Protein AF-A0A8T6C4R9-F1 (afdb_monomer)

Secondary structure (DSSP, 8-state):
--SSSSHHHHHHHHHHHHHHHHHTTSTTSTTTTTSSS-EEEEEEEEEE-TTS-EEEEEEEEEE-HHHHHTTPPPPPP---B--SS-EE-TTPPTT----PPP-------PPPPPTTTS-----SS------SS-TT-EEEEEEE--TTSHHHHHHHHHHHHHHHHHT-EEEEEEESSHHHHHHHHHHHHHTT-SEEEEE-SSHHHHHHHHHHHHHTT-EEEEESS-TTTTTTTT-SEEEEE-HHHHHHHHHHHHHHTT--SEEEEEES-TT-HHHHHHHHHHHHH--SS-EEEEE-S-GGGHHHHHHTTTTS-EEEEEESSHHHHHHHHHHHTTT-TTSEEEEE---TTHHHHHHHTTS-SEEEE--HHHHHHHHHHHHHHHH--SS---GGGS-S-EEEEEPPEEE-HHHHHHHHHHHHTSTT---HHHHHHHHHHHHHHHHHT-

pLDDT: mean 77.01, std 20.84, range [29.12, 98.69]

Solvent-accessible surface area (backbone atoms only — not comparable to full-atom values): 24655 Å² total; per-residue (Å²): 142,84,77,78,74,62,67,67,58,52,61,57,51,59,57,55,57,59,55,55,66,60,54,68,72,57,63,82,55,59,87,71,56,80,80,74,85,63,48,69,51,75,46,81,47,74,47,75,46,96,87,48,30,36,41,47,31,35,30,42,27,68,43,56,72,66,45,56,74,70,70,49,84,71,67,71,74,49,71,77,50,60,30,89,55,34,71,45,64,65,79,65,63,85,99,59,92,82,81,65,51,82,72,87,81,82,73,89,70,76,75,79,76,58,86,81,73,64,63,82,78,76,66,87,56,82,86,75,79,83,62,70,63,62,56,80,51,31,33,36,37,42,39,81,36,50,71,87,41,60,58,44,34,37,22,51,50,26,41,53,50,48,27,62,77,68,58,50,37,63,48,78,49,69,20,89,43,46,67,62,39,23,53,50,47,43,50,38,49,75,72,56,28,52,24,38,34,35,44,28,52,45,48,82,60,29,40,64,37,39,49,53,29,48,74,73,66,26,41,38,30,30,28,69,33,30,74,88,47,24,50,80,55,59,13,35,31,26,34,28,57,36,3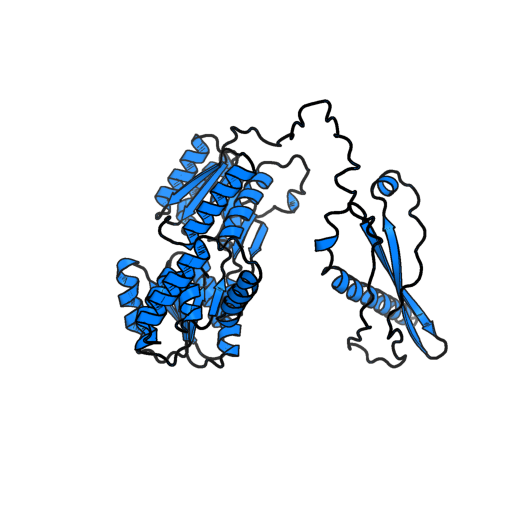5,51,53,42,7,40,50,50,24,51,56,40,52,78,67,69,42,47,46,27,29,41,35,37,33,76,50,73,71,28,62,48,58,52,39,23,48,52,26,21,44,75,54,32,86,46,44,55,64,47,76,44,71,32,89,45,82,90,48,39,52,62,58,52,38,71,53,58,82,57,87,46,27,29,37,36,16,69,33,48,70,52,27,51,41,45,38,66,46,28,43,84,78,38,77,84,42,48,30,29,25,26,33,56,42,83,42,59,49,55,23,31,23,66,65,61,56,22,63,37,24,34,28,59,54,40,42,55,47,21,40,51,45,53,52,50,43,50,52,67,66,44,54,88,57,89,64,63,62,78,76,39,49,78,22,33,74,48,68,39,77,56,44,84,42,37,39,67,55,54,50,50,51,52,56,58,48,66,71,60,79,88,69,84,53,78,60,56,63,49,30,54,47,43,30,54,56,46,24,66,71,73,75,100

Foldseek 3Di:
DPPPPPVVVVVVVVVVVVQVVVVVVCVVCVVVPPPPQKDKDKDKDWDADPQQKIFIWMWIFIDNVVCVVVVHDGDDIDDTQGAPAGIDDNPDDPPDDDDTPDGDDDDPDDPDPDPVPPDPPPPVDDPPPPAPDDQAAEEEEEEQDDCVALLVVLLVVLLVVLCVVSSHNYHYYYDNDLQVSLVVLQVCLVVRHQEYEYEPLPVVSNLVSLVVCVVSVHAYAYEAFDLVCCLVSVHLAYEFAPLLLLLLVVLVLCVVVVFAEEEEQEAARVSGVSSVSNQVSVQVNHPRYGYDYQYDPDPVCLLVSLLVCQPPPGQEYEYAGQVSLQSNLVNHCVSPVRHAYEYEACGPDANVLCLQLVSHFKYFHGPSSVRSNVSSVVRSVRSDDPDPDVSVCSPRHHYNYDRTDIDHNVNSVVVVVVVVVVPDDDDPRVVVNVVNNVVSCVVVVD

Mean predicted aligned error: 16.31 Å

Structure (mmCIF, N/CA/C/O backbone):
data_AF-A0A8T6C4R9-F1
#
_entry.id   AF-A0A8T6C4R9-F1
#
loop_
_atom_site.group_PDB
_atom_site.id
_atom_site.type_symbol
_atom_site.label_atom_id
_atom_site.label_alt_id
_atom_site.label_comp_id
_atom_site.label_asym_id
_atom_site.label_entity_id
_atom_site.label_seq_id
_atom_site.pdbx_PDB_ins_code
_atom_site.Cartn_x
_atom_site.Cartn_y
_atom_site.Cartn_z
_atom_site.occupancy
_atom_site.B_iso_or_equiv
_atom_site.auth_seq_id
_atom_site.auth_comp_id
_atom_site.auth_asym_id
_atom_site.auth_atom_id
_atom_site.pdbx_PDB_model_num
ATOM 1 N N . MET A 1 1 ? 24.533 -53.286 28.226 1.00 45.34 1 MET A N 1
ATOM 2 C CA . MET A 1 1 ? 24.199 -51.851 28.368 1.00 45.34 1 MET A CA 1
ATOM 3 C C . MET A 1 1 ? 25.063 -51.098 27.358 1.00 45.34 1 MET A C 1
ATOM 5 O O . MET A 1 1 ? 26.250 -50.993 27.595 1.00 45.34 1 MET A O 1
ATOM 9 N N . SER A 1 2 ? 24.634 -50.857 26.114 1.00 41.34 2 SER A N 1
ATOM 10 C CA . SER A 1 2 ? 24.044 -49.564 25.702 1.00 41.34 2 SER A CA 1
ATOM 11 C C . SER A 1 2 ? 23.397 -49.579 24.288 1.00 41.34 2 SER A C 1
ATOM 13 O O . SER A 1 2 ? 23.174 -48.523 23.709 1.00 41.34 2 SER A O 1
ATOM 15 N N . GLY A 1 3 ? 23.074 -50.742 23.703 1.00 33.47 3 GLY A N 1
ATOM 16 C CA . GLY A 1 3 ? 22.604 -50.829 22.301 1.00 33.47 3 GLY A CA 1
ATOM 17 C C . GLY A 1 3 ? 21.084 -50.854 22.058 1.00 33.47 3 GLY A C 1
ATOM 18 O O . GLY A 1 3 ? 20.646 -50.660 20.931 1.00 33.47 3 GLY A O 1
ATOM 19 N N . GLY A 1 4 ? 20.259 -51.091 23.086 1.00 29.69 4 GLY A N 1
ATOM 20 C CA . GLY A 1 4 ? 18.826 -51.401 22.911 1.00 29.69 4 GLY A CA 1
ATOM 21 C C . GLY A 1 4 ? 17.863 -50.206 22.885 1.00 29.69 4 GLY A C 1
ATOM 22 O O . GLY A 1 4 ? 16.707 -50.370 22.514 1.00 29.69 4 GLY A O 1
ATOM 23 N N . TRP A 1 5 ? 18.313 -49.005 23.258 1.00 29.12 5 TRP A N 1
ATOM 24 C CA . TRP A 1 5 ? 17.446 -47.818 23.383 1.00 29.12 5 TRP A CA 1
ATOM 25 C C . TRP A 1 5 ? 17.442 -46.901 22.149 1.00 29.12 5 TRP A C 1
ATOM 27 O O . TRP A 1 5 ? 16.676 -45.943 22.101 1.00 29.12 5 TRP A O 1
ATOM 37 N N . LYS A 1 6 ? 18.273 -47.187 21.134 1.00 32.56 6 LYS A N 1
ATOM 38 C CA . LYS A 1 6 ? 18.397 -46.334 19.939 1.00 32.56 6 LYS A CA 1
ATOM 39 C C . LYS A 1 6 ? 17.473 -46.755 18.785 1.00 32.56 6 LYS A C 1
ATOM 41 O O . LYS A 1 6 ? 16.970 -45.887 18.089 1.00 32.56 6 LYS A O 1
ATOM 46 N N . MET A 1 7 ? 17.153 -48.048 18.640 1.00 32.50 7 MET A N 1
ATOM 47 C CA . MET A 1 7 ? 16.285 -48.532 17.546 1.00 32.50 7 MET A CA 1
ATOM 48 C C . MET A 1 7 ? 14.779 -48.355 17.792 1.00 32.50 7 MET A C 1
ATOM 50 O O . MET A 1 7 ? 14.018 -48.239 16.840 1.00 32.50 7 MET A O 1
ATOM 54 N N . ILE A 1 8 ? 14.322 -48.271 19.045 1.00 35.56 8 ILE A N 1
ATOM 55 C CA . ILE A 1 8 ? 12.893 -48.034 19.339 1.00 35.56 8 ILE A CA 1
ATOM 56 C C . ILE A 1 8 ? 12.512 -46.558 19.094 1.00 35.56 8 ILE A C 1
ATOM 58 O O . ILE A 1 8 ? 11.352 -46.252 18.817 1.00 35.56 8 ILE A O 1
ATOM 62 N N . ASN A 1 9 ? 13.488 -45.642 19.130 1.00 36.06 9 ASN A N 1
ATOM 63 C CA . ASN A 1 9 ? 13.242 -44.205 19.002 1.00 36.06 9 ASN A CA 1
ATOM 64 C C . ASN A 1 9 ? 13.219 -43.702 17.545 1.00 36.06 9 ASN A C 1
ATOM 66 O O . ASN A 1 9 ? 12.576 -42.690 17.273 1.00 36.06 9 ASN A O 1
ATOM 70 N N . ASP A 1 10 ? 13.855 -44.413 16.607 1.00 39.09 10 ASP A N 1
ATOM 71 C CA . ASP A 1 10 ? 13.854 -44.032 15.185 1.00 39.09 10 ASP A CA 1
ATOM 72 C C . ASP A 1 10 ? 12.536 -44.401 14.491 1.00 39.09 10 ASP A C 1
ATOM 74 O O . ASP A 1 10 ? 11.956 -43.580 13.785 1.00 39.09 10 ASP A O 1
ATOM 78 N N . HIS A 1 11 ? 11.973 -45.577 14.789 1.00 37.75 11 HIS A N 1
ATOM 79 C CA . HIS A 1 11 ? 10.727 -46.042 14.166 1.00 37.75 11 HIS A CA 1
ATOM 80 C C . HIS A 1 11 ? 9.473 -45.262 14.601 1.00 37.75 11 HIS A C 1
ATOM 82 O O . HIS A 1 11 ? 8.522 -45.143 13.828 1.00 37.75 11 HIS A O 1
ATOM 88 N N . ARG A 1 12 ? 9.464 -44.674 15.809 1.00 35.72 12 ARG A N 1
ATOM 89 C CA . ARG A 1 12 ? 8.388 -43.767 16.257 1.00 35.72 12 ARG A CA 1
ATOM 90 C C . ARG A 1 12 ? 8.442 -42.404 15.559 1.00 35.72 12 ARG A C 1
ATOM 92 O O . ARG A 1 12 ? 7.395 -41.809 15.335 1.00 35.72 12 ARG A O 1
ATOM 99 N N . ARG A 1 13 ? 9.630 -41.928 15.172 1.00 36.31 13 ARG A N 1
ATOM 100 C CA . ARG A 1 13 ? 9.801 -40.660 14.440 1.00 36.31 13 ARG A CA 1
ATOM 101 C C . ARG A 1 13 ? 9.402 -40.782 12.969 1.00 36.31 13 ARG A C 1
ATOM 103 O O . ARG A 1 13 ? 8.825 -39.845 12.427 1.00 36.31 13 ARG A O 1
ATOM 110 N N . THR A 1 14 ? 9.601 -41.953 12.358 1.00 42.25 14 THR A N 1
ATOM 111 C CA . THR A 1 14 ? 9.185 -42.230 10.970 1.00 42.25 14 THR A CA 1
ATOM 112 C C . THR A 1 14 ? 7.662 -42.245 10.799 1.00 42.25 14 THR A C 1
ATOM 114 O O . THR A 1 14 ? 7.160 -41.809 9.768 1.00 42.25 14 THR A O 1
ATOM 117 N N . LEU A 1 15 ? 6.914 -42.696 11.815 1.00 34.75 15 LEU A N 1
ATOM 118 C CA . LEU A 1 15 ? 5.445 -42.720 11.782 1.00 34.75 15 LEU A CA 1
ATOM 119 C C . LEU A 1 15 ? 4.826 -41.342 12.082 1.00 34.75 15 LEU A C 1
ATOM 121 O O . LEU A 1 15 ? 3.799 -41.001 11.509 1.00 34.75 15 LEU A O 1
ATOM 125 N N . VAL A 1 16 ? 5.470 -40.529 12.931 1.00 37.84 16 VAL A N 1
ATOM 126 C CA . VAL A 1 16 ? 5.017 -39.163 13.266 1.00 37.84 16 VAL A CA 1
ATOM 127 C C . VAL A 1 16 ? 5.275 -38.179 12.115 1.00 37.84 16 VAL A C 1
ATOM 129 O O . VAL A 1 16 ? 4.426 -37.335 11.845 1.00 37.84 16 VAL A O 1
ATOM 132 N N . GLY A 1 17 ? 6.379 -38.323 11.370 1.00 35.47 17 GLY A N 1
ATOM 133 C CA . GLY A 1 17 ? 6.653 -37.492 10.185 1.00 35.47 17 GLY A CA 1
ATOM 134 C C . GLY A 1 17 ? 5.690 -37.732 9.012 1.00 35.47 17 GLY A C 1
ATOM 135 O O . GLY A 1 17 ? 5.369 -36.805 8.275 1.00 35.47 17 GLY A O 1
ATOM 136 N N . LEU A 1 18 ? 5.164 -38.955 8.883 1.00 37.47 18 LEU A N 1
ATOM 137 C CA . LEU A 1 18 ? 4.182 -39.343 7.859 1.00 37.47 18 LEU A CA 1
ATOM 138 C C . LEU A 1 18 ? 2.775 -38.770 8.118 1.00 37.47 18 LEU A C 1
ATOM 140 O O . LEU A 1 18 ? 2.017 -38.567 7.174 1.00 37.47 18 LEU A O 1
ATOM 144 N N . VAL A 1 19 ? 2.436 -38.471 9.378 1.00 39.47 19 VAL A N 1
ATOM 145 C CA . VAL A 1 19 ? 1.135 -37.887 9.763 1.00 39.47 19 VAL A CA 1
ATOM 146 C C . VAL A 1 19 ? 1.089 -36.375 9.498 1.00 39.47 19 VAL A C 1
ATOM 148 O O . VAL A 1 19 ? 0.035 -35.855 9.150 1.00 39.47 19 VAL A O 1
ATOM 151 N N . VAL A 1 20 ? 2.223 -35.669 9.571 1.00 38.66 20 VAL A N 1
ATOM 152 C CA . VAL A 1 20 ? 2.280 -34.207 9.355 1.00 38.66 20 VAL A CA 1
ATOM 153 C C . VAL A 1 20 ? 2.166 -33.833 7.870 1.00 38.66 20 VAL A C 1
ATOM 155 O O . VAL A 1 20 ? 1.512 -32.850 7.536 1.00 38.66 20 VAL A O 1
ATOM 158 N N . GLY A 1 21 ? 2.713 -34.648 6.960 1.00 36.00 21 GLY A N 1
ATOM 159 C CA . GLY A 1 21 ? 2.620 -34.398 5.513 1.00 36.00 21 GLY A CA 1
ATOM 160 C C . GLY A 1 21 ? 1.202 -34.521 4.934 1.00 36.00 21 GLY A C 1
ATOM 161 O O . GLY A 1 21 ? 0.896 -33.891 3.929 1.00 36.00 21 GLY A O 1
ATOM 162 N N . LEU A 1 22 ? 0.315 -35.277 5.588 1.00 39.91 22 LEU A N 1
ATOM 163 C CA . LEU A 1 22 ? -1.083 -35.436 5.168 1.00 39.91 22 LEU A CA 1
ATOM 164 C C . LEU A 1 22 ? -2.020 -34.345 5.709 1.00 39.91 22 LEU A C 1
ATOM 166 O O . LEU A 1 22 ? -3.108 -34.168 5.172 1.00 39.91 22 LEU A O 1
ATOM 170 N N . ILE A 1 23 ? -1.587 -33.566 6.706 1.00 40.56 23 ILE A N 1
ATOM 171 C CA . ILE A 1 23 ? -2.355 -32.432 7.248 1.00 40.56 23 ILE A CA 1
ATOM 172 C C . ILE A 1 23 ? -2.237 -31.195 6.338 1.00 40.56 23 ILE A C 1
ATOM 174 O O . ILE A 1 23 ? -3.186 -30.426 6.220 1.00 40.56 23 ILE A O 1
ATOM 178 N N . ILE A 1 24 ? -1.123 -31.046 5.614 1.00 38.00 24 ILE A N 1
ATOM 179 C CA . ILE A 1 24 ? -0.860 -29.883 4.744 1.00 38.00 24 ILE A CA 1
ATOM 180 C C . ILE A 1 24 ? -1.660 -29.951 3.424 1.00 38.00 24 ILE A C 1
ATOM 182 O O . ILE A 1 24 ? -1.944 -28.926 2.815 1.00 38.00 24 ILE A O 1
ATOM 186 N N . GLY A 1 25 ? -2.123 -31.138 3.013 1.00 35.34 25 GLY A N 1
ATOM 187 C CA . GLY A 1 25 ? -3.032 -31.297 1.866 1.00 35.34 25 GLY A CA 1
ATOM 188 C C . GLY A 1 25 ? -4.509 -31.007 2.171 1.00 35.34 25 GLY A C 1
ATOM 189 O O . GLY A 1 25 ? -5.288 -30.779 1.250 1.00 35.34 25 GLY A O 1
ATOM 190 N N . ALA A 1 26 ? -4.906 -30.980 3.448 1.00 38.44 26 ALA A N 1
ATOM 191 C CA . ALA A 1 26 ? -6.286 -30.713 3.867 1.00 38.44 26 ALA A CA 1
ATOM 192 C C . ALA A 1 26 ? -6.552 -29.224 4.172 1.00 38.44 26 ALA A C 1
ATOM 194 O O . ALA A 1 26 ? -7.692 -28.823 4.381 1.00 38.44 26 ALA A O 1
ATOM 195 N N . SER A 1 27 ? -5.522 -28.373 4.161 1.00 38.00 27 SER A N 1
ATOM 196 C CA . SER A 1 27 ? -5.663 -26.933 4.428 1.00 38.00 27 SER A CA 1
ATOM 197 C C . SER A 1 27 ? -6.199 -26.144 3.224 1.00 38.00 27 SER A C 1
ATOM 199 O O . SER A 1 27 ? -6.701 -25.039 3.395 1.00 38.00 27 SER A O 1
ATOM 201 N N . ALA A 1 28 ? -6.151 -26.719 2.016 1.00 34.91 28 ALA A N 1
ATOM 202 C CA . ALA A 1 28 ? -6.640 -26.092 0.783 1.00 34.91 28 ALA A CA 1
ATOM 203 C C . ALA A 1 28 ? -8.152 -26.290 0.528 1.00 34.91 28 ALA A C 1
ATOM 205 O O . ALA A 1 28 ? -8.675 -25.810 -0.471 1.00 34.91 28 ALA A O 1
ATOM 206 N N . THR A 1 29 ? -8.876 -26.967 1.426 1.00 40.38 29 THR A N 1
ATOM 207 C CA . THR A 1 29 ? -10.345 -27.139 1.352 1.00 40.38 29 THR A CA 1
ATOM 208 C C . THR A 1 29 ? -11.095 -26.548 2.549 1.00 40.38 29 THR A C 1
ATOM 210 O O . THR A 1 29 ? -12.325 -26.553 2.567 1.00 40.38 29 THR A O 1
ATOM 213 N N . GLY A 1 30 ? -10.393 -25.936 3.510 1.00 36.00 30 GLY A N 1
ATOM 214 C CA . GLY A 1 30 ? -11.004 -25.293 4.681 1.00 36.00 30 GLY A CA 1
ATOM 215 C C . GLY A 1 30 ? -11.891 -24.078 4.373 1.00 36.00 30 GLY A C 1
ATOM 216 O O . GLY A 1 30 ? -12.660 -23.668 5.235 1.00 36.00 30 GLY A O 1
ATOM 217 N N . LEU A 1 31 ? -11.845 -23.531 3.150 1.00 35.47 31 LEU A N 1
ATOM 218 C CA . LEU A 1 31 ? -12.704 -22.413 2.734 1.00 35.47 31 LEU A CA 1
ATOM 219 C C . LEU A 1 31 ? -14.119 -22.839 2.295 1.00 35.47 31 LEU A C 1
ATOM 221 O O . LEU A 1 31 ? -14.976 -21.982 2.115 1.00 35.47 31 LEU A O 1
ATOM 225 N N . ILE A 1 32 ? -14.385 -24.142 2.147 1.00 35.81 32 ILE A N 1
ATOM 226 C CA . ILE A 1 32 ? -15.714 -24.665 1.764 1.00 35.81 32 ILE A CA 1
ATOM 227 C C . ILE A 1 32 ? -16.497 -25.176 2.993 1.00 35.81 32 ILE A C 1
ATOM 229 O O . ILE A 1 32 ? -17.710 -25.334 2.944 1.00 35.81 32 ILE A O 1
ATOM 233 N N . TRP A 1 33 ? -15.839 -25.364 4.141 1.00 35.06 33 TRP A N 1
ATOM 234 C CA . TRP A 1 33 ? -16.443 -25.982 5.334 1.00 35.06 33 TRP A CA 1
ATOM 235 C C . TRP A 1 33 ? -17.051 -24.996 6.344 1.00 35.06 33 TRP A C 1
ATOM 237 O O . TRP A 1 33 ? -17.589 -25.414 7.367 1.00 35.06 33 TRP A O 1
ATOM 247 N N . ALA A 1 34 ? -17.000 -23.689 6.078 1.00 34.69 34 ALA A N 1
ATOM 248 C CA . ALA A 1 34 ? -17.524 -22.673 6.994 1.00 34.69 34 ALA A CA 1
ATOM 249 C C . ALA A 1 34 ? -19.039 -22.408 6.849 1.00 34.69 34 ALA A C 1
ATOM 251 O O . ALA A 1 34 ? -19.594 -21.643 7.634 1.00 34.69 34 ALA A O 1
ATOM 252 N N . THR A 1 35 ? -19.725 -23.017 5.874 1.00 37.06 35 THR A N 1
ATOM 253 C CA . THR A 1 35 ? -21.107 -22.645 5.512 1.00 37.06 35 THR A CA 1
ATOM 254 C C . THR A 1 35 ? -22.187 -23.674 5.867 1.00 37.06 35 THR A C 1
ATOM 256 O O . THR A 1 35 ? -23.363 -23.342 5.751 1.00 37.06 35 THR A O 1
ATOM 259 N N . SER A 1 36 ? -21.847 -24.882 6.338 1.00 40.94 36 SER A N 1
ATOM 260 C CA . SER A 1 36 ? -22.835 -25.964 6.547 1.00 40.94 36 SER A CA 1
ATOM 261 C C . SER A 1 36 ? -22.956 -26.507 7.977 1.00 40.94 36 SER A C 1
ATOM 263 O O . SER A 1 36 ? -23.828 -27.330 8.237 1.00 40.94 36 SER A O 1
ATOM 265 N N . GLY A 1 37 ? -22.126 -26.071 8.930 1.00 42.84 37 GLY A N 1
ATOM 266 C CA . GLY A 1 37 ? -22.233 -26.487 10.340 1.00 42.84 37 GLY A CA 1
ATOM 267 C C . GLY A 1 37 ? -21.915 -27.963 10.635 1.00 42.84 37 GLY A C 1
ATOM 268 O O . GLY A 1 37 ? -21.845 -28.339 11.802 1.00 42.84 37 GLY A O 1
ATOM 269 N N . SER A 1 38 ? -21.664 -28.797 9.625 1.00 49.59 38 SER A N 1
ATOM 270 C CA . SER A 1 38 ? -21.137 -30.149 9.808 1.00 49.59 38 SER A CA 1
ATOM 271 C C . SER A 1 38 ? -19.618 -30.117 9.708 1.00 49.59 38 SER A C 1
ATOM 273 O O . SER A 1 38 ? -19.086 -29.758 8.662 1.00 49.59 38 SER A O 1
ATOM 275 N N . THR A 1 39 ? -18.910 -30.506 10.765 1.00 56.34 39 THR A N 1
ATOM 276 C CA . THR A 1 39 ? -17.461 -30.737 10.735 1.00 56.34 39 THR A CA 1
ATOM 277 C C . THR A 1 39 ? -17.202 -32.239 10.584 1.00 56.34 39 THR A C 1
ATOM 279 O O . THR A 1 39 ? -17.993 -33.066 11.033 1.00 56.34 39 THR A O 1
ATOM 282 N N . ALA A 1 40 ? -16.128 -32.638 9.903 1.00 68.88 40 ALA A N 1
ATOM 283 C CA . ALA A 1 40 ? -15.741 -34.044 9.791 1.00 68.88 40 ALA A CA 1
ATOM 284 C C . ALA A 1 40 ? -14.278 -34.213 10.188 1.00 68.88 40 ALA A C 1
ATOM 286 O O . ALA A 1 40 ? -13.407 -33.449 9.775 1.00 68.88 40 ALA A O 1
ATOM 287 N N . GLU A 1 41 ? -13.998 -35.243 10.978 1.00 73.06 41 GLU A N 1
ATOM 288 C CA . GLU A 1 41 ? -12.633 -35.653 11.264 1.00 73.06 41 GLU A CA 1
ATOM 289 C C . GLU A 1 41 ? -12.157 -36.618 10.185 1.00 73.06 41 GLU A C 1
ATOM 291 O O . GLU A 1 41 ? -12.826 -37.604 9.868 1.00 73.06 41 GLU A O 1
ATOM 296 N N . VAL A 1 42 ? -10.966 -36.356 9.651 1.00 76.25 42 VAL A N 1
ATOM 297 C CA . VAL A 1 42 ? -10.313 -37.200 8.650 1.00 76.25 42 VAL A CA 1
ATOM 298 C C . VAL A 1 42 ? -9.051 -37.791 9.257 1.00 76.25 42 VAL A C 1
ATOM 300 O O . VAL A 1 42 ? -8.261 -37.088 9.887 1.00 76.25 42 VAL A O 1
ATOM 303 N N . ARG A 1 43 ? -8.828 -39.089 9.047 1.00 82.19 43 ARG A N 1
ATOM 304 C CA . ARG A 1 43 ? -7.568 -39.741 9.407 1.00 82.19 43 ARG A CA 1
ATOM 305 C C . ARG A 1 43 ? -6.988 -40.534 8.256 1.00 82.19 43 ARG A C 1
ATOM 307 O O . ARG A 1 43 ? -7.704 -41.056 7.406 1.00 82.19 43 ARG A O 1
ATOM 314 N N . VAL A 1 44 ? -5.680 -40.719 8.336 1.00 80.69 44 VAL A N 1
ATOM 315 C CA . VAL A 1 44 ? -4.920 -41.619 7.476 1.00 80.69 44 VAL A CA 1
ATOM 316 C C . VAL A 1 44 ? -4.748 -42.944 8.197 1.00 80.69 44 VAL A C 1
ATOM 318 O O . VAL A 1 44 ? -4.314 -42.986 9.349 1.00 80.69 44 VAL A O 1
ATOM 321 N N . VAL A 1 45 ? -5.061 -44.038 7.515 1.00 82.12 45 VAL A N 1
ATOM 322 C CA . VAL A 1 45 ? -4.761 -45.391 7.973 1.00 82.12 45 VAL A CA 1
ATOM 323 C C . VAL A 1 45 ? -3.798 -46.047 7.001 1.00 82.12 45 VAL A C 1
ATOM 325 O O . VAL A 1 45 ? -3.946 -45.941 5.787 1.00 82.12 45 VAL A O 1
ATOM 328 N N . ALA A 1 46 ? -2.803 -46.740 7.540 1.00 82.81 46 ALA A N 1
ATOM 329 C CA . ALA A 1 46 ? -1.830 -47.465 6.743 1.00 82.81 46 ALA A CA 1
ATOM 330 C C . ALA A 1 46 ? -1.637 -48.876 7.297 1.00 82.81 46 ALA A C 1
ATOM 332 O O . ALA A 1 46 ? -1.678 -49.087 8.512 1.00 82.81 46 ALA A O 1
ATOM 333 N N . ARG A 1 47 ? -1.397 -49.844 6.410 1.00 84.88 47 ARG A N 1
ATOM 334 C CA . ARG A 1 47 ? -0.959 -51.192 6.787 1.00 84.88 47 ARG A CA 1
ATOM 335 C C . ARG A 1 47 ? 0.228 -51.630 5.947 1.00 84.88 47 ARG A C 1
ATOM 337 O O . ARG A 1 47 ? 0.302 -51.335 4.759 1.00 84.88 47 ARG A O 1
ATOM 344 N N . LYS A 1 48 ? 1.132 -52.380 6.566 1.00 80.88 48 LYS A N 1
ATOM 345 C CA . LYS A 1 48 ? 2.230 -53.051 5.874 1.00 80.88 48 LYS A CA 1
ATOM 346 C C . LYS A 1 48 ? 1.782 -54.452 5.458 1.00 80.88 48 LYS A C 1
ATOM 348 O O . LYS A 1 48 ? 1.196 -55.161 6.271 1.00 80.88 48 LYS A O 1
ATOM 353 N N . LEU A 1 49 ? 2.042 -54.819 4.210 1.00 82.50 49 LEU A N 1
ATOM 354 C CA . LEU A 1 49 ? 1.792 -56.149 3.663 1.00 82.50 49 LEU A CA 1
ATOM 355 C C . LEU A 1 49 ? 3.008 -57.062 3.863 1.00 82.50 49 LEU A C 1
ATOM 357 O O . LEU A 1 49 ? 4.130 -56.589 4.068 1.00 82.50 49 LEU A O 1
ATOM 361 N N . ASP A 1 50 ? 2.787 -58.373 3.762 1.00 85.00 50 ASP A N 1
ATOM 362 C CA . ASP A 1 50 ? 3.833 -59.392 3.937 1.00 85.00 50 ASP A CA 1
ATOM 363 C C . ASP A 1 50 ? 4.963 -59.271 2.901 1.00 85.00 50 ASP A C 1
ATOM 365 O O . ASP A 1 50 ? 6.107 -59.622 3.181 1.00 85.00 50 ASP A O 1
ATOM 369 N N . ASP A 1 51 ? 4.666 -58.709 1.724 1.00 78.69 51 ASP A N 1
ATOM 370 C CA . ASP A 1 51 ? 5.635 -58.429 0.657 1.00 78.69 51 ASP A CA 1
ATOM 371 C C . ASP A 1 51 ? 6.425 -57.120 0.861 1.00 78.69 51 ASP A C 1
ATOM 373 O O . ASP A 1 51 ? 7.217 -56.719 0.009 1.00 78.69 51 ASP A O 1
ATOM 377 N N . GLY A 1 52 ? 6.221 -56.445 1.995 1.00 78.19 52 GLY A N 1
ATOM 378 C CA . GLY A 1 52 ? 6.923 -55.224 2.370 1.00 78.19 52 GLY A CA 1
ATOM 379 C C . GLY A 1 52 ? 6.290 -53.932 1.859 1.00 78.19 52 GLY A C 1
ATOM 380 O O . GLY A 1 52 ? 6.708 -52.867 2.317 1.00 78.19 52 GLY A O 1
ATOM 381 N N . ARG A 1 53 ? 5.275 -53.989 0.984 1.00 82.31 53 ARG A N 1
ATOM 382 C CA . ARG A 1 53 ? 4.555 -52.792 0.523 1.00 82.31 53 ARG A CA 1
ATOM 383 C C . ARG A 1 53 ? 3.693 -52.198 1.632 1.00 82.31 53 ARG A C 1
ATOM 385 O O . ARG A 1 53 ? 3.212 -52.907 2.516 1.00 82.31 53 ARG A O 1
ATOM 392 N N . VAL A 1 54 ? 3.467 -50.889 1.568 1.00 80.00 54 VAL A N 1
ATOM 393 C CA . VAL A 1 54 ? 2.547 -50.186 2.474 1.00 80.00 54 VAL A CA 1
ATOM 394 C C . VAL A 1 54 ? 1.314 -49.755 1.695 1.00 80.00 54 VAL A C 1
ATOM 396 O O . VAL A 1 54 ? 1.436 -49.092 0.668 1.00 80.00 54 VAL A O 1
ATOM 399 N N . GLU A 1 55 ? 0.138 -50.141 2.184 1.00 82.88 55 GLU A N 1
ATOM 400 C CA . GLU A 1 55 ? -1.154 -49.694 1.669 1.00 82.88 55 GLU A CA 1
ATOM 401 C C . GLU A 1 55 ? -1.699 -48.564 2.542 1.00 82.88 55 GLU A C 1
ATOM 403 O O . GLU A 1 55 ? -1.702 -48.695 3.770 1.00 82.88 55 GLU A O 1
ATOM 408 N N . VAL A 1 56 ? -2.165 -47.478 1.921 1.00 81.00 56 VAL A N 1
ATOM 409 C CA . VAL A 1 56 ? -2.689 -46.286 2.610 1.00 81.00 56 VAL A CA 1
ATOM 410 C C . VAL A 1 56 ? -4.132 -46.016 2.182 1.00 81.00 56 VAL A C 1
ATOM 412 O O . VAL A 1 56 ? -4.478 -46.169 1.013 1.00 81.00 56 VAL A O 1
ATOM 415 N N . ALA A 1 57 ? -4.966 -45.604 3.134 1.00 83.94 57 ALA A N 1
ATOM 416 C CA . ALA A 1 57 ? -6.340 -45.172 2.913 1.00 83.94 57 ALA A CA 1
ATOM 417 C C . ALA A 1 57 ? -6.708 -44.022 3.866 1.00 83.94 57 ALA A C 1
ATOM 419 O O . ALA A 1 57 ? -6.035 -43.794 4.874 1.00 83.94 57 ALA A O 1
ATOM 420 N N . LEU A 1 58 ? -7.800 -43.324 3.567 1.00 83.38 58 LEU A N 1
ATOM 421 C CA . LEU A 1 58 ? -8.424 -42.340 4.446 1.00 83.38 58 LEU A CA 1
ATOM 422 C C . LEU A 1 58 ? -9.678 -42.928 5.093 1.00 83.38 58 LEU A C 1
ATOM 424 O O . LEU A 1 58 ? -10.331 -43.805 4.533 1.00 83.38 58 LEU A O 1
ATOM 428 N N . GLN A 1 59 ? -10.017 -42.443 6.280 1.00 85.25 59 GLN A N 1
ATOM 429 C CA . GLN A 1 59 ? -11.334 -42.639 6.878 1.00 85.25 59 GLN A CA 1
ATOM 430 C C . GLN A 1 59 ? -11.846 -41.303 7.381 1.00 85.25 59 GLN A C 1
ATOM 432 O O . GLN A 1 59 ? -11.070 -40.497 7.900 1.00 85.25 59 GLN A O 1
ATOM 437 N N . THR A 1 60 ? -13.150 -41.110 7.268 1.00 81.56 60 THR A N 1
ATOM 438 C CA . THR A 1 60 ? -13.843 -39.944 7.798 1.00 81.56 60 THR A CA 1
ATOM 439 C C . THR A 1 60 ? -14.787 -40.371 8.913 1.00 81.56 60 THR A C 1
ATOM 441 O O . THR A 1 60 ? -15.240 -41.520 8.968 1.00 81.56 60 THR A O 1
ATOM 444 N N . ARG A 1 61 ? -15.064 -39.460 9.839 1.00 79.75 61 ARG A N 1
ATOM 445 C CA . ARG A 1 61 ? -16.222 -39.563 10.723 1.00 79.75 61 ARG A CA 1
ATOM 446 C C . ARG A 1 61 ? -16.861 -38.187 10.880 1.00 79.75 61 ARG A C 1
ATOM 448 O O . ARG A 1 61 ? -16.124 -37.203 10.983 1.00 79.75 61 ARG A O 1
ATOM 455 N N . PRO A 1 62 ? -18.195 -38.104 10.899 1.00 68.50 62 PRO A N 1
ATOM 456 C CA . PRO A 1 62 ? -18.866 -36.851 11.181 1.00 68.50 62 PRO A CA 1
ATOM 457 C C . PRO A 1 62 ? -18.611 -36.447 12.635 1.00 68.50 62 PRO A C 1
ATOM 459 O O . PRO A 1 62 ? -18.564 -37.289 13.536 1.00 68.50 62 PRO A O 1
ATOM 462 N N . VAL A 1 63 ? -18.433 -35.150 12.843 1.00 63.72 63 VAL A N 1
ATOM 463 C CA . VAL A 1 63 ? -18.369 -34.519 14.154 1.00 63.72 63 VAL A CA 1
ATOM 464 C C . VAL A 1 63 ? -19.662 -33.742 14.318 1.00 63.72 63 VAL A C 1
ATOM 466 O O . VAL A 1 63 ? -19.961 -32.842 13.540 1.00 63.72 63 VAL A O 1
ATOM 469 N N . ASP A 1 64 ? -20.434 -34.125 15.328 1.00 64.06 64 ASP A N 1
ATOM 470 C CA . ASP A 1 64 ? -21.541 -33.319 15.822 1.00 64.06 64 ASP A CA 1
ATOM 471 C C . ASP A 1 64 ? -20.980 -32.402 16.923 1.00 64.06 64 ASP A C 1
ATOM 473 O O . ASP A 1 64 ? -20.615 -32.896 18.000 1.00 64.06 64 ASP A O 1
ATOM 477 N N . PRO A 1 65 ? -20.867 -31.083 16.672 1.00 58.56 65 PRO A N 1
ATOM 478 C CA . PRO A 1 65 ? -20.306 -30.145 17.639 1.00 58.56 65 PRO A CA 1
ATOM 479 C C . PRO A 1 65 ? -21.100 -30.101 18.950 1.00 58.56 65 PRO A C 1
ATOM 481 O O . PRO A 1 65 ? -20.525 -29.853 20.009 1.00 58.56 65 PRO A O 1
ATOM 484 N N . GLN A 1 66 ? -22.409 -30.367 18.901 1.00 54.66 66 GLN A N 1
ATOM 485 C CA . GLN A 1 66 ? -23.288 -30.339 20.064 1.00 54.66 66 GLN A CA 1
ATOM 486 C C . GLN A 1 66 ? -23.146 -31.622 20.893 1.00 54.66 66 GLN A C 1
ATOM 488 O O . GLN A 1 66 ? -22.968 -31.547 22.109 1.00 54.66 66 GLN A O 1
ATOM 493 N N . ALA A 1 67 ? -23.077 -32.787 20.243 1.00 59.28 67 ALA A N 1
ATOM 494 C CA . ALA A 1 67 ? -22.795 -34.055 20.924 1.00 59.28 67 ALA A CA 1
ATOM 495 C C . ALA A 1 67 ? -21.408 -34.068 21.600 1.00 59.28 67 ALA A C 1
ATOM 497 O O . ALA A 1 67 ? -21.236 -34.651 22.673 1.00 59.28 67 ALA A O 1
ATOM 498 N N . GLN A 1 68 ? -20.419 -33.389 21.006 1.00 57.91 68 GLN A N 1
ATOM 499 C CA . GLN A 1 68 ? -19.059 -33.283 21.545 1.00 57.91 68 GLN A CA 1
ATOM 500 C C . GLN A 1 68 ? -18.987 -32.380 22.792 1.00 57.91 68 GLN A C 1
ATOM 502 O O . GLN A 1 68 ? -18.237 -32.678 23.722 1.00 57.91 68 GLN A O 1
ATOM 507 N N . LEU A 1 69 ? -19.801 -31.318 22.846 1.00 57.06 69 LEU A N 1
ATOM 508 C CA . LEU A 1 69 ? -19.967 -30.465 24.032 1.00 57.06 69 LEU A CA 1
ATOM 509 C C . LEU A 1 69 ? -20.701 -31.188 25.173 1.00 57.06 69 LEU A C 1
ATOM 511 O O . LEU A 1 69 ? -20.415 -30.941 26.343 1.00 57.06 69 LEU A O 1
ATOM 515 N N . GLU A 1 70 ? -21.610 -32.104 24.836 1.00 65.12 70 GLU A N 1
ATOM 516 C CA . GLU A 1 70 ? -22.373 -32.921 25.789 1.00 65.12 70 GLU A CA 1
ATOM 517 C C . GLU A 1 70 ? -21.622 -34.185 26.260 1.00 65.12 70 GLU A C 1
ATOM 519 O O . GLU A 1 70 ? -22.118 -34.924 27.112 1.00 65.12 70 GLU A O 1
ATOM 524 N N . GLY A 1 71 ? 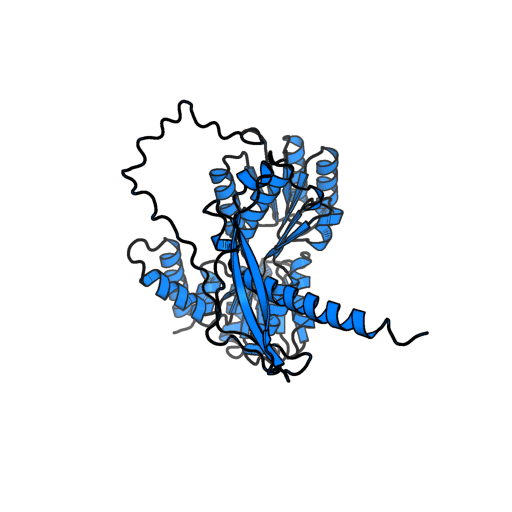-20.405 -34.429 25.753 1.00 57.59 71 GLY A N 1
ATOM 525 C CA . GLY A 1 71 ? -19.574 -35.576 26.132 1.00 57.59 71 GLY A CA 1
ATOM 526 C C . GLY A 1 71 ? -20.089 -36.924 25.615 1.00 57.59 71 GLY A C 1
ATOM 527 O O . GLY A 1 71 ? -19.762 -37.961 26.193 1.00 57.59 71 GLY A O 1
ATOM 528 N N . LEU A 1 72 ? -20.902 -36.917 24.557 1.00 63.19 72 LEU A N 1
ATOM 529 C CA . LEU A 1 72 ? -21.413 -38.121 23.906 1.00 63.19 72 LEU A CA 1
ATOM 530 C C . LEU A 1 72 ? -20.347 -38.732 22.983 1.00 63.19 72 LEU A C 1
ATOM 532 O O . LEU A 1 72 ? -19.555 -38.024 22.356 1.00 63.19 72 LEU A O 1
ATOM 536 N N . ASP A 1 73 ? -20.329 -40.063 22.890 1.00 60.00 73 ASP A N 1
ATOM 537 C CA . ASP A 1 73 ? -19.392 -40.780 22.024 1.00 60.00 73 ASP A CA 1
ATOM 538 C C . ASP A 1 73 ? -19.629 -40.413 20.552 1.00 60.00 73 ASP A C 1
ATOM 540 O O . ASP A 1 73 ? -20.736 -40.546 20.026 1.00 60.00 73 ASP A O 1
ATOM 544 N N . SER A 1 74 ? -18.570 -39.981 19.862 1.00 60.44 74 SER A N 1
ATOM 545 C CA . SER A 1 74 ? -18.640 -39.724 18.423 1.00 60.44 74 SER A CA 1
ATOM 546 C C . SER A 1 74 ? -18.956 -41.017 17.660 1.00 60.44 74 SER A C 1
ATOM 548 O O . SER A 1 74 ? -18.478 -42.091 18.049 1.00 60.44 74 SER A O 1
ATOM 550 N N . PRO A 1 75 ? -19.679 -40.938 16.529 1.00 70.62 75 PRO A N 1
ATOM 551 C CA . PRO A 1 75 ? -19.911 -42.098 15.683 1.00 70.62 75 PRO A CA 1
ATOM 552 C C . PRO A 1 75 ? -18.595 -42.763 15.250 1.00 70.62 75 PRO A C 1
ATOM 554 O O . PRO A 1 75 ? -17.522 -42.146 15.182 1.00 70.62 75 PRO A O 1
ATOM 557 N N . GLY A 1 76 ? -18.682 -44.069 14.984 1.00 77.06 76 GLY A N 1
ATOM 558 C CA . GLY A 1 76 ? -17.553 -44.866 14.517 1.00 77.06 76 GLY A CA 1
ATOM 559 C C . GLY A 1 76 ? -16.980 -44.344 13.196 1.00 77.06 76 GLY A C 1
ATOM 560 O O . GLY A 1 76 ? -17.654 -43.665 12.427 1.00 77.06 76 GLY A O 1
ATOM 561 N N . TRP A 1 77 ? -15.717 -44.676 12.928 1.00 82.94 77 TRP A N 1
ATOM 562 C CA . TRP A 1 77 ? -15.073 -44.345 11.654 1.00 82.94 77 TRP A CA 1
ATOM 563 C C . TRP A 1 77 ? -15.799 -45.013 10.486 1.00 82.94 77 TRP A C 1
ATOM 565 O O . TRP A 1 77 ? -16.068 -46.213 10.551 1.00 82.94 77 TRP A O 1
ATOM 575 N N . GLY A 1 78 ? -16.050 -44.245 9.424 1.00 81.62 78 GLY A N 1
ATOM 576 C CA . GLY A 1 78 ? -16.630 -44.739 8.180 1.00 81.62 78 GLY A CA 1
ATOM 577 C C . GLY A 1 78 ? -15.694 -45.668 7.405 1.00 81.62 78 GLY A C 1
ATOM 578 O O . GLY A 1 78 ? -14.589 -46.005 7.851 1.00 81.62 78 GLY A O 1
ATOM 579 N N . ASP A 1 79 ? -16.131 -46.086 6.222 1.00 85.94 79 ASP A N 1
ATOM 580 C CA . ASP A 1 79 ? -15.366 -46.992 5.368 1.00 85.94 79 ASP A CA 1
ATOM 581 C C . ASP A 1 79 ? -14.021 -46.398 4.919 1.00 85.94 79 ASP A C 1
ATOM 583 O O . ASP A 1 79 ? -13.779 -45.190 4.944 1.00 85.94 79 ASP A O 1
ATOM 587 N N . ARG A 1 80 ? -13.090 -47.283 4.542 1.00 86.44 80 ARG A N 1
ATOM 588 C CA . ARG A 1 80 ? -11.754 -46.886 4.079 1.00 86.44 80 ARG A CA 1
ATOM 589 C C . ARG A 1 80 ? -11.816 -46.423 2.628 1.00 86.44 80 ARG A C 1
ATOM 591 O O . ARG A 1 80 ? -11.985 -47.241 1.728 1.00 86.44 80 ARG A O 1
ATOM 598 N N . LEU A 1 81 ? -11.568 -45.140 2.408 1.00 82.12 81 LEU A N 1
ATOM 599 C CA . LEU A 1 81 ? -11.430 -44.533 1.090 1.00 82.12 81 LEU A CA 1
ATOM 600 C C . LEU A 1 81 ? -9.993 -44.720 0.604 1.00 82.12 81 LEU A C 1
ATOM 602 O O . LEU A 1 81 ? -9.049 -44.244 1.234 1.00 82.12 81 LEU A O 1
ATOM 606 N N . SER A 1 82 ? -9.798 -45.458 -0.486 1.00 80.06 82 SER A N 1
ATOM 607 C CA . SER A 1 82 ? -8.464 -45.746 -1.023 1.00 80.06 82 SER A CA 1
ATOM 608 C C . SER A 1 82 ? -8.224 -45.016 -2.344 1.00 80.06 82 SER A C 1
ATOM 610 O O . SER A 1 82 ? -9.110 -45.037 -3.196 1.00 80.06 82 SER A O 1
ATOM 612 N N . PRO A 1 83 ? -7.034 -44.425 -2.551 1.00 72.75 83 PRO A N 1
ATOM 613 C CA . PRO A 1 83 ? -6.644 -43.894 -3.851 1.00 72.75 83 PRO A CA 1
ATOM 614 C C . PRO A 1 83 ? -6.531 -45.015 -4.896 1.00 72.75 83 PRO A C 1
ATOM 616 O O . PRO A 1 83 ? -6.352 -46.191 -4.561 1.00 72.75 83 PRO A O 1
ATOM 619 N N . GLU A 1 84 ? -6.590 -44.642 -6.173 1.00 70.50 84 GLU A N 1
ATOM 620 C CA . GLU A 1 84 ? -6.389 -45.550 -7.306 1.00 70.50 84 GLU A CA 1
ATOM 621 C C . GLU A 1 84 ? -4.980 -46.171 -7.260 1.00 70.50 84 GLU A C 1
ATOM 623 O O . GLU A 1 84 ? -4.815 -47.386 -7.390 1.00 70.50 84 GLU A O 1
ATOM 628 N N . PHE A 1 85 ? -3.970 -45.359 -6.922 1.00 69.38 85 PHE A N 1
ATOM 629 C CA . PHE A 1 85 ? -2.607 -45.810 -6.628 1.00 69.38 85 PHE A CA 1
ATOM 630 C C . PHE A 1 85 ? -2.349 -45.809 -5.117 1.00 69.38 85 PHE A C 1
ATOM 632 O O . PHE A 1 85 ? -1.969 -44.792 -4.536 1.00 69.38 85 PHE A O 1
ATOM 639 N N . ARG A 1 86 ? -2.564 -46.963 -4.471 1.00 69.69 86 ARG A N 1
ATOM 640 C CA . ARG A 1 86 ? -2.556 -47.098 -2.998 1.00 69.69 86 ARG A CA 1
ATOM 641 C C . ARG A 1 86 ? -1.364 -47.820 -2.380 1.00 69.69 86 ARG A C 1
ATOM 643 O O . ARG A 1 86 ? -1.374 -48.046 -1.175 1.00 69.69 86 ARG A O 1
ATOM 650 N N . PHE A 1 87 ? -0.359 -48.192 -3.172 1.00 73.56 87 PHE A N 1
ATOM 651 C CA . PHE A 1 87 ? 0.802 -48.941 -2.686 1.00 73.56 87 PHE A CA 1
ATOM 652 C C . PHE A 1 87 ? 2.087 -48.131 -2.793 1.00 73.56 87 PHE A C 1
ATOM 654 O O . PHE A 1 87 ? 2.468 -47.702 -3.880 1.00 73.56 87 PHE A O 1
ATOM 661 N N . LEU A 1 88 ? 2.791 -48.007 -1.672 1.00 72.00 88 LEU A N 1
ATOM 662 C CA . LEU A 1 88 ? 4.180 -47.564 -1.642 1.00 72.00 88 LEU A CA 1
ATOM 663 C C . LEU A 1 88 ? 5.099 -48.787 -1.682 1.00 72.00 88 LEU A C 1
ATOM 665 O O . LEU A 1 88 ? 4.865 -49.776 -0.975 1.00 72.00 88 LEU A O 1
ATOM 669 N N . ALA A 1 89 ? 6.132 -48.724 -2.524 1.00 73.31 89 ALA A N 1
ATOM 670 C CA . ALA A 1 89 ? 7.121 -49.787 -2.641 1.00 73.31 89 ALA A CA 1
ATOM 671 C C . ALA A 1 89 ? 7.911 -49.934 -1.328 1.00 73.31 89 ALA A C 1
ATOM 673 O O . ALA A 1 89 ? 8.248 -48.943 -0.678 1.00 73.31 89 ALA A O 1
ATOM 674 N N . GLY A 1 90 ? 8.188 -51.176 -0.921 1.00 71.81 90 GLY A N 1
ATOM 675 C CA . GLY A 1 90 ? 8.882 -51.464 0.341 1.00 71.81 90 GLY A CA 1
ATOM 676 C C . GLY A 1 90 ? 10.341 -50.987 0.382 1.00 71.81 90 GLY A C 1
ATOM 677 O O . GLY A 1 90 ? 10.927 -50.922 1.459 1.00 71.81 90 GLY A O 1
ATOM 678 N N . ASP A 1 91 ? 10.911 -50.641 -0.774 1.00 76.38 91 ASP A N 1
ATOM 679 C CA . ASP A 1 91 ? 12.269 -50.134 -0.992 1.00 76.38 91 ASP A CA 1
ATOM 680 C C . ASP A 1 91 ? 12.315 -48.619 -1.285 1.00 76.38 91 ASP A C 1
ATOM 682 O O . ASP A 1 91 ? 13.327 -48.104 -1.766 1.00 76.38 91 ASP A O 1
ATOM 686 N N . ALA A 1 92 ? 11.233 -47.888 -0.987 1.00 72.06 92 ALA A N 1
ATOM 687 C CA . ALA A 1 92 ? 11.150 -46.448 -1.203 1.00 72.06 92 ALA A CA 1
ATOM 688 C C . ALA A 1 92 ? 12.345 -45.688 -0.590 1.00 72.06 92 ALA A C 1
ATOM 690 O O . ALA A 1 92 ? 12.691 -45.845 0.582 1.00 72.06 92 ALA A O 1
ATOM 691 N N . THR A 1 93 ? 12.969 -44.826 -1.397 1.00 71.44 93 THR A N 1
ATOM 692 C CA . THR A 1 93 ? 14.136 -44.030 -0.990 1.00 71.44 93 THR A CA 1
ATOM 693 C C . THR A 1 93 ? 13.788 -43.032 0.120 1.00 71.44 93 THR A C 1
ATOM 695 O O . THR A 1 93 ? 12.828 -42.271 -0.003 1.00 71.44 93 THR A O 1
ATOM 698 N N . VAL A 1 94 ? 14.602 -42.997 1.179 1.00 70.81 94 VAL A N 1
ATOM 699 C CA . VAL A 1 94 ? 14.491 -42.029 2.285 1.00 70.81 94 VAL A CA 1
ATOM 700 C C . VAL A 1 94 ? 14.685 -40.597 1.761 1.00 70.81 94 VAL A C 1
ATOM 702 O O . VAL A 1 94 ? 15.504 -40.375 0.872 1.00 70.81 94 VAL A O 1
ATOM 705 N N . ASN A 1 95 ? 13.949 -39.627 2.320 1.00 61.66 95 ASN A N 1
ATOM 706 C CA . ASN A 1 95 ? 13.944 -38.203 1.932 1.00 61.66 95 ASN A CA 1
ATOM 707 C C . ASN A 1 95 ? 13.409 -37.895 0.521 1.00 61.66 95 ASN A C 1
ATOM 709 O O . ASN A 1 95 ? 13.642 -36.806 0.001 1.00 61.66 95 ASN A O 1
ATOM 713 N N . ARG A 1 96 ? 12.666 -38.821 -0.094 1.00 65.50 96 ARG A N 1
ATOM 714 C CA . ARG A 1 96 ? 11.929 -38.573 -1.338 1.00 65.50 96 ARG A CA 1
ATOM 715 C C . ARG A 1 96 ? 10.428 -38.521 -1.068 1.00 65.50 96 ARG A C 1
ATOM 717 O O . ARG A 1 96 ? 9.888 -39.400 -0.402 1.00 65.50 96 ARG A O 1
ATOM 724 N N . TRP A 1 97 ? 9.760 -37.510 -1.617 1.00 66.44 97 TRP A N 1
ATOM 725 C CA . TRP A 1 97 ? 8.303 -37.405 -1.578 1.00 66.44 97 TRP A CA 1
ATOM 726 C C . TRP A 1 97 ? 7.661 -38.368 -2.582 1.00 66.44 97 TRP A C 1
ATOM 728 O O . TRP A 1 97 ? 8.081 -38.440 -3.738 1.00 66.44 97 TRP A O 1
ATOM 738 N N . TYR A 1 98 ? 6.632 -39.086 -2.135 1.00 62.78 98 TYR A N 1
ATOM 739 C CA . TYR A 1 98 ? 5.770 -39.919 -2.972 1.00 62.78 98 TYR A CA 1
ATOM 740 C C . TYR A 1 98 ? 4.331 -39.444 -2.779 1.00 62.78 98 TYR A C 1
ATOM 742 O O . TYR A 1 98 ? 3.897 -39.266 -1.642 1.00 62.78 98 TYR A O 1
ATOM 750 N N . ALA A 1 99 ? 3.610 -39.230 -3.876 1.00 61.69 99 ALA A N 1
ATOM 751 C CA . ALA A 1 99 ? 2.220 -38.789 -3.862 1.00 61.69 99 ALA A CA 1
ATOM 752 C C . ALA A 1 99 ? 1.296 -39.925 -4.321 1.00 61.69 99 ALA A C 1
ATOM 754 O O . ALA A 1 99 ? 1.652 -40.691 -5.218 1.00 61.69 99 ALA A O 1
ATOM 755 N N . SER A 1 100 ? 0.117 -40.033 -3.706 1.00 61.69 100 SER A N 1
ATOM 756 C CA . SER A 1 100 ? -0.976 -40.873 -4.208 1.00 61.69 100 SER A CA 1
ATOM 757 C C . SER A 1 100 ? -1.802 -40.118 -5.252 1.00 61.69 100 SER A C 1
ATOM 759 O O . SER A 1 100 ? -1.671 -38.902 -5.396 1.00 61.69 100 SER A O 1
ATOM 761 N N . SER A 1 101 ? -2.709 -40.818 -5.940 1.00 66.81 101 SER A N 1
ATOM 762 C CA . SER A 1 101 ? -3.806 -40.136 -6.635 1.00 66.81 101 SER A CA 1
ATOM 763 C C . SER A 1 101 ? -4.690 -39.386 -5.631 1.00 66.81 101 SER A C 1
ATOM 765 O O . SER A 1 101 ? -4.708 -39.710 -4.437 1.00 66.81 101 SER A O 1
ATOM 767 N N . VAL A 1 102 ? -5.443 -38.405 -6.129 1.00 63.72 102 VAL A N 1
ATOM 768 C CA . VAL A 1 102 ? -6.429 -37.663 -5.336 1.00 63.72 102 VAL A CA 1
ATOM 769 C C . VAL A 1 102 ? -7.493 -38.630 -4.805 1.00 63.72 102 VAL A C 1
ATOM 771 O O . VAL A 1 102 ? -7.924 -39.539 -5.516 1.00 63.72 102 VAL A O 1
ATOM 774 N N . VAL A 1 103 ? -7.890 -38.446 -3.545 1.00 63.94 103 VAL A N 1
ATOM 775 C CA . VAL A 1 103 ? -9.050 -39.111 -2.942 1.00 63.94 103 VAL A CA 1
ATOM 776 C C . VAL A 1 103 ? -10.126 -38.051 -2.773 1.00 63.94 103 VAL A C 1
ATOM 778 O O . VAL A 1 103 ? -9.952 -37.122 -1.986 1.00 63.94 103 VAL A O 1
ATOM 781 N N . THR A 1 104 ? -11.218 -38.174 -3.522 1.00 62.84 104 THR A N 1
ATOM 782 C CA . THR A 1 104 ? -12.370 -37.281 -3.383 1.00 62.84 104 THR A CA 1
ATOM 783 C C . THR A 1 104 ? -13.149 -37.674 -2.133 1.00 62.84 104 THR A C 1
ATOM 785 O O . THR A 1 104 ? -13.520 -38.836 -1.969 1.00 62.84 104 THR A O 1
ATOM 788 N N . ILE A 1 105 ? -13.370 -36.714 -1.237 1.00 60.34 105 ILE A N 1
ATOM 789 C CA . ILE A 1 105 ? -14.244 -36.881 -0.077 1.00 60.34 105 ILE A CA 1
ATOM 790 C C . ILE A 1 105 ? -15.552 -36.181 -0.429 1.00 60.34 105 ILE A C 1
ATOM 792 O O . ILE A 1 105 ? -15.615 -34.955 -0.424 1.00 60.34 105 ILE A O 1
ATOM 796 N N . GLU A 1 106 ? -16.569 -36.959 -0.782 1.00 52.12 106 GLU A N 1
ATOM 797 C CA . GLU A 1 106 ? -17.917 -36.438 -0.998 1.00 52.12 106 GLU A CA 1
ATOM 798 C C . GLU A 1 106 ? -18.598 -36.290 0.366 1.00 52.12 106 GLU A C 1
ATOM 800 O O . GLU A 1 106 ? -18.759 -37.264 1.103 1.00 52.12 106 GLU A O 1
ATOM 805 N N . SER A 1 107 ? -18.967 -35.065 0.736 1.00 48.81 107 SER A N 1
ATOM 806 C CA . SER A 1 107 ? -20.017 -34.868 1.729 1.00 48.81 107 SER A CA 1
ATOM 807 C C . SER A 1 107 ? -21.344 -35.122 1.024 1.00 48.81 107 SER A C 1
ATOM 809 O O . SER A 1 107 ? -21.597 -34.491 -0.002 1.00 48.81 107 SER A O 1
ATOM 811 N N . GLU A 1 108 ? -22.186 -36.016 1.549 1.00 44.31 108 GLU A N 1
ATOM 812 C CA . GLU A 1 108 ? -23.597 -36.046 1.153 1.00 44.31 108 GLU A CA 1
ATOM 813 C C . GLU A 1 108 ? -24.200 -34.687 1.518 1.00 44.31 108 GLU A C 1
ATOM 815 O O . GLU A 1 108 ? -24.541 -34.417 2.667 1.00 44.31 108 GLU A O 1
ATOM 820 N N . GLU A 1 109 ? -24.240 -33.792 0.540 1.00 38.16 109 GLU A N 1
ATOM 821 C CA . GLU A 1 109 ? -24.924 -32.517 0.631 1.00 38.16 109 GLU A CA 1
ATOM 822 C C . GLU A 1 109 ? -26.424 -32.843 0.607 1.00 38.16 109 GLU A C 1
ATOM 824 O O . GLU A 1 109 ? -26.914 -33.372 -0.399 1.00 38.16 109 GLU A O 1
ATOM 829 N N . PRO A 1 110 ? -27.192 -32.614 1.689 1.00 38.22 110 PRO A N 1
ATOM 830 C CA . PRO A 1 110 ? -28.636 -32.640 1.540 1.00 38.22 110 PRO A CA 1
ATOM 831 C C . PRO A 1 110 ? -28.996 -31.554 0.514 1.00 38.22 110 PRO A C 1
ATOM 833 O O . PRO A 1 110 ? -28.431 -30.457 0.580 1.00 38.22 110 PRO A O 1
ATOM 836 N N . PRO A 1 111 ? -29.897 -31.829 -0.450 1.00 33.56 111 PRO A N 1
ATOM 837 C CA . PRO A 1 111 ? -30.261 -30.830 -1.444 1.00 33.56 111 PRO A CA 1
ATOM 838 C C . PRO A 1 111 ? -30.738 -29.562 -0.724 1.00 33.56 111 PRO A C 1
ATOM 840 O O . PRO A 1 111 ? -31.409 -29.678 0.310 1.00 33.56 111 PRO A O 1
ATOM 843 N N . PRO A 1 112 ? -30.413 -28.362 -1.241 1.00 37.38 112 PRO A N 1
ATOM 844 C CA . PRO A 1 112 ? -30.866 -27.126 -0.624 1.00 37.38 112 PRO A CA 1
ATOM 845 C C . PRO A 1 112 ? -32.388 -27.202 -0.480 1.00 37.38 112 PRO A C 1
ATOM 847 O O . PRO A 1 112 ? -33.060 -27.615 -1.437 1.00 37.38 112 PRO A O 1
ATOM 850 N N . PRO A 1 113 ? -32.954 -26.865 0.695 1.00 36.06 113 PRO A N 1
ATOM 851 C CA . PRO A 1 113 ? -34.392 -26.917 0.866 1.00 36.06 113 PRO A CA 1
ATOM 852 C C . PRO A 1 113 ? -35.022 -26.075 -0.237 1.00 36.06 113 PRO A C 1
ATOM 854 O O . PRO A 1 113 ? -34.604 -24.941 -0.492 1.00 36.06 113 PRO A O 1
ATOM 857 N N . SER A 1 114 ? -36.006 -26.649 -0.932 1.00 38.69 114 SER A N 1
ATOM 858 C CA . SER A 1 114 ? -36.773 -25.871 -1.892 1.00 38.69 114 SER A CA 1
ATOM 859 C C . SER A 1 114 ? -37.329 -24.654 -1.150 1.00 38.69 114 SER A C 1
ATOM 861 O O . SER A 1 114 ? -37.872 -24.781 -0.050 1.00 38.69 114 SER A O 1
ATOM 863 N N . VAL A 1 115 ? -37.191 -23.466 -1.744 1.00 40.81 115 VAL A N 1
ATOM 864 C CA . VAL A 1 115 ? -37.640 -22.178 -1.174 1.00 40.81 115 VAL A CA 1
ATOM 865 C C . VAL A 1 115 ? -39.148 -22.189 -0.825 1.00 40.81 115 VAL A C 1
ATOM 867 O O . VAL A 1 115 ? -39.651 -21.276 -0.183 1.00 40.81 115 VAL A O 1
ATOM 870 N N . ALA A 1 116 ? -39.875 -23.245 -1.202 1.00 39.91 116 ALA A N 1
ATOM 871 C CA . ALA A 1 116 ? -41.283 -23.463 -0.911 1.00 39.91 116 ALA A CA 1
ATOM 872 C C . ALA A 1 116 ? -41.584 -24.221 0.403 1.00 39.91 116 ALA A C 1
ATOM 874 O O . ALA A 1 116 ? -42.730 -24.174 0.844 1.00 39.91 116 ALA A O 1
ATOM 875 N N . GLU A 1 117 ? -40.621 -24.904 1.040 1.00 39.84 117 GLU A N 1
ATOM 876 C CA . GLU A 1 117 ? -40.878 -25.694 2.268 1.00 39.84 117 GLU A CA 1
ATOM 877 C C . GLU A 1 117 ? -40.448 -25.012 3.572 1.00 39.84 117 GLU A C 1
ATOM 879 O O . GLU A 1 117 ? -40.803 -25.472 4.659 1.00 39.84 117 GLU A O 1
ATOM 884 N N . ILE A 1 118 ? -39.781 -23.858 3.493 1.00 39.16 118 ILE A N 1
ATOM 885 C CA . ILE A 1 118 ? -39.698 -22.946 4.635 1.00 39.16 118 ILE A CA 1
ATOM 886 C C . ILE A 1 118 ? -41.029 -22.194 4.675 1.00 39.16 118 ILE A C 1
ATOM 888 O O . ILE A 1 118 ? -41.181 -21.118 4.097 1.00 39.16 118 ILE A O 1
ATOM 892 N N . GLY A 1 119 ? -42.023 -22.782 5.348 1.00 43.38 119 GLY A N 1
ATOM 893 C CA . GLY A 1 119 ? -43.150 -21.997 5.850 1.00 43.38 119 GLY A CA 1
ATOM 894 C C . GLY A 1 119 ? -42.594 -20.772 6.586 1.00 43.38 119 GLY A C 1
ATOM 895 O O . GLY A 1 119 ? -41.520 -20.891 7.181 1.00 43.38 119 GLY A O 1
ATOM 896 N N . PRO A 1 120 ? -43.248 -19.596 6.507 1.00 34.88 120 PRO A N 1
ATOM 897 C CA . PRO A 1 120 ? -42.693 -18.358 7.037 1.00 34.88 120 PRO A CA 1
ATOM 898 C C . PRO A 1 120 ? -42.204 -18.618 8.455 1.00 34.88 120 PRO A C 1
ATOM 900 O O . PRO A 1 120 ? -42.986 -19.003 9.324 1.00 34.88 120 PRO A O 1
ATOM 903 N N . PHE A 1 121 ? -40.896 -18.477 8.663 1.00 36.41 121 PHE A N 1
ATOM 904 C CA . PHE A 1 121 ? -40.351 -18.495 10.002 1.00 36.41 121 PHE A CA 1
ATOM 905 C C . PHE A 1 121 ? -40.921 -17.242 10.659 1.00 36.41 121 PHE A C 1
ATOM 907 O O . PHE A 1 121 ? -40.447 -16.130 10.418 1.00 36.41 121 PHE A O 1
ATOM 914 N N . GLU A 1 122 ? -42.010 -17.396 11.411 1.00 35.41 122 GLU A N 1
ATOM 915 C CA . GLU A 1 122 ? -42.452 -16.362 12.330 1.00 35.41 122 GLU A CA 1
ATOM 916 C C . GLU A 1 122 ? -41.340 -16.227 13.366 1.00 35.41 122 GLU A C 1
ATOM 918 O O . GLU A 1 122 ? -41.307 -16.918 14.385 1.00 35.41 122 GLU A O 1
ATOM 923 N N . ILE A 1 123 ? -40.398 -15.321 13.095 1.00 40.62 123 ILE A N 1
ATOM 924 C CA . ILE A 1 123 ? -39.615 -14.709 14.154 1.00 40.62 123 ILE A CA 1
ATOM 925 C C . ILE A 1 123 ? -40.644 -13.915 14.961 1.00 40.62 123 ILE A C 1
ATOM 927 O O . ILE A 1 123 ? -40.986 -12.775 14.647 1.00 40.62 123 ILE A O 1
ATOM 931 N N . SER A 1 124 ? -41.232 -14.572 15.959 1.00 38.88 124 SER A N 1
ATOM 932 C CA . SER A 1 124 ? -42.012 -13.910 16.994 1.00 38.88 124 SER A CA 1
ATOM 933 C C . SER A 1 124 ? -41.046 -13.015 17.769 1.00 38.88 124 SER A C 1
ATOM 935 O O . SER A 1 124 ? -40.415 -13.443 18.735 1.00 38.88 124 SER A O 1
ATOM 937 N N . GLY A 1 125 ? -40.918 -11.779 17.299 1.00 47.44 125 GLY A N 1
ATOM 938 C CA . GLY A 1 125 ? -40.004 -10.769 17.813 1.00 47.44 125 GLY A CA 1
ATOM 939 C C . GLY A 1 125 ? -39.143 -10.197 16.694 1.00 47.44 125 GLY A C 1
ATOM 940 O O . GLY A 1 125 ? -38.637 -10.915 15.841 1.00 47.44 125 GLY A O 1
ATOM 941 N N . THR A 1 126 ? -38.963 -8.882 16.676 1.00 33.47 126 THR A N 1
ATOM 942 C CA . THR A 1 126 ? -37.988 -8.236 15.795 1.00 33.47 126 THR A CA 1
ATOM 943 C C . THR A 1 126 ? -36.610 -8.845 16.088 1.00 33.47 126 THR A C 1
ATOM 945 O O . THR A 1 126 ? -36.214 -8.816 17.255 1.00 33.47 126 THR A O 1
ATOM 948 N N . PRO A 1 127 ? -35.869 -9.405 15.110 1.00 37.88 127 PRO A N 1
ATOM 949 C CA . PRO A 1 127 ? -34.528 -9.914 15.366 1.00 37.88 127 PRO A CA 1
ATOM 950 C C . PRO A 1 127 ? -33.645 -8.749 15.820 1.00 37.88 127 PRO A C 1
ATOM 952 O O . PRO A 1 127 ? -33.232 -7.901 15.030 1.00 37.88 127 PRO A O 1
ATOM 955 N N . THR A 1 128 ? -33.390 -8.669 17.121 1.00 37.22 128 THR A N 1
ATOM 956 C CA . THR A 1 128 ? -32.419 -7.740 17.683 1.00 37.22 128 THR A CA 1
ATOM 957 C C . THR A 1 128 ? -31.039 -8.304 17.396 1.00 37.22 128 THR A C 1
ATOM 959 O O . THR A 1 128 ? -30.574 -9.195 18.103 1.00 37.22 128 THR A O 1
ATOM 962 N N . VAL A 1 129 ? -30.379 -7.793 16.355 1.00 44.59 129 VAL A N 1
ATOM 963 C CA . VAL A 1 129 ? -28.925 -7.934 16.225 1.00 44.59 129 VAL A CA 1
ATOM 964 C C . VAL A 1 129 ? -28.329 -7.230 17.441 1.00 44.59 129 VAL A C 1
ATOM 966 O O . VAL A 1 129 ? -28.309 -6.001 17.498 1.00 44.59 129 VAL A O 1
ATOM 969 N N . SER A 1 130 ? -27.914 -7.997 18.449 1.00 45.75 130 SER A N 1
ATOM 970 C CA . SER A 1 130 ? -27.162 -7.470 19.582 1.00 45.75 130 SER A CA 1
ATOM 971 C C . SER A 1 130 ? -25.808 -7.013 19.059 1.00 45.75 130 SER A C 1
ATOM 973 O O . SER A 1 130 ? -24.922 -7.827 18.796 1.00 45.75 130 SER A O 1
ATOM 975 N N . ARG A 1 131 ? -25.681 -5.707 18.838 1.00 57.62 131 ARG A N 1
ATOM 976 C CA . ARG A 1 131 ? -24.417 -5.083 18.461 1.00 57.62 131 ARG A CA 1
ATOM 977 C C . ARG A 1 131 ? -23.532 -5.019 19.698 1.00 57.62 131 ARG A C 1
ATOM 979 O O . ARG A 1 131 ? -24.045 -4.720 20.776 1.00 57.62 131 ARG A O 1
ATOM 986 N N . PRO A 1 132 ? -22.227 -5.278 19.572 1.00 61.00 132 PRO A N 1
ATOM 987 C CA . PRO A 1 132 ? -21.324 -5.141 20.707 1.00 61.00 132 PRO A CA 1
ATOM 988 C C . PRO A 1 132 ? -21.008 -3.673 21.048 1.00 61.00 132 PRO A C 1
ATOM 990 O O . PRO A 1 132 ? -20.340 -3.420 22.043 1.00 61.00 132 PRO A O 1
ATOM 993 N N . PHE A 1 133 ? -21.509 -2.719 20.257 1.00 70.31 133 PHE A N 1
ATOM 994 C CA . PHE A 1 133 ? -21.338 -1.276 20.424 1.00 70.31 133 PHE A CA 1
ATOM 995 C C . PHE A 1 133 ? -22.631 -0.518 20.084 1.00 70.31 133 PHE A C 1
ATOM 997 O O . PHE A 1 133 ? -23.498 -1.031 19.365 1.00 70.31 133 PHE A O 1
ATOM 1004 N N . ASP A 1 134 ? -22.753 0.703 20.610 1.00 78.19 134 ASP A N 1
ATOM 1005 C CA . ASP A 1 134 ? -23.841 1.624 20.278 1.00 78.19 134 ASP A CA 1
ATOM 1006 C C . ASP A 1 134 ? -23.676 2.119 18.828 1.00 78.19 134 ASP A C 1
ATOM 1008 O O . ASP A 1 134 ? -22.562 2.242 18.321 1.00 78.19 134 ASP A O 1
ATOM 1012 N N . ARG A 1 135 ? -24.783 2.417 18.141 1.00 77.38 135 ARG A N 1
ATOM 1013 C CA . ARG A 1 135 ? -24.754 3.050 16.810 1.00 77.38 135 ARG A CA 1
ATOM 1014 C C . ARG A 1 135 ? -23.991 4.364 16.823 1.00 77.38 135 ARG A C 1
ATOM 1016 O O . ARG A 1 135 ? -23.322 4.686 15.844 1.00 77.38 135 ARG A O 1
ATOM 1023 N N . ASP A 1 136 ? -24.102 5.090 17.928 1.00 87.12 136 ASP A N 1
ATOM 1024 C CA . ASP A 1 136 ? -23.513 6.414 18.077 1.00 87.12 136 ASP A CA 1
ATOM 1025 C C . ASP A 1 136 ? -22.019 6.355 18.439 1.00 87.12 136 ASP A C 1
ATOM 1027 O O . ASP A 1 136 ? -21.337 7.379 18.361 1.00 87.12 136 ASP A O 1
ATOM 1031 N N . THR A 1 137 ? -21.485 5.166 18.764 1.00 90.75 137 THR A N 1
ATOM 1032 C CA . THR A 1 137 ? -20.060 4.954 19.041 1.00 90.75 137 THR A CA 1
ATOM 1033 C C . THR A 1 137 ? -19.211 5.423 17.861 1.00 90.75 137 THR A C 1
ATOM 1035 O O . THR A 1 137 ? -19.260 4.844 16.776 1.00 90.75 137 THR A O 1
ATOM 1038 N N . LEU A 1 138 ? -18.427 6.479 18.086 1.00 94.56 138 LEU A N 1
ATOM 1039 C CA . LEU A 1 138 ? -17.576 7.082 17.069 1.00 94.56 138 LEU A CA 1
ATOM 1040 C C . LEU A 1 138 ? -16.333 6.224 16.821 1.00 94.56 138 LEU A C 1
ATOM 1042 O O . LEU A 1 138 ? -15.569 5.924 17.736 1.00 94.56 138 LEU A O 1
ATOM 1046 N N . PHE A 1 139 ? -16.096 5.907 15.558 1.00 96.06 139 PHE A N 1
ATOM 1047 C CA . PHE A 1 139 ? -14.859 5.331 15.054 1.00 96.06 139 PHE A CA 1
ATOM 1048 C C . PHE A 1 139 ? -14.217 6.323 14.092 1.00 96.06 139 PHE A C 1
ATOM 1050 O O . PHE A 1 139 ? -14.918 6.930 13.280 1.00 96.06 139 PHE A O 1
ATOM 1057 N N . CYS A 1 140 ? -12.899 6.472 14.148 1.00 98.12 140 CYS A N 1
ATOM 1058 C CA . CYS A 1 140 ? -12.177 7.362 13.245 1.00 98.12 140 CYS A CA 1
ATOM 1059 C C . CYS A 1 140 ? -11.161 6.609 12.390 1.00 98.12 140 CYS A C 1
ATOM 1061 O O . CYS A 1 140 ? -10.489 5.706 12.879 1.00 98.12 140 CYS A O 1
ATOM 1063 N N . VAL A 1 141 ? -11.014 7.020 11.131 1.00 98.31 141 VAL A N 1
ATOM 1064 C CA . VAL A 1 141 ? -9.955 6.571 10.219 1.00 98.31 141 VAL A CA 1
ATOM 1065 C C . VAL A 1 141 ? -9.286 7.794 9.609 1.00 98.31 141 VAL A C 1
ATOM 1067 O O . VAL A 1 141 ? -9.968 8.617 8.999 1.00 98.31 141 VAL A O 1
ATOM 1070 N N . LEU A 1 142 ? -7.972 7.917 9.785 1.00 98.19 142 LEU A N 1
ATOM 1071 C CA . LEU A 1 142 ? -7.180 9.050 9.310 1.00 98.19 142 LEU A CA 1
ATOM 1072 C C . LEU A 1 142 ? -6.056 8.577 8.386 1.00 98.19 142 LEU A C 1
ATOM 1074 O O . LEU A 1 142 ? -5.293 7.679 8.747 1.00 98.19 142 LEU A O 1
ATOM 1078 N N . THR A 1 143 ? -5.946 9.168 7.197 1.00 97.12 143 THR A N 1
ATOM 1079 C CA . THR A 1 143 ? -5.002 8.712 6.160 1.00 97.12 143 THR A CA 1
ATOM 1080 C C . THR A 1 143 ? -4.059 9.812 5.677 1.00 97.12 143 THR A C 1
ATOM 1082 O O . THR A 1 143 ? -4.427 10.986 5.709 1.00 97.12 143 THR A O 1
ATOM 1085 N N . HIS A 1 144 ? -2.880 9.425 5.173 1.00 94.44 144 HIS A N 1
ATOM 1086 C CA . HIS A 1 144 ? -1.961 10.296 4.429 1.00 94.44 144 HIS A CA 1
ATOM 1087 C C . HIS A 1 144 ? -2.288 10.220 2.934 1.00 94.44 144 HIS A C 1
ATOM 1089 O O . HIS A 1 144 ? -1.772 9.387 2.208 1.00 94.44 144 HIS A O 1
ATOM 1095 N N . GLY A 1 145 ? -3.221 11.030 2.460 1.00 88.50 145 GLY A N 1
ATOM 1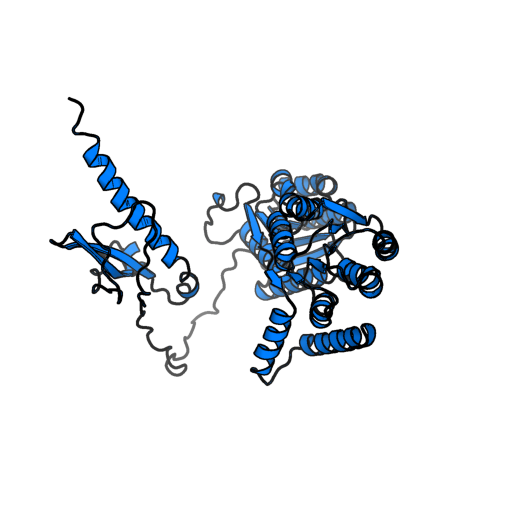096 C CA . GLY A 1 145 ? -3.622 10.956 1.066 1.00 88.50 145 GLY A CA 1
ATOM 1097 C C . GLY A 1 145 ? -4.648 11.997 0.687 1.00 88.50 145 GLY A C 1
ATOM 1098 O O . GLY A 1 145 ? -5.105 12.791 1.510 1.00 88.50 145 GLY A O 1
ATOM 1099 N N . VAL A 1 146 ? -5.022 11.960 -0.583 1.00 83.50 146 VAL A N 1
ATOM 1100 C CA . VAL A 1 146 ? -6.044 12.822 -1.176 1.00 83.50 146 VAL A CA 1
ATOM 1101 C C . VAL A 1 146 ? -6.989 11.977 -2.016 1.00 83.50 146 VAL A C 1
ATOM 1103 O O . VAL A 1 146 ? -6.622 10.890 -2.453 1.00 83.50 146 VAL A O 1
ATOM 1106 N N . GLN A 1 147 ? -8.213 12.448 -2.243 1.00 75.50 147 GLN A N 1
ATOM 1107 C CA . GLN A 1 147 ? -9.196 11.684 -3.025 1.00 75.50 147 GLN A CA 1
ATOM 1108 C C . GLN A 1 147 ? -8.841 11.623 -4.514 1.00 75.50 147 GLN A C 1
ATOM 1110 O O . GLN A 1 147 ? -9.325 10.749 -5.223 1.00 75.50 147 GLN A O 1
ATOM 1115 N N . GLU A 1 148 ? -8.012 12.551 -4.987 1.00 78.00 148 GLU A N 1
ATOM 1116 C CA . GLU A 1 148 ? -7.504 12.598 -6.354 1.00 78.00 148 GLU A CA 1
ATOM 1117 C C . GLU A 1 148 ? -6.489 11.480 -6.635 1.00 78.00 148 GLU A C 1
ATOM 1119 O O . GLU A 1 148 ? -6.281 11.117 -7.792 1.00 78.00 148 GLU A O 1
ATOM 1124 N N . ASP A 1 149 ? -5.881 10.905 -5.593 1.00 80.06 149 ASP A N 1
ATOM 1125 C CA . ASP A 1 149 ? -5.071 9.700 -5.709 1.00 80.06 149 ASP A CA 1
ATOM 1126 C C . ASP A 1 149 ? -5.992 8.473 -5.731 1.00 80.06 149 ASP A C 1
ATOM 1128 O O . ASP A 1 149 ? -6.789 8.240 -4.817 1.00 80.06 149 ASP A O 1
ATOM 1132 N N . PHE A 1 150 ? -5.890 7.668 -6.790 1.00 79.50 150 PHE A N 1
ATOM 1133 C CA . PHE A 1 150 ? -6.824 6.568 -6.999 1.00 79.50 150 PHE A CA 1
ATOM 1134 C C . PHE A 1 150 ? -6.690 5.449 -5.955 1.00 79.50 150 PHE A C 1
ATOM 1136 O O . PHE A 1 150 ? -7.689 4.799 -5.631 1.00 79.50 150 PHE A O 1
ATOM 1143 N N . PHE A 1 151 ? -5.498 5.227 -5.390 1.00 86.94 151 PHE A N 1
ATOM 1144 C CA . PHE A 1 151 ? -5.321 4.269 -4.298 1.00 86.94 151 PHE A CA 1
ATOM 1145 C C . PHE A 1 151 ? -6.163 4.713 -3.099 1.00 86.94 151 PHE A C 1
ATOM 1147 O O . PHE A 1 151 ? -6.994 3.967 -2.574 1.00 86.94 151 PHE A O 1
ATOM 1154 N N . TRP A 1 152 ? -6.013 5.979 -2.723 1.00 89.75 152 TRP A N 1
ATOM 1155 C CA . TRP A 1 152 ? -6.710 6.580 -1.595 1.00 89.75 152 TRP A CA 1
ATOM 1156 C C . TRP A 1 152 ? -8.216 6.729 -1.828 1.00 89.75 152 TRP A C 1
ATOM 1158 O O . TRP A 1 152 ? -9.000 6.530 -0.896 1.00 89.75 152 TRP A O 1
ATOM 1168 N N . PHE A 1 153 ? -8.645 6.973 -3.066 1.00 86.19 153 PHE A N 1
ATOM 1169 C CA . PHE A 1 153 ? -10.051 6.909 -3.463 1.00 86.19 153 PHE A CA 1
ATOM 1170 C C . PHE A 1 153 ? -10.669 5.526 -3.203 1.00 86.19 153 PHE A C 1
ATOM 1172 O O . PHE A 1 153 ? -11.774 5.435 -2.656 1.00 86.19 153 PHE A O 1
ATOM 1179 N N . GLN A 1 154 ? -9.970 4.442 -3.564 1.00 85.88 154 GLN A N 1
ATOM 1180 C CA . GLN A 1 154 ? -10.447 3.080 -3.309 1.00 85.88 154 GLN A CA 1
ATOM 1181 C C . GLN A 1 154 ? -10.522 2.785 -1.810 1.00 85.88 154 GLN A C 1
ATOM 1183 O O . GLN A 1 154 ? -11.551 2.293 -1.344 1.00 85.88 154 GLN A O 1
ATOM 1188 N N . VAL A 1 155 ? -9.484 3.141 -1.044 1.00 91.06 155 VAL A N 1
ATOM 1189 C CA . VAL A 1 155 ? -9.503 3.014 0.422 1.00 91.06 155 VAL A CA 1
ATOM 1190 C C . VAL A 1 155 ? -10.719 3.743 0.992 1.00 91.06 155 VAL A C 1
ATOM 1192 O O . VAL A 1 155 ? -11.511 3.141 1.714 1.00 91.06 155 VAL A O 1
ATOM 1195 N N . TYR A 1 156 ? -10.919 5.013 0.631 1.00 89.81 156 TYR A N 1
ATOM 1196 C CA . TYR A 1 156 ? -12.035 5.816 1.129 1.00 89.81 156 TYR A CA 1
ATOM 1197 C C . TYR A 1 156 ? -13.395 5.208 0.762 1.00 89.81 156 TYR A C 1
ATOM 1199 O O . TYR A 1 156 ? -14.286 5.122 1.608 1.00 89.81 156 TYR A O 1
ATOM 1207 N N . SER A 1 157 ? -13.541 4.711 -0.468 1.00 87.50 157 SER A N 1
ATOM 1208 C CA . SER A 1 157 ? -14.753 4.019 -0.919 1.00 87.50 157 SER A CA 1
ATOM 1209 C C . SER A 1 157 ? -15.042 2.770 -0.079 1.00 87.50 157 SER A C 1
ATOM 1211 O O . SER A 1 157 ? -16.163 2.604 0.404 1.00 87.50 157 SER A O 1
ATOM 1213 N N . ALA A 1 158 ? -14.027 1.943 0.190 1.00 87.75 158 ALA A N 1
ATOM 1214 C CA . ALA A 1 158 ? -14.162 0.770 1.052 1.00 87.75 158 ALA A CA 1
ATOM 1215 C C . ALA A 1 158 ? -14.527 1.142 2.499 1.00 87.75 158 ALA A C 1
ATOM 1217 O O . ALA A 1 158 ? -15.345 0.463 3.117 1.00 87.75 158 ALA A O 1
ATOM 1218 N N . LEU A 1 159 ? -13.988 2.242 3.039 1.00 89.25 159 LEU A N 1
ATOM 1219 C CA . LEU A 1 159 ? -14.370 2.746 4.363 1.00 89.25 159 LEU A CA 1
ATOM 1220 C C . LEU A 1 159 ? -15.850 3.165 4.408 1.00 89.25 159 LEU A C 1
ATOM 1222 O O . LEU A 1 159 ? -16.546 2.862 5.379 1.00 89.25 159 LEU A O 1
ATOM 1226 N N . LEU A 1 160 ? -16.356 3.833 3.366 1.00 87.25 160 LEU A N 1
ATOM 1227 C CA . LEU A 1 160 ? -17.768 4.225 3.277 1.00 87.25 160 LEU A CA 1
ATOM 1228 C C . LEU A 1 160 ? -18.703 3.017 3.147 1.00 87.25 160 LEU A C 1
ATOM 1230 O O . LEU A 1 160 ? -19.753 2.974 3.797 1.00 87.25 160 LEU A O 1
ATOM 1234 N N . ASP A 1 161 ? -18.322 2.021 2.351 1.00 83.88 161 ASP A N 1
ATOM 1235 C CA . ASP A 1 161 ? -19.082 0.780 2.233 1.00 83.88 161 ASP A CA 1
ATOM 1236 C C . ASP A 1 161 ? -19.070 -0.006 3.544 1.00 83.88 161 ASP A C 1
ATOM 1238 O O . ASP A 1 161 ? -20.132 -0.402 4.030 1.00 83.88 161 ASP A O 1
ATOM 1242 N N . ALA A 1 162 ? -17.907 -0.143 4.185 1.00 83.31 162 ALA A N 1
ATOM 1243 C CA . ALA A 1 162 ? -17.783 -0.786 5.487 1.00 83.31 162 ALA A CA 1
ATOM 1244 C C . ALA A 1 162 ? -18.608 -0.057 6.557 1.00 83.31 162 ALA A C 1
ATOM 1246 O O . ALA A 1 162 ? -19.295 -0.711 7.347 1.00 83.31 162 ALA A O 1
ATOM 1247 N N . ARG A 1 163 ? -18.623 1.283 6.550 1.00 86.00 163 ARG A N 1
ATOM 1248 C CA . ARG A 1 163 ? -19.503 2.094 7.404 1.00 86.00 163 ARG A CA 1
ATOM 1249 C C . ARG A 1 163 ? -20.969 1.722 7.202 1.00 86.00 163 ARG A C 1
ATOM 1251 O O . ARG A 1 163 ? -21.687 1.518 8.179 1.00 86.00 163 ARG A O 1
ATOM 1258 N N . ARG A 1 164 ? -21.416 1.633 5.944 1.00 85.25 164 ARG A N 1
ATOM 1259 C CA . ARG A 1 164 ? -22.804 1.306 5.591 1.00 85.25 164 ARG A CA 1
ATOM 1260 C C . ARG A 1 164 ? -23.170 -0.123 5.984 1.00 85.25 164 ARG A C 1
ATOM 1262 O O . ARG A 1 164 ? -24.242 -0.338 6.538 1.00 85.25 164 ARG A O 1
ATOM 1269 N N . TRP A 1 165 ? -22.313 -1.095 5.681 1.00 82.00 165 TRP A N 1
ATOM 1270 C CA . TRP A 1 165 ? -22.594 -2.517 5.902 1.00 82.00 165 TRP A CA 1
ATOM 1271 C C . TRP A 1 165 ? -22.588 -2.884 7.385 1.00 82.00 165 TRP A C 1
ATOM 1273 O O . TRP A 1 165 ? -23.395 -3.707 7.808 1.00 82.00 165 TRP A O 1
ATOM 1283 N N . ASN A 1 166 ? -21.725 -2.243 8.176 1.00 79.94 166 ASN A N 1
ATOM 1284 C CA . ASN A 1 166 ? -21.668 -2.448 9.623 1.00 79.94 166 ASN A CA 1
ATOM 1285 C C . ASN A 1 166 ? -22.621 -1.520 10.399 1.00 79.94 166 ASN A C 1
ATOM 1287 O O . ASN A 1 166 ? -22.832 -1.735 11.591 1.00 79.94 166 ASN A O 1
ATOM 1291 N N . ASP A 1 167 ? -23.217 -0.521 9.732 1.00 83.44 167 ASP A N 1
ATOM 1292 C CA . ASP A 1 167 ? -24.121 0.477 10.318 1.00 83.44 167 ASP A CA 1
ATOM 1293 C C . ASP A 1 167 ? -23.521 1.140 11.574 1.00 83.44 167 ASP A C 1
ATOM 1295 O O . ASP A 1 167 ? -24.099 1.107 12.667 1.00 83.44 167 ASP A O 1
ATOM 1299 N N . ILE A 1 168 ? -22.315 1.692 11.388 1.00 87.44 168 ILE A N 1
ATOM 1300 C CA . ILE A 1 168 ? -21.477 2.329 12.416 1.00 87.44 168 ILE A CA 1
ATOM 1301 C C . ILE A 1 168 ? -21.312 3.833 12.170 1.00 87.44 168 ILE A C 1
ATOM 1303 O O . ILE A 1 168 ? -21.350 4.315 11.031 1.00 87.44 168 ILE A O 1
ATOM 1307 N N . ASN A 1 169 ? -21.048 4.586 13.237 1.00 93.19 169 ASN A N 1
ATOM 1308 C CA . ASN A 1 169 ? -20.614 5.975 13.147 1.00 93.19 169 ASN A CA 1
ATOM 1309 C C . ASN A 1 169 ? -19.105 6.046 12.839 1.00 93.19 169 ASN A C 1
ATOM 1311 O O . ASN A 1 169 ? -18.278 6.191 13.735 1.00 93.19 169 ASN A O 1
ATOM 1315 N N . LEU A 1 170 ? -18.748 5.907 11.557 1.00 94.62 170 LEU A N 1
ATOM 1316 C CA . LEU A 1 170 ? -17.367 6.022 11.075 1.00 94.62 170 LEU A CA 1
ATOM 1317 C C . LEU A 1 170 ? -17.102 7.410 10.479 1.00 94.62 170 LEU A C 1
ATOM 1319 O O . LEU A 1 170 ? -17.745 7.810 9.500 1.00 94.62 170 LEU A O 1
ATOM 1323 N N . ARG A 1 171 ? -16.110 8.108 11.030 1.00 97.06 171 ARG A N 1
ATOM 1324 C CA . ARG A 1 171 ? -15.521 9.323 10.470 1.00 97.06 171 ARG A CA 1
ATOM 1325 C C . ARG A 1 171 ? -14.238 8.961 9.725 1.00 97.06 171 ARG A C 1
ATOM 1327 O O . ARG A 1 171 ? -13.312 8.435 10.327 1.00 97.06 171 ARG A O 1
ATOM 1334 N N . ALA A 1 172 ? -14.193 9.240 8.427 1.00 95.69 172 ALA A N 1
ATOM 1335 C CA . ALA A 1 172 ? -13.010 9.035 7.597 1.00 95.69 172 ALA A CA 1
ATOM 1336 C C . ALA A 1 172 ? -12.491 10.392 7.109 1.00 95.69 172 ALA A C 1
ATOM 1338 O O . ALA A 1 172 ? -13.246 11.154 6.500 1.00 95.69 172 ALA A O 1
ATOM 1339 N N . GLU A 1 173 ? -11.226 10.685 7.390 1.00 95.50 173 GLU A N 1
ATOM 1340 C CA . GLU A 1 173 ? -10.557 11.946 7.068 1.00 95.50 173 GLU A CA 1
ATOM 1341 C C . GLU A 1 173 ? -9.212 11.668 6.386 1.00 95.50 173 GLU A C 1
ATOM 1343 O O . GLU A 1 173 ? -8.552 10.668 6.670 1.00 95.50 173 GLU A O 1
ATOM 1348 N N . MET A 1 174 ? -8.808 12.554 5.478 1.00 94.62 174 MET A N 1
ATOM 1349 C CA . MET A 1 174 ? -7.606 12.396 4.659 1.00 94.62 174 MET A CA 1
ATOM 1350 C C . MET A 1 174 ? -6.777 13.672 4.749 1.00 94.62 174 MET A C 1
ATOM 1352 O O . MET A 1 174 ? -7.329 14.775 4.718 1.00 94.62 174 MET A O 1
ATOM 1356 N N . TYR A 1 175 ? -5.467 13.515 4.882 1.00 94.81 175 TYR A N 1
ATOM 1357 C CA . TYR A 1 175 ? -4.529 14.597 5.141 1.00 94.81 175 TYR A CA 1
ATOM 1358 C C . TYR A 1 175 ? -3.299 14.452 4.254 1.00 94.81 175 TYR A C 1
ATOM 1360 O O . TYR A 1 175 ? -2.834 13.348 4.014 1.00 94.81 175 TYR A O 1
ATOM 1368 N N . THR A 1 176 ? -2.724 15.566 3.809 1.00 90.38 176 THR A N 1
ATOM 1369 C CA . THR A 1 176 ? -1.451 15.571 3.061 1.00 90.38 176 THR A CA 1
ATOM 1370 C C . THR A 1 176 ? -0.243 15.897 3.926 1.00 90.38 176 THR A C 1
ATOM 1372 O O . THR A 1 176 ? 0.884 15.843 3.449 1.00 90.38 176 THR A O 1
ATOM 1375 N N . LYS A 1 177 ? -0.466 16.277 5.188 1.00 92.12 177 LYS A N 1
ATOM 1376 C CA . LYS A 1 177 ? 0.582 16.675 6.129 1.00 92.12 177 LYS A CA 1
ATOM 1377 C C . LYS A 1 177 ? 0.398 15.940 7.444 1.00 92.12 177 LYS A C 1
ATOM 1379 O O . LYS A 1 177 ? -0.691 15.999 8.023 1.00 92.12 177 LYS A O 1
ATOM 1384 N N . GLY A 1 178 ? 1.470 15.344 7.965 1.00 94.38 178 GLY A N 1
ATOM 1385 C CA . GLY A 1 178 ? 1.436 14.632 9.241 1.00 94.38 178 GLY A CA 1
ATOM 1386 C C . GLY A 1 178 ? 0.942 15.492 10.408 1.00 94.38 178 GLY A C 1
ATOM 1387 O O . GLY A 1 178 ? 0.220 14.999 11.267 1.00 94.38 178 GLY A O 1
ATOM 1388 N N . VAL A 1 179 ? 1.249 16.795 10.426 1.00 97.19 179 VAL A N 1
ATOM 1389 C CA . VAL A 1 179 ? 0.777 17.711 11.486 1.00 97.19 179 VAL A CA 1
ATOM 1390 C C . VAL A 1 179 ? -0.745 17.878 11.492 1.00 97.19 179 VAL A C 1
ATOM 1392 O O . VAL A 1 179 ? -1.360 17.826 12.554 1.00 97.19 179 VAL A O 1
ATOM 1395 N N . ASP A 1 180 ? -1.364 17.993 10.316 1.00 98.19 180 ASP A N 1
ATOM 1396 C CA . ASP A 1 180 ? -2.816 18.146 10.193 1.00 98.19 180 ASP A CA 1
ATOM 1397 C C . ASP A 1 180 ? -3.524 16.824 10.534 1.00 98.19 180 ASP A C 1
ATOM 1399 O O . ASP A 1 180 ? -4.578 16.820 11.177 1.00 98.19 180 ASP A O 1
ATOM 1403 N N . GLN A 1 181 ? -2.905 15.696 10.163 1.00 98.31 181 GLN A N 1
ATOM 1404 C CA . GLN A 1 181 ? -3.357 14.359 10.540 1.00 98.31 181 GLN A CA 1
ATOM 1405 C C . GLN A 1 181 ? -3.272 14.141 12.058 1.00 98.31 181 GLN A C 1
ATOM 1407 O O . GLN A 1 181 ? -4.221 13.629 12.650 1.00 98.31 181 GLN A O 1
ATOM 1412 N N . ALA A 1 182 ? -2.187 14.574 12.710 1.00 98.50 182 ALA A N 1
ATOM 1413 C CA . ALA A 1 182 ? -2.042 14.528 14.165 1.00 98.50 182 ALA A CA 1
ATOM 1414 C C . ALA A 1 182 ? -3.140 15.342 14.869 1.00 98.50 182 ALA A C 1
ATOM 1416 O O . ALA A 1 182 ? -3.733 14.874 15.841 1.00 98.50 182 ALA A O 1
ATOM 1417 N N . ASP A 1 183 ? -3.470 16.526 14.352 1.00 98.62 183 ASP A N 1
ATOM 1418 C CA . ASP A 1 183 ? -4.581 17.325 14.874 1.00 98.62 183 ASP A CA 1
ATOM 1419 C C . ASP A 1 183 ? -5.941 16.651 14.641 1.00 98.62 183 ASP A C 1
ATOM 1421 O O . ASP A 1 183 ? -6.834 16.753 15.483 1.00 98.62 183 ASP A O 1
ATOM 1425 N N . GLY A 1 184 ? -6.108 15.922 13.535 1.00 98.62 184 GLY A N 1
ATOM 1426 C CA . GLY A 1 184 ? -7.266 15.055 13.310 1.00 98.62 184 GLY A CA 1
ATOM 1427 C C . GLY A 1 184 ? -7.391 13.949 14.357 1.00 98.62 184 GLY A C 1
ATOM 1428 O O . GLY A 1 184 ? -8.481 13.725 14.885 1.00 98.62 184 GLY A O 1
ATOM 1429 N N . ILE A 1 185 ? -6.275 13.303 14.714 1.00 98.69 185 ILE A N 1
ATOM 1430 C CA . ILE A 1 185 ? -6.240 12.264 15.754 1.00 98.69 185 ILE A CA 1
ATOM 1431 C C . ILE A 1 185 ? -6.716 12.866 17.080 1.00 98.69 185 ILE A C 1
ATOM 1433 O O . ILE A 1 185 ? -7.619 12.311 17.704 1.00 98.69 185 ILE A O 1
ATOM 1437 N N . ARG A 1 186 ? -6.188 14.036 17.470 1.00 98.69 186 ARG A N 1
ATOM 1438 C CA . ARG A 1 186 ? -6.613 14.739 18.694 1.00 98.69 186 ARG A CA 1
ATOM 1439 C C . ARG A 1 186 ? -8.097 15.084 18.684 1.00 98.69 186 ARG A C 1
ATOM 1441 O O . ARG A 1 186 ? -8.777 14.793 19.661 1.00 98.69 186 ARG A O 1
ATOM 1448 N N . ARG A 1 187 ? -8.630 15.608 17.572 1.00 98.69 187 ARG A N 1
ATOM 1449 C CA . ARG A 1 187 ? -10.074 15.881 17.436 1.00 98.69 187 ARG A CA 1
ATOM 1450 C C . ARG A 1 187 ? -10.922 14.627 17.633 1.00 98.69 187 ARG A C 1
ATOM 1452 O O . ARG A 1 187 ? -11.952 14.684 18.290 1.00 98.69 187 ARG A O 1
ATOM 1459 N N . CYS A 1 188 ? -10.497 13.485 17.097 1.00 98.44 188 CYS A N 1
ATOM 1460 C CA . CYS A 1 188 ? -11.196 12.221 17.321 1.00 98.44 188 CYS A CA 1
ATOM 1461 C C . CYS A 1 188 ? -11.172 11.790 18.791 1.00 98.44 188 CYS A C 1
ATOM 1463 O O . CYS A 1 188 ? -12.185 11.310 19.295 1.00 98.44 188 CYS A O 1
ATOM 1465 N N . VAL A 1 189 ? -10.052 11.986 19.492 1.00 98.19 189 VAL A N 1
ATOM 1466 C CA . VAL A 1 189 ? -9.963 11.737 20.939 1.00 98.19 189 VAL A CA 1
ATOM 1467 C C . VAL A 1 189 ? -10.900 12.672 21.714 1.00 98.19 189 VAL A C 1
ATOM 1469 O O . VAL A 1 189 ? -11.676 12.199 22.543 1.00 98.19 189 VAL A O 1
ATOM 1472 N N . GLU A 1 190 ? -10.877 13.975 21.420 1.00 98.19 190 GLU A N 1
ATOM 1473 C CA . GLU A 1 190 ? -11.748 14.991 22.037 1.00 98.19 190 GLU A CA 1
ATOM 1474 C C . GLU A 1 190 ? -13.240 14.691 21.824 1.00 98.19 190 GLU A C 1
ATOM 1476 O O . GLU A 1 190 ? -14.042 14.837 22.747 1.00 98.19 190 GLU A O 1
ATOM 1481 N N . ASP A 1 191 ? -13.59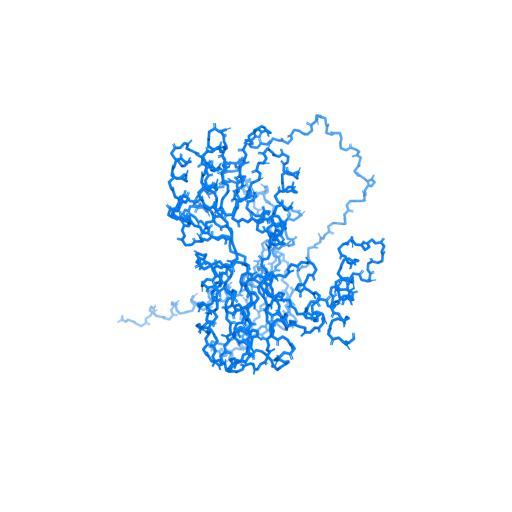8 14.206 20.633 1.00 97.88 191 ASP A N 1
ATOM 1482 C CA . ASP A 1 191 ? -14.963 13.816 20.265 1.00 97.88 191 ASP A CA 1
ATOM 1483 C C . ASP A 1 191 ? -15.390 12.450 20.840 1.00 97.88 191 ASP A C 1
ATOM 1485 O O . ASP A 1 191 ? -16.508 11.990 20.590 1.00 97.88 191 ASP A O 1
ATOM 1489 N N . GLY A 1 192 ? -14.527 11.787 21.616 1.00 95.38 192 GLY A N 1
ATOM 1490 C CA . GLY A 1 192 ? -14.837 10.524 22.282 1.00 95.38 192 GLY A CA 1
ATOM 1491 C C . GLY A 1 192 ? -14.822 9.313 21.350 1.00 95.38 192 GLY A C 1
ATOM 1492 O O . GLY A 1 192 ? -15.626 8.394 21.527 1.00 95.38 192 GLY A O 1
ATOM 1493 N N . ALA A 1 193 ? -13.933 9.295 20.352 1.00 96.19 193 ALA A N 1
ATOM 1494 C CA . ALA A 1 193 ? -13.742 8.127 19.503 1.00 96.19 193 ALA A CA 1
ATOM 1495 C C . ALA A 1 193 ? -13.382 6.893 20.342 1.00 96.19 193 ALA A C 1
ATOM 1497 O O . ALA A 1 193 ? -12.466 6.902 21.159 1.00 96.19 193 ALA A O 1
ATOM 1498 N N . ALA A 1 194 ? -14.092 5.800 20.099 1.00 92.00 194 ALA A N 1
ATOM 1499 C CA . ALA A 1 194 ? -13.856 4.517 20.741 1.00 92.00 194 ALA A CA 1
ATOM 1500 C C . ALA A 1 194 ? -12.575 3.836 20.243 1.00 92.00 194 ALA A C 1
ATOM 1502 O O . ALA A 1 194 ? -11.893 3.133 20.995 1.00 92.00 194 ALA A O 1
ATOM 1503 N N . ALA A 1 195 ? -12.260 4.031 18.963 1.00 94.19 195 ALA A N 1
ATOM 1504 C CA . ALA A 1 195 ? -11.036 3.559 18.345 1.00 94.19 195 ALA A CA 1
ATOM 1505 C C . ALA A 1 195 ? -10.663 4.437 17.141 1.00 94.19 195 ALA A C 1
ATOM 1507 O O . ALA A 1 195 ? -11.533 5.000 16.466 1.00 94.19 195 ALA A O 1
ATOM 1508 N N . ILE A 1 196 ? -9.363 4.517 16.869 1.00 97.31 196 ILE A N 1
ATOM 1509 C CA . ILE A 1 196 ? -8.766 5.258 15.760 1.00 97.31 196 ILE A CA 1
ATOM 1510 C C . ILE A 1 196 ? -7.948 4.286 14.908 1.00 97.31 196 ILE A C 1
ATOM 1512 O O . ILE A 1 196 ? -7.074 3.590 15.421 1.00 97.31 196 ILE A O 1
ATOM 1516 N N . ALA A 1 197 ? -8.209 4.255 13.603 1.00 97.75 197 ALA A N 1
ATOM 1517 C CA . ALA A 1 197 ? -7.283 3.710 12.623 1.00 97.75 197 ALA A CA 1
ATOM 1518 C C . ALA A 1 197 ? -6.480 4.849 11.990 1.00 97.75 197 ALA A C 1
ATOM 1520 O O . ALA A 1 197 ? -7.053 5.874 11.618 1.00 97.75 197 ALA A O 1
ATOM 1521 N N . THR A 1 198 ? -5.169 4.684 11.837 1.00 98.19 198 THR A N 1
ATOM 1522 C CA . THR A 1 198 ? -4.340 5.699 11.182 1.00 98.19 198 THR A CA 1
ATOM 1523 C C . THR A 1 198 ? -3.212 5.103 10.359 1.00 98.19 198 THR A C 1
ATOM 1525 O O . THR A 1 198 ? -2.618 4.091 10.717 1.00 98.19 198 THR A O 1
ATOM 1528 N N . THR A 1 199 ? -2.865 5.756 9.263 1.00 97.44 199 THR A N 1
ATOM 1529 C CA . THR A 1 199 ? -1.648 5.440 8.511 1.00 97.44 199 THR A CA 1
ATOM 1530 C C . THR A 1 199 ? -0.430 6.124 9.129 1.00 97.44 199 THR A C 1
ATOM 1532 O O . THR A 1 199 ? -0.593 7.205 9.700 1.00 97.44 199 THR A O 1
ATOM 1535 N N . LEU A 1 200 ? 0.775 5.569 8.967 1.00 95.31 200 LEU A N 1
ATOM 1536 C CA . LEU A 1 200 ? 2.009 6.110 9.553 1.00 95.31 200 LEU A CA 1
ATOM 1537 C C . LEU A 1 200 ? 3.084 6.437 8.496 1.00 95.31 200 LEU A C 1
ATOM 1539 O O . LEU A 1 200 ? 4.161 5.852 8.513 1.00 95.31 200 LEU A O 1
ATOM 1543 N N . ALA A 1 201 ? 2.813 7.372 7.580 1.00 92.06 201 ALA A N 1
ATOM 1544 C CA . ALA A 1 201 ? 3.845 7.871 6.655 1.00 92.06 201 ALA A CA 1
ATOM 1545 C C . ALA A 1 201 ? 4.864 8.807 7.327 1.00 92.06 201 ALA A C 1
ATOM 1547 O O . ALA A 1 201 ? 6.026 8.839 6.939 1.00 92.06 201 ALA A O 1
ATOM 1548 N N . GLU A 1 202 ? 4.440 9.542 8.359 1.00 92.12 202 GLU A N 1
ATOM 1549 C CA . GLU A 1 202 ? 5.301 10.393 9.192 1.00 92.12 202 GLU A CA 1
ATOM 1550 C C . GLU A 1 202 ? 5.142 10.007 10.680 1.00 92.12 202 GLU A C 1
ATOM 1552 O O . GLU A 1 202 ? 4.586 10.776 11.470 1.00 92.12 202 GLU A O 1
ATOM 1557 N N . PRO A 1 203 ? 5.567 8.795 11.093 1.00 93.06 203 PRO A N 1
ATOM 1558 C CA . PRO A 1 203 ? 5.272 8.248 12.421 1.00 93.06 203 PRO A CA 1
ATOM 1559 C C . PRO A 1 203 ? 5.760 9.143 13.566 1.00 93.06 203 PRO A C 1
ATOM 1561 O O . PRO A 1 203 ? 5.039 9.317 14.546 1.00 93.06 203 PRO A O 1
ATOM 1564 N N . ASP A 1 204 ? 6.931 9.769 13.421 1.00 93.06 204 ASP A N 1
ATOM 1565 C CA . ASP A 1 204 ? 7.500 10.670 14.433 1.00 93.06 204 ASP A CA 1
ATOM 1566 C C . ASP A 1 204 ? 6.615 11.901 14.694 1.00 93.06 204 ASP A C 1
ATOM 1568 O O . ASP A 1 204 ? 6.532 12.382 15.825 1.00 93.06 204 ASP A O 1
ATOM 1572 N N . VAL A 1 205 ? 5.919 12.395 13.664 1.00 95.19 205 VAL A N 1
ATOM 1573 C CA . VAL A 1 205 ? 4.996 13.537 13.770 1.00 95.19 205 VAL A CA 1
ATOM 1574 C C . VAL A 1 205 ? 3.691 13.121 14.452 1.00 95.19 205 VAL A C 1
ATOM 1576 O O . VAL A 1 205 ? 3.120 13.891 15.227 1.00 95.19 205 VAL A O 1
ATOM 1579 N N . LEU A 1 206 ? 3.226 11.897 14.190 1.00 96.75 206 LEU A N 1
ATOM 1580 C CA . LEU A 1 206 ? 1.961 11.369 14.708 1.00 96.75 206 LEU A CA 1
ATOM 1581 C C . LEU A 1 206 ? 2.073 10.814 16.134 1.00 96.75 206 LEU A C 1
ATOM 1583 O O . LEU A 1 206 ? 1.079 10.803 16.863 1.00 96.75 206 LEU A O 1
ATOM 1587 N N . LEU A 1 207 ? 3.264 10.362 16.542 1.00 95.62 207 LEU A N 1
ATOM 1588 C CA . LEU A 1 207 ? 3.495 9.664 17.809 1.00 95.62 207 LEU A CA 1
ATOM 1589 C C . LEU A 1 207 ? 2.932 10.406 19.038 1.00 95.62 207 LEU A C 1
ATOM 1591 O O . LEU A 1 207 ? 2.247 9.749 19.822 1.00 95.62 207 LEU A O 1
ATOM 1595 N N . PRO A 1 208 ? 3.122 11.731 19.221 1.00 97.12 208 PRO A N 1
ATOM 1596 C CA . PRO A 1 208 ? 2.558 12.428 20.378 1.00 97.12 208 PRO A CA 1
ATOM 1597 C C . PRO A 1 208 ? 1.025 12.347 20.444 1.00 97.12 208 PRO A C 1
ATOM 1599 O O . PRO A 1 208 ? 0.472 12.033 21.492 1.00 97.12 208 PRO A O 1
ATOM 1602 N N . ALA A 1 209 ? 0.330 12.548 19.318 1.00 98.19 209 ALA A N 1
ATOM 1603 C CA . ALA A 1 209 ? -1.133 12.471 19.273 1.00 98.19 209 ALA A CA 1
ATOM 1604 C C . ALA A 1 209 ? -1.648 11.038 19.512 1.00 98.19 209 ALA A C 1
ATOM 1606 O O . ALA A 1 209 ? -2.697 10.842 20.124 1.00 98.19 209 ALA A O 1
ATOM 1607 N N . LEU A 1 210 ? -0.902 10.022 19.066 1.00 97.44 210 LEU A N 1
ATOM 1608 C CA . LEU A 1 210 ? -1.236 8.614 19.311 1.00 97.44 210 LEU A CA 1
ATOM 1609 C C . LEU A 1 210 ? -1.008 8.204 20.771 1.00 97.44 210 LEU A C 1
ATOM 1611 O O . LEU A 1 210 ? -1.783 7.417 21.314 1.00 97.44 210 LEU A O 1
ATOM 1615 N N . GLN A 1 211 ? 0.007 8.768 21.429 1.00 95.12 211 GLN A N 1
ATOM 1616 C CA . GLN A 1 211 ? 0.210 8.604 22.869 1.00 95.12 211 GLN A CA 1
ATOM 1617 C C . GLN A 1 211 ? -0.945 9.226 23.661 1.00 95.12 211 GLN A C 1
ATOM 1619 O O . GLN A 1 211 ? -1.508 8.548 24.518 1.00 95.12 211 GLN A O 1
ATOM 1624 N N . GLU A 1 212 ? -1.367 10.449 23.316 1.00 95.88 212 GLU A N 1
ATOM 1625 C CA . GLU A 1 212 ? -2.551 11.097 23.905 1.00 95.88 212 GLU A CA 1
ATOM 1626 C C . GLU A 1 212 ? -3.814 10.224 23.736 1.00 95.88 212 GLU A C 1
ATOM 1628 O O . GLU A 1 212 ? -4.570 10.017 24.688 1.00 95.88 212 GLU A O 1
ATOM 1633 N N . ALA A 1 213 ? -4.018 9.636 22.549 1.00 95.75 213 ALA A N 1
ATOM 1634 C CA . ALA A 1 213 ? -5.123 8.711 22.292 1.00 95.75 213 ALA A CA 1
ATOM 1635 C C . ALA A 1 213 ? -5.057 7.461 23.188 1.00 95.75 213 ALA A C 1
ATOM 1637 O O . ALA A 1 213 ? -6.056 7.081 23.806 1.00 95.75 213 ALA A O 1
ATOM 1638 N N . SER A 1 214 ? -3.877 6.847 23.310 1.00 91.56 214 SER A N 1
ATOM 1639 C CA . SER A 1 214 ? -3.676 5.685 24.177 1.00 91.56 214 SER A CA 1
ATOM 1640 C C . SER A 1 214 ? -3.901 6.019 25.656 1.00 91.56 214 SER A C 1
ATOM 1642 O O . SER A 1 214 ? -4.477 5.204 26.378 1.00 91.56 214 SER A O 1
ATOM 1644 N N . GLU A 1 215 ? -3.467 7.192 26.124 1.00 93.38 215 GLU A N 1
ATOM 1645 C CA . GLU A 1 215 ? -3.682 7.668 27.498 1.00 93.38 215 GLU A CA 1
ATOM 1646 C C . GLU A 1 215 ? -5.169 7.910 27.797 1.00 93.38 215 GLU A C 1
ATOM 1648 O O . GLU A 1 215 ? -5.634 7.624 28.903 1.00 93.38 215 GLU A O 1
ATOM 1653 N N . ALA A 1 216 ? -5.934 8.354 26.797 1.00 94.44 216 ALA A N 1
ATOM 1654 C CA . ALA A 1 216 ? -7.389 8.478 26.861 1.00 94.44 216 ALA A CA 1
ATOM 1655 C C . ALA A 1 216 ? -8.132 7.126 26.760 1.00 94.44 216 ALA A C 1
ATOM 1657 O O . ALA A 1 216 ? -9.360 7.084 26.848 1.00 94.44 216 ALA A O 1
ATOM 1658 N N . GLY A 1 217 ? -7.4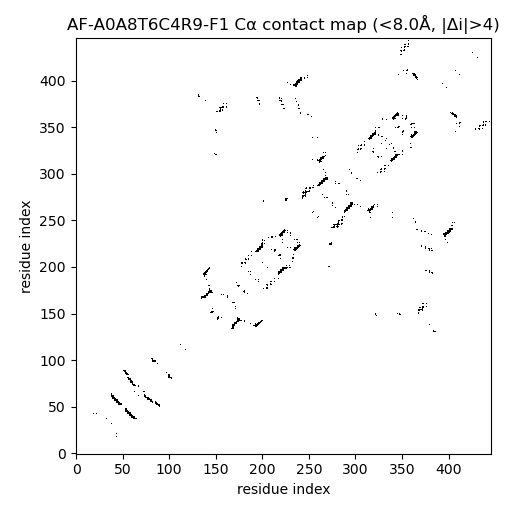12 6.010 26.597 1.00 90.12 217 GLY A N 1
ATOM 1659 C CA . GLY A 1 217 ? -7.987 4.669 26.465 1.00 90.12 217 GLY A CA 1
ATOM 1660 C C . GLY A 1 217 ? -8.553 4.359 25.076 1.00 90.12 217 GLY A C 1
ATOM 1661 O O . GLY A 1 217 ? -9.241 3.348 24.914 1.00 90.12 217 GLY A O 1
ATOM 1662 N N . VAL A 1 218 ? -8.261 5.196 24.077 1.00 92.69 218 VAL A N 1
ATOM 1663 C CA . VAL A 1 218 ? -8.668 4.986 22.686 1.00 92.69 218 VAL A CA 1
ATOM 1664 C C . VAL A 1 218 ? -7.786 3.909 22.065 1.00 92.69 218 VAL A C 1
ATOM 1666 O O . VAL A 1 218 ? -6.558 3.952 22.141 1.00 92.69 218 VAL A O 1
ATOM 1669 N N . ARG A 1 219 ? -8.411 2.908 21.441 1.00 91.31 219 ARG A N 1
ATOM 1670 C CA . ARG A 1 219 ? -7.677 1.833 20.760 1.00 91.31 219 ARG A CA 1
ATOM 1671 C C . ARG A 1 219 ? -7.123 2.330 19.433 1.00 91.31 219 ARG A C 1
ATOM 1673 O O . ARG A 1 219 ? -7.855 2.938 18.660 1.00 91.31 219 ARG A O 1
ATOM 1680 N N . VAL A 1 220 ? -5.863 2.010 19.157 1.00 93.81 220 VAL A N 1
ATOM 1681 C CA . VAL A 1 220 ? -5.187 2.385 17.911 1.00 93.81 220 VAL A CA 1
ATOM 1682 C C . VAL A 1 220 ? -5.017 1.157 17.021 1.00 93.81 220 VAL A C 1
ATOM 1684 O O . VAL A 1 220 ? -4.503 0.131 17.464 1.00 93.81 220 VAL A O 1
ATOM 1687 N N . VAL A 1 221 ? -5.436 1.275 15.764 1.00 94.88 221 VAL A N 1
ATOM 1688 C CA . VAL A 1 221 ? -5.095 0.376 14.653 1.00 94.88 221 VAL A CA 1
ATOM 1689 C C . VAL A 1 221 ? -4.265 1.176 13.659 1.00 94.88 221 VAL A C 1
ATOM 1691 O O . VAL A 1 221 ? -4.498 2.366 13.459 1.00 94.88 221 VAL A O 1
ATOM 1694 N N . THR A 1 222 ? -3.292 0.544 13.021 1.00 96.88 222 THR A N 1
ATOM 1695 C CA . THR A 1 222 ? -2.500 1.187 11.973 1.00 96.88 222 THR A CA 1
ATOM 1696 C C . THR A 1 222 ? -2.652 0.430 10.673 1.00 96.88 222 THR A C 1
ATOM 1698 O O . THR A 1 222 ? -3.031 -0.742 10.672 1.00 96.88 222 THR A O 1
ATOM 1701 N N . PHE A 1 223 ? -2.440 1.102 9.550 1.00 96.94 223 PHE A N 1
ATOM 1702 C CA . PHE A 1 223 ? -2.561 0.446 8.258 1.00 96.94 223 PHE A CA 1
ATOM 1703 C C . PHE A 1 223 ? -1.772 1.163 7.167 1.00 96.94 223 PHE A C 1
ATOM 1705 O O . PHE A 1 223 ? -1.377 2.318 7.336 1.00 96.94 223 PHE A O 1
ATOM 1712 N N . ASN A 1 224 ? -1.600 0.474 6.042 1.00 95.31 224 ASN A N 1
ATOM 1713 C CA . ASN A 1 224 ? -0.910 0.919 4.841 1.00 95.31 224 ASN A CA 1
ATOM 1714 C C . ASN A 1 224 ? 0.590 1.190 5.046 1.00 95.31 224 ASN A C 1
ATOM 1716 O O . ASN A 1 224 ? 1.399 0.352 4.662 1.00 95.31 224 ASN A O 1
ATOM 1720 N N . SER A 1 225 ? 0.946 2.308 5.681 1.00 94.12 225 SER A N 1
ATOM 1721 C CA . SER A 1 225 ? 2.334 2.752 5.879 1.00 94.12 225 SER A CA 1
ATOM 1722 C C . SER A 1 225 ? 2.763 2.644 7.341 1.00 94.12 225 SER A C 1
ATOM 1724 O O . SER A 1 225 ? 1.948 2.852 8.247 1.00 94.12 225 SER A O 1
ATOM 1726 N N . GLY A 1 226 ? 4.055 2.375 7.553 1.00 92.62 226 GLY A N 1
ATOM 1727 C CA . GLY A 1 226 ? 4.741 2.385 8.851 1.00 92.62 226 GLY A CA 1
ATOM 1728 C C . GLY A 1 226 ? 4.528 1.136 9.706 1.00 92.62 226 GLY A C 1
ATOM 1729 O O . GLY A 1 226 ? 4.387 1.228 10.930 1.00 92.62 226 GLY A O 1
ATOM 1730 N N . ALA A 1 227 ? 4.527 -0.040 9.072 1.00 92.06 227 ALA A N 1
ATOM 1731 C CA . ALA A 1 227 ? 4.452 -1.336 9.746 1.00 92.06 227 ALA A CA 1
ATOM 1732 C C . ALA A 1 227 ? 5.513 -1.487 10.851 1.00 92.06 227 ALA A C 1
ATOM 1734 O O . ALA A 1 227 ? 5.217 -2.005 11.927 1.00 92.06 227 ALA A O 1
ATOM 1735 N N . GLU A 1 228 ? 6.724 -0.975 10.622 1.00 89.69 228 GLU A N 1
ATOM 1736 C CA . GLU A 1 228 ? 7.842 -0.996 11.571 1.00 89.69 228 GLU A CA 1
ATOM 1737 C C . GLU A 1 228 ? 7.637 -0.079 12.787 1.00 89.69 228 GLU A C 1
ATOM 1739 O O . GLU A 1 228 ? 8.229 -0.307 13.842 1.00 89.69 228 GLU A O 1
ATOM 1744 N N . SER A 1 229 ? 6.769 0.929 12.663 1.00 92.81 229 SER A N 1
ATOM 1745 C CA . SER A 1 229 ? 6.434 1.880 13.732 1.00 92.81 229 SER A CA 1
ATOM 1746 C C . SER A 1 229 ? 5.173 1.483 14.507 1.00 92.81 229 SER A C 1
ATOM 1748 O O . SER A 1 229 ? 4.921 2.007 15.594 1.00 92.81 229 SER A O 1
ATOM 1750 N N . ALA A 1 230 ? 4.392 0.528 13.992 1.00 92.69 230 ALA A N 1
ATOM 1751 C CA . ALA A 1 230 ? 3.089 0.149 14.532 1.00 92.69 230 ALA A CA 1
ATOM 1752 C C . ALA A 1 230 ? 3.141 -0.280 16.011 1.00 92.69 230 ALA A C 1
ATOM 1754 O O . ALA A 1 230 ? 2.316 0.158 16.814 1.00 92.69 230 ALA A O 1
ATOM 1755 N N . THR A 1 231 ? 4.132 -1.090 16.400 1.00 90.12 231 THR A N 1
ATOM 1756 C CA . THR A 1 231 ? 4.313 -1.506 17.802 1.00 90.12 231 THR A CA 1
ATOM 1757 C C . THR A 1 231 ? 4.686 -0.323 18.696 1.00 90.12 231 THR A C 1
ATOM 1759 O O . THR A 1 231 ? 4.174 -0.208 19.808 1.00 90.12 231 THR A O 1
ATOM 1762 N N . ALA A 1 232 ? 5.550 0.577 18.213 1.00 89.81 232 ALA A N 1
ATOM 1763 C CA . ALA A 1 232 ? 6.045 1.715 18.987 1.00 89.81 232 ALA A CA 1
ATOM 1764 C C . ALA A 1 232 ? 4.944 2.739 19.305 1.00 89.81 232 ALA A C 1
ATOM 1766 O O . ALA A 1 232 ? 4.957 3.337 20.379 1.00 89.81 232 ALA A O 1
ATOM 1767 N N . VAL A 1 233 ? 3.967 2.897 18.407 1.00 90.56 233 VAL A N 1
ATOM 1768 C CA . VAL A 1 233 ? 2.804 3.775 18.622 1.00 90.56 233 VAL A CA 1
ATOM 1769 C C . VAL A 1 233 ? 1.665 3.104 19.404 1.00 90.56 233 VAL A C 1
ATOM 1771 O O . VAL A 1 233 ? 0.598 3.692 19.556 1.00 90.56 233 VAL A O 1
ATOM 1774 N N . GLY A 1 234 ? 1.855 1.870 19.886 1.00 87.69 234 GLY A N 1
ATOM 1775 C CA . GLY A 1 234 ? 0.843 1.148 20.663 1.00 87.69 234 GLY A CA 1
ATOM 1776 C C . GLY A 1 234 ? -0.318 0.592 19.834 1.00 87.69 234 GLY A C 1
ATOM 1777 O O . GLY A 1 234 ? -1.393 0.336 20.379 1.00 87.69 234 GLY A O 1
ATOM 1778 N N . SER A 1 235 ? -0.123 0.394 18.527 1.00 91.44 235 SER A N 1
ATOM 1779 C CA . SER A 1 235 ? -1.138 -0.206 17.663 1.00 91.44 235 SER A CA 1
ATOM 1780 C C . SER A 1 235 ? -1.444 -1.643 18.089 1.00 91.44 235 SER A C 1
ATOM 1782 O O . SER A 1 235 ? -0.538 -2.425 18.376 1.00 91.44 235 SER A O 1
ATOM 1784 N N . ILE A 1 236 ? -2.717 -2.036 18.085 1.00 87.50 236 ILE A N 1
ATOM 1785 C CA . ILE A 1 236 ? -3.113 -3.427 18.378 1.00 87.50 236 ILE A CA 1
ATOM 1786 C C . ILE A 1 236 ? -2.899 -4.346 17.166 1.00 87.50 236 ILE A C 1
ATOM 1788 O O . ILE A 1 236 ? -2.590 -5.525 17.302 1.00 87.50 236 ILE A O 1
ATOM 1792 N N . ALA A 1 237 ? -3.016 -3.796 15.962 1.00 90.19 237 ALA A N 1
ATOM 1793 C CA . ALA A 1 237 ? -2.804 -4.508 14.711 1.00 90.19 237 ALA A CA 1
ATOM 1794 C C . ALA A 1 237 ? -2.343 -3.536 13.627 1.00 90.19 237 ALA A C 1
ATOM 1796 O O . ALA A 1 237 ? -2.609 -2.334 13.724 1.00 90.19 237 ALA A O 1
ATOM 1797 N N . HIS A 1 238 ? -1.661 -4.059 12.616 1.00 93.50 238 HIS A N 1
ATOM 1798 C CA . HIS A 1 238 ? -1.253 -3.311 11.438 1.00 93.50 238 HIS A CA 1
ATOM 1799 C C . HIS A 1 238 ? -1.735 -4.022 10.173 1.00 93.50 238 HIS A C 1
ATOM 1801 O O . HIS A 1 238 ? -1.408 -5.189 9.982 1.00 93.50 238 HIS A O 1
ATOM 1807 N N . VAL A 1 239 ? -2.527 -3.355 9.333 1.00 94.62 239 VAL A N 1
ATOM 1808 C CA . VAL A 1 239 ? -3.028 -3.916 8.065 1.00 94.62 239 VAL A CA 1
ATOM 1809 C C . VAL A 1 239 ? -2.261 -3.295 6.906 1.00 94.62 239 VAL A C 1
ATOM 1811 O O . VAL A 1 239 ? -2.433 -2.115 6.633 1.00 94.62 239 VAL A O 1
ATOM 1814 N N . SER A 1 240 ? -1.448 -4.050 6.181 1.00 92.88 240 SER A N 1
ATOM 1815 C CA . SER A 1 240 ? -0.692 -3.482 5.058 1.00 92.88 240 SER A CA 1
ATOM 1816 C C . SER A 1 240 ? -0.326 -4.519 4.012 1.00 92.88 240 SER A C 1
ATOM 1818 O O . SER A 1 240 ? -0.498 -5.724 4.200 1.00 92.88 240 SER A O 1
ATOM 1820 N N . LEU A 1 241 ? 0.174 -4.027 2.884 1.00 92.56 241 LEU A N 1
ATOM 1821 C CA . LEU A 1 241 ? 0.857 -4.840 1.891 1.00 92.56 241 LEU A CA 1
ATOM 1822 C C . LEU A 1 241 ? 2.209 -5.317 2.457 1.00 92.56 241 LEU A C 1
ATOM 1824 O O . LEU A 1 241 ? 2.901 -4.560 3.134 1.00 92.56 241 LEU A O 1
ATOM 1828 N N . ASP A 1 242 ? 2.606 -6.560 2.179 1.00 92.62 242 ASP A N 1
ATOM 1829 C CA . ASP A 1 242 ? 3.962 -7.042 2.476 1.00 92.62 242 ASP A CA 1
ATOM 1830 C C . ASP A 1 242 ? 4.963 -6.363 1.528 1.00 92.62 242 ASP A C 1
ATOM 1832 O O . ASP A 1 242 ? 5.185 -6.824 0.405 1.00 92.62 242 ASP A O 1
ATOM 1836 N N . GLU A 1 243 ? 5.591 -5.278 1.985 1.00 92.44 243 GLU A N 1
ATOM 1837 C CA . GLU A 1 243 ? 6.533 -4.494 1.176 1.00 92.44 243 GLU A CA 1
ATOM 1838 C C . GLU A 1 243 ? 7.748 -5.301 0.718 1.00 92.44 243 GLU A C 1
ATOM 1840 O O . GLU A 1 243 ? 8.254 -5.122 -0.395 1.00 92.44 243 GLU A O 1
ATOM 1845 N N . ALA A 1 244 ? 8.166 -6.280 1.518 1.00 92.75 244 ALA A N 1
ATOM 1846 C CA . ALA A 1 244 ? 9.224 -7.187 1.120 1.00 92.75 244 ALA A CA 1
ATOM 1847 C C . ALA A 1 244 ? 8.721 -8.198 0.071 1.00 92.75 244 ALA A C 1
ATOM 1849 O O . ALA A 1 244 ? 9.438 -8.544 -0.868 1.00 92.75 244 ALA A O 1
ATOM 1850 N N . ALA A 1 245 ? 7.479 -8.680 0.166 1.00 94.50 245 ALA A N 1
ATOM 1851 C CA . ALA A 1 245 ? 6.906 -9.505 -0.898 1.00 94.50 245 ALA A CA 1
ATOM 1852 C C . ALA A 1 245 ? 6.748 -8.727 -2.203 1.00 94.50 245 ALA A C 1
ATOM 1854 O O . ALA A 1 245 ? 6.950 -9.322 -3.259 1.00 94.50 245 ALA A O 1
ATOM 1855 N N . VAL A 1 246 ? 6.445 -7.427 -2.158 1.00 95.81 246 VAL A N 1
ATOM 1856 C CA . VAL A 1 246 ? 6.403 -6.564 -3.349 1.00 95.81 246 VAL A CA 1
ATOM 1857 C C . VAL A 1 246 ? 7.752 -6.568 -4.055 1.00 95.81 246 VAL A C 1
ATOM 1859 O O . VAL A 1 246 ? 7.810 -6.932 -5.228 1.00 95.81 246 VAL A O 1
ATOM 1862 N N . GLY A 1 247 ? 8.841 -6.262 -3.345 1.00 97.56 247 GLY A N 1
ATOM 1863 C CA . GLY A 1 247 ? 10.179 -6.255 -3.941 1.00 97.56 247 GLY A CA 1
ATOM 1864 C C . GLY A 1 247 ? 10.616 -7.628 -4.466 1.00 97.56 247 GLY A C 1
ATOM 1865 O O . GLY A 1 247 ? 11.082 -7.734 -5.601 1.00 97.56 247 GLY A O 1
ATOM 1866 N N . ARG A 1 248 ? 10.386 -8.707 -3.698 1.00 98.19 248 ARG A N 1
ATOM 1867 C CA . ARG A 1 248 ? 10.662 -10.089 -4.149 1.00 98.19 248 ARG A CA 1
ATOM 1868 C C . ARG A 1 248 ? 9.870 -10.461 -5.404 1.00 98.19 248 ARG A C 1
ATOM 1870 O O . ARG A 1 248 ? 10.415 -11.070 -6.321 1.00 98.19 248 ARG A O 1
ATOM 1877 N N . THR A 1 249 ? 8.587 -10.106 -5.444 1.00 98.06 249 THR A N 1
ATOM 1878 C CA . THR A 1 249 ? 7.703 -10.422 -6.574 1.00 98.06 249 THR A CA 1
ATOM 1879 C C . THR A 1 249 ? 8.081 -9.601 -7.804 1.00 98.06 249 THR A C 1
ATOM 1881 O O . THR A 1 249 ? 8.104 -10.144 -8.904 1.00 98.06 249 THR A O 1
ATOM 1884 N N . ALA A 1 250 ? 8.444 -8.327 -7.639 1.00 98.38 250 ALA A N 1
ATOM 1885 C CA . ALA A 1 250 ? 8.960 -7.501 -8.728 1.00 98.38 250 ALA A CA 1
ATOM 1886 C C . ALA A 1 250 ? 10.241 -8.103 -9.326 1.00 98.38 250 ALA A C 1
ATOM 1888 O O . ALA A 1 250 ? 10.319 -8.266 -10.541 1.00 98.38 250 ALA A O 1
ATOM 1889 N N . ALA A 1 251 ? 11.204 -8.510 -8.488 1.00 98.56 251 ALA A N 1
ATOM 1890 C CA . ALA A 1 251 ? 12.437 -9.157 -8.944 1.00 98.56 251 ALA A CA 1
ATOM 1891 C C . ALA A 1 251 ? 12.154 -10.435 -9.750 1.00 98.56 251 ALA A C 1
ATOM 1893 O O . ALA A 1 251 ? 12.714 -10.633 -10.828 1.00 98.56 251 ALA A O 1
ATOM 1894 N N . GLU A 1 252 ? 11.237 -11.275 -9.260 1.00 98.12 252 GLU A N 1
ATOM 1895 C CA . GLU A 1 252 ? 10.775 -12.467 -9.974 1.00 98.12 252 GLU A CA 1
ATOM 1896 C C . GLU A 1 252 ? 10.203 -12.113 -11.353 1.00 98.12 252 GLU A C 1
ATOM 1898 O O . GLU A 1 252 ? 10.551 -12.746 -12.348 1.00 98.12 252 GLU A O 1
ATOM 1903 N N . GLN A 1 253 ? 9.343 -11.093 -11.426 1.00 97.88 253 GLN A N 1
ATOM 1904 C CA . GLN A 1 253 ? 8.704 -10.674 -12.673 1.00 97.88 253 GLN A CA 1
ATOM 1905 C C . GLN A 1 253 ? 9.688 -10.082 -13.688 1.00 97.88 253 GLN A C 1
ATOM 1907 O O . GLN A 1 253 ? 9.534 -10.344 -14.885 1.00 97.88 253 GLN A O 1
ATOM 1912 N N . PHE A 1 254 ? 10.701 -9.339 -13.234 1.00 98.44 254 PHE A N 1
ATOM 1913 C CA . PHE A 1 254 ? 11.795 -8.866 -14.086 1.00 98.44 254 PHE A CA 1
ATOM 1914 C C . PHE A 1 254 ? 12.638 -10.034 -14.610 1.00 98.44 254 PHE A C 1
ATOM 1916 O O . PHE A 1 254 ? 12.897 -10.113 -15.810 1.00 98.44 254 PHE A O 1
ATOM 1923 N N . ARG A 1 255 ? 12.982 -11.005 -13.756 1.00 97.00 255 ARG A N 1
ATOM 1924 C CA . ARG A 1 255 ? 13.745 -12.195 -14.163 1.00 97.00 255 ARG A CA 1
ATOM 1925 C C . ARG A 1 255 ? 12.991 -13.068 -15.165 1.00 97.00 255 ARG A C 1
ATOM 1927 O O . ARG A 1 255 ? 13.583 -13.547 -16.126 1.00 97.00 255 ARG A O 1
ATOM 1934 N N . GLN A 1 256 ? 11.688 -13.270 -14.967 1.00 96.50 256 GLN A N 1
ATOM 1935 C CA . GLN A 1 256 ? 10.839 -14.023 -15.904 1.00 96.50 256 GLN A CA 1
ATOM 1936 C C . GLN A 1 256 ? 10.766 -13.381 -17.294 1.00 96.50 256 GLN A C 1
ATOM 1938 O O . GLN A 1 256 ? 10.493 -14.073 -18.270 1.00 96.50 256 GLN A O 1
ATOM 1943 N N . ARG A 1 257 ? 11.023 -12.073 -17.377 1.00 95.94 257 ARG A N 1
ATOM 1944 C CA . ARG A 1 257 ? 11.102 -11.298 -18.621 1.00 95.94 257 ARG A CA 1
ATOM 1945 C C . ARG A 1 257 ? 12.533 -11.140 -19.132 1.00 95.94 257 ARG A C 1
ATOM 1947 O O . ARG A 1 257 ? 12.764 -10.336 -20.024 1.00 95.94 257 ARG A O 1
ATOM 1954 N N . GLU A 1 258 ? 13.473 -11.895 -18.563 1.00 96.50 258 GLU A N 1
ATOM 1955 C CA . GLU A 1 258 ? 14.884 -11.913 -18.962 1.00 96.50 258 GLU A CA 1
ATOM 1956 C C . GLU A 1 258 ? 15.552 -10.528 -18.896 1.00 96.50 258 GLU A C 1
ATOM 1958 O O . GLU A 1 258 ? 16.503 -10.248 -19.624 1.00 96.50 258 GLU A O 1
ATOM 1963 N N . VAL A 1 259 ? 15.066 -9.655 -18.004 1.00 97.88 259 VAL A N 1
ATOM 1964 C CA . VAL A 1 259 ? 15.640 -8.322 -17.812 1.00 97.88 259 VAL A CA 1
ATOM 1965 C C . VAL A 1 259 ? 17.015 -8.442 -17.166 1.00 97.88 259 VAL A C 1
ATOM 1967 O O . VAL A 1 259 ? 17.201 -9.152 -16.177 1.00 97.88 259 VAL A O 1
ATOM 1970 N N . SER A 1 260 ? 17.975 -7.726 -17.743 1.00 95.62 260 SER A N 1
ATOM 1971 C CA . SER A 1 260 ? 19.350 -7.608 -17.261 1.00 95.62 260 SER A CA 1
ATOM 1972 C C . SER A 1 260 ? 19.775 -6.143 -17.270 1.00 95.62 260 SER A C 1
ATOM 1974 O O . SER A 1 260 ? 19.212 -5.353 -18.025 1.00 95.62 260 SER A O 1
ATOM 1976 N N . GLY A 1 261 ? 20.785 -5.793 -16.478 1.00 96.00 261 GLY A N 1
ATOM 1977 C CA . GLY A 1 261 ? 21.192 -4.408 -16.253 1.00 96.00 261 GLY A CA 1
ATOM 1978 C C . GLY A 1 261 ? 20.451 -3.774 -15.080 1.00 96.00 261 GLY A C 1
ATOM 1979 O O . GLY A 1 261 ? 19.650 -4.426 -14.405 1.00 96.00 261 GLY A O 1
ATOM 1980 N N . ASP A 1 262 ? 20.753 -2.508 -14.815 1.00 98.00 262 ASP A N 1
ATOM 1981 C CA . ASP A 1 262 ? 20.219 -1.798 -13.656 1.00 98.00 262 ASP A CA 1
ATOM 1982 C C . ASP A 1 262 ? 18.710 -1.531 -13.800 1.00 98.00 262 ASP A C 1
ATOM 1984 O O . ASP A 1 262 ? 18.166 -1.515 -14.908 1.00 98.00 262 ASP A O 1
ATOM 1988 N N . LEU A 1 263 ? 18.020 -1.334 -12.676 1.00 98.50 263 LEU A N 1
ATOM 1989 C CA . LEU A 1 263 ? 16.596 -0.995 -12.622 1.00 98.50 263 LEU A CA 1
ATOM 1990 C C . LEU A 1 263 ? 16.385 0.364 -11.960 1.00 98.50 263 LEU A C 1
ATOM 1992 O O . LEU A 1 263 ? 17.018 0.656 -10.949 1.00 98.50 263 LEU A O 1
ATOM 1996 N N . LEU A 1 264 ? 15.422 1.147 -12.447 1.00 98.31 264 LEU A N 1
ATOM 1997 C CA . LEU A 1 264 ? 14.918 2.314 -11.716 1.00 98.31 264 LEU A CA 1
ATOM 1998 C C . LEU A 1 264 ? 13.814 1.895 -10.735 1.00 98.31 264 LEU A C 1
ATOM 2000 O O . LEU A 1 264 ? 12.867 1.215 -11.123 1.00 98.31 264 LEU A O 1
ATOM 2004 N N . CYS A 1 265 ? 13.889 2.345 -9.484 1.00 98.38 265 CYS A N 1
ATOM 2005 C CA . CYS A 1 265 ? 12.814 2.232 -8.494 1.00 98.38 265 CYS A CA 1
ATOM 2006 C C . CYS A 1 265 ? 12.335 3.639 -8.110 1.00 98.38 265 CYS A C 1
ATOM 2008 O O . CYS A 1 265 ? 13.069 4.382 -7.453 1.00 98.38 265 CYS A O 1
ATOM 2010 N N . ILE A 1 266 ? 11.137 4.028 -8.559 1.00 97.75 266 ILE A N 1
ATOM 2011 C CA . ILE A 1 266 ? 10.620 5.401 -8.450 1.00 97.75 266 ILE A CA 1
ATOM 2012 C C . ILE A 1 266 ? 9.745 5.550 -7.198 1.00 97.75 266 ILE A C 1
ATOM 2014 O O . ILE A 1 266 ? 8.667 4.961 -7.094 1.00 97.75 266 ILE A O 1
ATOM 2018 N N . ILE A 1 267 ? 10.202 6.381 -6.262 1.00 96.06 267 ILE A N 1
ATOM 2019 C CA . ILE A 1 267 ? 9.622 6.614 -4.936 1.00 96.06 267 ILE A CA 1
ATOM 2020 C C . ILE A 1 267 ? 8.963 8.002 -4.914 1.00 96.06 267 ILE A C 1
ATOM 2022 O O . ILE A 1 267 ? 9.658 9.013 -5.011 1.00 96.06 267 ILE A O 1
ATOM 2026 N N . HIS A 1 268 ? 7.635 8.047 -4.764 1.00 92.19 268 HIS A N 1
ATOM 2027 C CA . HIS A 1 268 ? 6.834 9.283 -4.765 1.00 92.19 268 HIS A CA 1
ATOM 2028 C C . HIS A 1 268 ? 6.719 9.963 -3.392 1.00 92.19 268 HIS A C 1
ATOM 2030 O O . HIS A 1 268 ? 6.357 11.131 -3.323 1.00 92.19 268 HIS A O 1
ATOM 2036 N N . GLU A 1 269 ? 7.047 9.251 -2.311 1.00 89.69 269 GLU A N 1
ATOM 2037 C CA . GLU A 1 269 ? 7.035 9.767 -0.937 1.00 89.69 269 GLU A CA 1
ATOM 2038 C C . GLU A 1 269 ? 8.319 9.336 -0.213 1.00 89.69 269 GLU A C 1
ATOM 2040 O O . GLU A 1 269 ? 8.351 8.292 0.436 1.00 89.69 269 GLU A O 1
ATOM 2045 N N . PRO A 1 270 ? 9.417 10.102 -0.314 1.00 87.00 270 PRO A N 1
ATOM 2046 C CA . PRO A 1 270 ? 10.714 9.683 0.222 1.00 87.00 270 PRO A CA 1
ATOM 2047 C C . PRO A 1 270 ? 10.760 9.528 1.749 1.00 87.00 270 PRO A C 1
ATOM 2049 O O . PRO A 1 270 ? 11.661 8.876 2.269 1.00 87.00 270 PRO A O 1
ATOM 2052 N N . SER A 1 271 ? 9.821 10.136 2.481 1.00 85.56 271 SER A N 1
ATOM 2053 C CA . SER A 1 271 ? 9.672 9.951 3.931 1.00 85.56 271 SER A CA 1
ATOM 2054 C C . SER A 1 271 ? 8.938 8.659 4.304 1.00 85.56 271 SER A C 1
ATOM 2056 O O . SER A 1 271 ? 8.989 8.253 5.461 1.00 85.56 271 SER A O 1
ATOM 2058 N N . ASN A 1 272 ? 8.273 8.008 3.346 1.00 88.94 272 ASN A N 1
ATOM 2059 C CA . ASN A 1 272 ? 7.528 6.777 3.560 1.00 88.94 272 ASN A CA 1
ATOM 2060 C C . ASN A 1 272 ? 8.467 5.563 3.463 1.00 88.94 272 ASN A C 1
ATOM 2062 O O . ASN A 1 272 ? 8.834 5.089 2.385 1.00 88.94 272 ASN A O 1
ATOM 2066 N N . THR A 1 273 ? 8.842 5.041 4.626 1.00 89.56 273 THR A N 1
ATOM 2067 C CA . THR A 1 273 ? 9.732 3.885 4.805 1.00 89.56 273 THR A CA 1
ATOM 2068 C C . THR A 1 273 ? 9.247 2.620 4.098 1.00 89.56 273 THR A C 1
ATOM 2070 O O . THR A 1 273 ? 10.077 1.827 3.657 1.00 89.56 273 THR A O 1
ATOM 2073 N N . GLY A 1 274 ? 7.933 2.428 3.935 1.00 90.25 274 GLY A N 1
ATOM 2074 C CA . GLY A 1 274 ? 7.379 1.279 3.216 1.00 90.25 274 GLY A CA 1
ATOM 2075 C C . GLY A 1 274 ? 7.800 1.261 1.745 1.00 90.25 274 GLY A C 1
ATOM 2076 O O . GLY A 1 274 ? 8.139 0.211 1.200 1.00 90.25 274 GLY A O 1
ATOM 2077 N N . LEU A 1 275 ? 7.889 2.435 1.110 1.00 94.06 275 LEU A N 1
ATOM 2078 C CA . LEU A 1 275 ? 8.335 2.551 -0.280 1.00 94.06 275 LEU A CA 1
ATOM 2079 C C . LEU A 1 275 ? 9.827 2.233 -0.435 1.00 94.06 275 LEU A C 1
ATOM 2081 O O . LEU A 1 275 ? 10.220 1.570 -1.395 1.00 94.06 275 LEU A O 1
ATOM 2085 N N . GLU A 1 276 ? 10.648 2.640 0.534 1.00 94.38 276 GLU A N 1
ATOM 2086 C CA . GLU A 1 276 ? 12.063 2.260 0.584 1.00 94.38 276 GLU A CA 1
ATOM 2087 C C . GLU A 1 276 ? 12.217 0.743 0.763 1.00 94.38 276 GLU A C 1
ATOM 2089 O O . GLU A 1 276 ? 12.980 0.122 0.028 1.00 94.38 276 GLU A O 1
ATOM 2094 N N . GLN A 1 277 ? 11.420 0.117 1.639 1.00 94.75 277 GLN A N 1
ATOM 2095 C CA . GLN A 1 277 ? 11.431 -1.337 1.853 1.00 94.75 277 GLN A CA 1
ATOM 2096 C C . GLN A 1 277 ? 11.090 -2.130 0.579 1.00 94.75 277 GLN A C 1
ATOM 2098 O O . GLN A 1 277 ? 11.690 -3.182 0.334 1.00 94.75 277 GLN A O 1
ATOM 2103 N N . ARG A 1 278 ? 10.179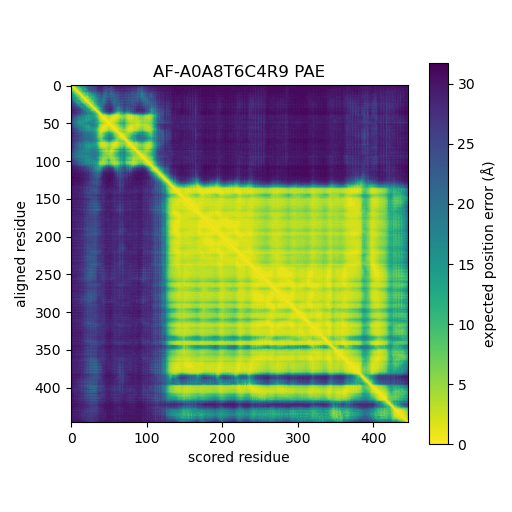 -1.623 -0.270 1.00 97.12 278 ARG A N 1
ATOM 2104 C CA . ARG A 1 278 ? 9.904 -2.217 -1.594 1.00 97.12 278 ARG A CA 1
ATOM 2105 C C . ARG A 1 278 ? 11.164 -2.233 -2.460 1.00 97.12 278 ARG A C 1
ATOM 2107 O O . ARG A 1 278 ? 11.501 -3.276 -3.024 1.00 97.12 278 ARG A O 1
ATOM 2114 N N . CYS A 1 279 ? 11.868 -1.100 -2.550 1.00 98.19 279 CYS A N 1
ATOM 2115 C CA . CYS A 1 279 ? 13.100 -0.988 -3.333 1.00 98.19 279 CYS A CA 1
ATOM 2116 C C . CYS A 1 279 ? 14.255 -1.796 -2.720 1.00 98.19 279 CYS A C 1
ATOM 2118 O O . CYS A 1 279 ? 14.979 -2.454 -3.462 1.00 98.19 279 CYS A O 1
ATOM 2120 N N . ASP A 1 280 ? 14.404 -1.810 -1.392 1.00 97.81 280 ASP A N 1
ATOM 2121 C CA . ASP A 1 280 ? 15.395 -2.626 -0.676 1.00 97.81 280 ASP A CA 1
ATOM 2122 C C . ASP A 1 280 ? 15.197 -4.110 -0.987 1.00 97.81 280 ASP A C 1
ATOM 2124 O O . ASP A 1 280 ? 16.136 -4.826 -1.338 1.00 97.81 280 ASP A O 1
ATOM 2128 N N . SER A 1 281 ? 13.954 -4.586 -0.895 1.00 97.94 281 SER A N 1
ATOM 2129 C CA . SER A 1 281 ? 13.660 -5.985 -1.168 1.00 97.94 281 SER A CA 1
ATOM 2130 C C . SER A 1 281 ? 13.793 -6.335 -2.650 1.00 97.94 281 SER A C 1
ATOM 2132 O O . SER A 1 281 ? 14.114 -7.488 -2.949 1.00 97.94 281 SER A O 1
ATOM 2134 N N . LEU A 1 282 ? 13.552 -5.390 -3.564 1.00 98.62 282 LEU A N 1
ATOM 2135 C CA . LEU A 1 282 ? 13.846 -5.558 -4.988 1.00 98.62 282 LEU A CA 1
ATOM 2136 C C . LEU A 1 282 ? 15.358 -5.683 -5.207 1.00 98.62 282 LEU A C 1
ATOM 2138 O O . LEU A 1 282 ? 15.790 -6.642 -5.835 1.00 98.62 282 LEU A O 1
ATOM 2142 N N . GLU A 1 283 ? 16.158 -4.787 -4.627 1.00 98.38 283 GLU A N 1
ATOM 2143 C CA . GLU A 1 283 ? 17.623 -4.780 -4.745 1.00 98.38 283 GLU A CA 1
ATOM 2144 C C . GLU A 1 283 ? 18.263 -6.065 -4.214 1.00 98.38 283 GLU A C 1
ATOM 2146 O O . GLU A 1 283 ? 19.153 -6.622 -4.847 1.00 98.38 283 GLU A O 1
ATOM 2151 N N . ILE A 1 284 ? 17.782 -6.581 -3.081 1.00 98.06 284 ILE A N 1
ATOM 2152 C CA . ILE A 1 284 ? 18.280 -7.837 -2.502 1.00 98.06 284 ILE A CA 1
ATOM 2153 C C . ILE A 1 284 ? 17.923 -9.051 -3.374 1.00 98.06 284 ILE A C 1
ATOM 2155 O O . ILE A 1 284 ? 18.646 -10.049 -3.366 1.00 98.06 284 ILE A O 1
ATOM 2159 N N . SER A 1 285 ? 16.790 -9.000 -4.079 1.00 98.06 285 SER A N 1
ATOM 2160 C CA . SER A 1 285 ? 16.224 -10.164 -4.777 1.00 98.06 285 SER A CA 1
ATOM 2161 C C . SER A 1 285 ? 16.543 -10.203 -6.270 1.00 98.06 285 SER A C 1
ATOM 2163 O O . SER A 1 285 ? 16.438 -11.269 -6.876 1.00 98.06 285 SER A O 1
ATOM 2165 N N . TYR A 1 286 ? 16.885 -9.063 -6.868 1.00 98.06 286 TYR A N 1
ATOM 2166 C CA . TYR A 1 286 ? 17.204 -8.938 -8.284 1.00 98.06 286 TYR A CA 1
ATOM 2167 C C . TYR A 1 286 ? 18.691 -9.209 -8.529 1.00 98.06 286 TYR A C 1
ATOM 2169 O O . TYR A 1 286 ? 19.560 -8.571 -7.945 1.00 98.06 286 TYR A O 1
ATOM 2177 N N . ASP A 1 287 ? 18.985 -10.169 -9.404 1.00 96.00 287 ASP A N 1
ATOM 2178 C CA . ASP A 1 287 ? 20.341 -10.619 -9.735 1.00 96.00 287 ASP A CA 1
ATOM 2179 C C . ASP A 1 287 ? 20.820 -10.164 -11.126 1.00 96.00 287 ASP A C 1
ATOM 2181 O O . ASP A 1 287 ? 21.946 -10.472 -11.521 1.00 96.00 287 ASP A O 1
ATOM 2185 N N . GLY A 1 288 ? 19.995 -9.406 -11.858 1.00 95.44 288 GLY A N 1
ATOM 2186 C CA . GLY A 1 288 ? 20.312 -8.904 -13.198 1.00 95.44 288 GLY A CA 1
ATOM 2187 C C . GLY A 1 288 ? 21.148 -7.618 -13.232 1.00 95.44 288 GLY A C 1
ATOM 2188 O O . GLY A 1 288 ? 21.700 -7.301 -14.285 1.00 95.44 288 GLY A O 1
ATOM 2189 N N . GLY A 1 289 ? 21.275 -6.894 -12.115 1.00 96.56 289 GLY A N 1
ATOM 2190 C CA . GLY A 1 289 ? 21.959 -5.598 -12.016 1.00 96.56 289 GLY A CA 1
ATOM 2191 C C . GLY A 1 289 ? 21.698 -4.896 -10.679 1.00 96.56 289 GLY A C 1
ATOM 2192 O O . GLY A 1 289 ? 21.222 -5.519 -9.731 1.00 96.56 289 GLY A O 1
ATOM 2193 N N . SER A 1 290 ? 22.019 -3.606 -10.583 1.00 97.81 290 SER A N 1
ATOM 2194 C CA . SER A 1 290 ? 21.745 -2.770 -9.405 1.00 97.81 290 SER A CA 1
ATOM 2195 C C . SER A 1 290 ? 20.370 -2.094 -9.470 1.00 97.81 290 SER A C 1
ATOM 2197 O O . SER A 1 290 ? 19.765 -1.978 -10.530 1.00 97.81 290 SER A O 1
ATOM 2199 N N . VAL A 1 291 ? 19.863 -1.624 -8.325 1.00 98.31 291 VAL A N 1
ATOM 2200 C CA . VAL A 1 291 ? 18.612 -0.850 -8.251 1.00 98.31 291 VAL A CA 1
ATOM 2201 C C . VAL A 1 291 ? 18.923 0.608 -7.927 1.00 98.31 291 VAL A C 1
ATOM 2203 O O . VAL A 1 291 ? 19.379 0.947 -6.833 1.00 98.31 291 VAL A O 1
ATOM 2206 N N . ILE A 1 292 ? 18.641 1.487 -8.880 1.00 98.00 292 ILE A N 1
ATOM 2207 C CA . ILE A 1 292 ? 18.793 2.935 -8.777 1.00 98.00 292 ILE A CA 1
ATOM 2208 C C . ILE A 1 292 ? 17.484 3.514 -8.234 1.00 98.00 292 ILE A C 1
ATOM 2210 O O . ILE A 1 292 ? 16.423 3.395 -8.844 1.00 98.00 292 ILE A O 1
ATOM 2214 N N . ARG A 1 293 ? 17.541 4.152 -7.064 1.00 97.50 293 ARG A N 1
ATOM 2215 C CA . ARG A 1 293 ? 16.365 4.773 -6.436 1.00 97.50 293 ARG A CA 1
ATOM 2216 C C . ARG A 1 293 ? 16.172 6.198 -6.945 1.00 97.50 293 ARG A C 1
ATOM 2218 O O . ARG A 1 293 ? 17.023 7.055 -6.705 1.00 97.50 293 ARG A O 1
ATOM 2225 N N . VAL A 1 294 ? 15.024 6.461 -7.559 1.00 96.75 294 VAL A N 1
ATOM 2226 C CA . VAL A 1 294 ? 14.603 7.785 -8.027 1.00 96.75 294 VAL A CA 1
ATOM 2227 C C . VAL A 1 294 ? 13.611 8.347 -7.016 1.00 96.75 294 VAL A C 1
ATOM 2229 O O . VAL A 1 294 ? 12.484 7.873 -6.921 1.00 96.75 294 VAL A O 1
ATOM 2232 N N . ARG A 1 295 ? 14.032 9.331 -6.218 1.00 95.62 295 ARG A N 1
ATOM 2233 C CA . ARG A 1 295 ? 13.201 9.936 -5.166 1.00 95.62 295 ARG A CA 1
ATOM 2234 C C . ARG A 1 295 ? 12.586 11.236 -5.657 1.00 95.62 295 ARG A C 1
ATOM 2236 O O . ARG A 1 295 ? 13.315 12.155 -6.022 1.00 95.62 295 ARG A O 1
ATOM 2243 N N . ILE A 1 296 ? 11.263 11.313 -5.621 1.00 93.50 296 ILE A N 1
ATOM 2244 C CA . ILE A 1 296 ? 10.492 12.496 -5.990 1.00 93.50 296 ILE A CA 1
ATOM 2245 C C . ILE A 1 296 ? 10.102 13.212 -4.700 1.00 93.50 296 ILE A C 1
ATOM 2247 O O . ILE A 1 296 ? 9.266 12.733 -3.945 1.00 93.50 296 ILE A O 1
ATOM 2251 N N . SER A 1 297 ? 10.744 14.345 -4.430 1.00 87.19 297 SER A N 1
ATOM 2252 C CA . SER A 1 297 ? 10.457 15.155 -3.236 1.00 87.19 297 SER A CA 1
ATOM 2253 C C . SER A 1 297 ? 9.358 16.194 -3.466 1.00 87.19 297 SER A C 1
ATOM 2255 O O . SER A 1 297 ? 8.778 16.683 -2.501 1.00 87.19 297 SER A O 1
ATOM 2257 N N . ASP A 1 298 ? 9.108 16.549 -4.727 1.00 86.19 298 ASP A N 1
ATOM 2258 C CA . ASP A 1 298 ? 8.068 17.485 -5.145 1.00 86.19 298 ASP A CA 1
ATOM 2259 C C . ASP A 1 298 ? 7.236 16.831 -6.250 1.00 86.19 298 ASP A C 1
ATOM 2261 O O . ASP A 1 298 ? 7.765 16.439 -7.295 1.00 86.19 298 ASP A O 1
ATOM 2265 N N . ALA A 1 299 ? 5.936 16.686 -5.997 1.00 83.44 299 ALA A N 1
ATOM 2266 C CA . ALA A 1 299 ? 5.015 16.060 -6.931 1.00 83.44 299 ALA A CA 1
ATOM 2267 C C . ALA A 1 299 ? 4.921 16.840 -8.255 1.00 83.44 299 ALA A C 1
ATOM 2269 O O . ALA A 1 299 ? 4.765 16.207 -9.303 1.00 83.44 299 ALA A O 1
ATOM 2270 N N . ASP A 1 300 ? 5.092 18.166 -8.234 1.00 87.44 300 ASP A N 1
ATOM 2271 C CA . ASP A 1 300 ? 5.033 19.011 -9.434 1.00 87.44 300 ASP A CA 1
ATOM 2272 C C . ASP A 1 300 ? 6.235 18.764 -10.369 1.00 87.44 300 ASP A C 1
ATOM 2274 O O . ASP A 1 300 ? 6.114 18.861 -11.592 1.00 87.44 300 ASP A O 1
ATOM 2278 N N . ASP A 1 301 ? 7.375 18.342 -9.811 1.00 89.69 301 ASP A N 1
ATOM 2279 C CA . ASP A 1 301 ? 8.604 18.034 -10.551 1.00 89.69 301 ASP A CA 1
ATOM 2280 C C . ASP A 1 301 ? 8.720 16.550 -10.951 1.00 89.69 301 ASP A C 1
ATOM 2282 O O . ASP A 1 301 ? 9.737 16.135 -11.523 1.00 89.69 301 ASP A O 1
ATOM 2286 N N . SER A 1 302 ? 7.693 15.730 -10.687 1.00 91.69 302 SER A N 1
ATOM 2287 C CA . SER A 1 302 ? 7.718 14.276 -10.918 1.00 91.69 302 SER A CA 1
ATOM 2288 C C . SER A 1 302 ? 8.144 13.909 -12.342 1.00 91.69 302 SER A C 1
ATOM 2290 O O . SER A 1 302 ? 9.078 13.130 -12.531 1.00 91.69 302 SER A O 1
ATOM 2292 N N . LEU A 1 303 ? 7.498 14.496 -13.359 1.00 92.88 303 LEU A N 1
ATOM 2293 C CA . LEU A 1 303 ? 7.779 14.181 -14.765 1.00 92.88 303 LEU A CA 1
ATOM 2294 C C . LEU A 1 303 ? 9.208 14.570 -15.157 1.00 92.88 303 LEU A C 1
ATOM 2296 O O . LEU A 1 303 ? 9.905 13.790 -15.805 1.00 92.88 303 LEU A O 1
ATOM 2300 N N . ALA A 1 304 ? 9.656 15.762 -14.755 1.00 93.69 304 ALA A N 1
ATOM 2301 C CA . ALA A 1 304 ? 11.000 16.247 -15.052 1.00 93.69 304 ALA A CA 1
ATOM 2302 C C . ALA A 1 304 ? 12.069 15.373 -14.379 1.00 93.69 304 ALA A C 1
ATOM 2304 O O . ALA A 1 304 ? 13.054 15.004 -15.020 1.00 93.69 304 ALA A O 1
ATOM 2305 N N . THR A 1 305 ? 11.835 14.988 -13.120 1.00 95.19 305 THR A N 1
ATOM 2306 C CA . THR A 1 305 ? 12.716 14.104 -12.347 1.00 95.19 305 THR A CA 1
ATOM 2307 C C . THR A 1 305 ? 12.845 12.743 -13.019 1.00 95.19 305 THR A C 1
ATOM 2309 O O . THR A 1 305 ? 13.956 12.295 -13.278 1.00 95.19 305 THR A O 1
ATOM 2312 N N . ILE A 1 306 ? 11.727 12.111 -13.380 1.00 94.81 306 ILE A N 1
ATOM 2313 C CA . ILE A 1 306 ? 11.730 10.814 -14.070 1.00 94.81 306 ILE A CA 1
ATOM 2314 C C . ILE A 1 306 ? 12.405 10.925 -15.448 1.00 94.81 306 ILE A C 1
ATOM 2316 O O . ILE A 1 306 ? 13.234 10.089 -15.801 1.00 94.81 306 ILE A O 1
ATOM 2320 N N . THR A 1 307 ? 12.107 11.980 -16.214 1.00 93.69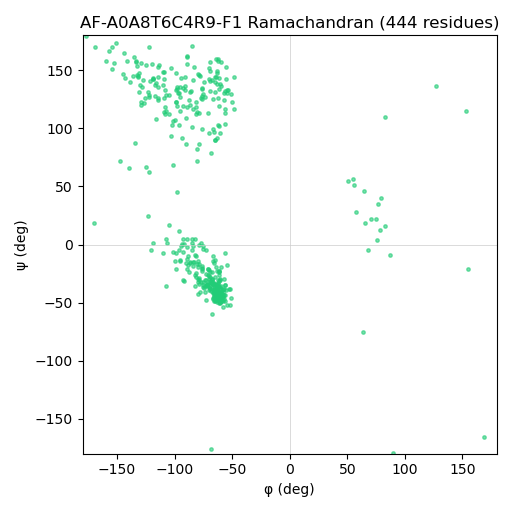 307 THR A N 1
ATOM 2321 C CA . THR A 1 307 ? 12.685 12.208 -17.553 1.00 93.69 307 THR A CA 1
ATOM 2322 C C . THR A 1 307 ? 14.207 12.355 -17.510 1.00 93.69 307 THR A C 1
ATOM 2324 O O . THR A 1 307 ? 14.888 11.946 -18.450 1.00 93.69 307 THR A O 1
ATOM 2327 N N . ALA A 1 308 ? 14.770 12.886 -16.420 1.00 93.62 308 ALA A N 1
ATOM 2328 C CA . ALA A 1 308 ? 16.218 13.004 -16.254 1.00 93.62 308 ALA A CA 1
ATOM 2329 C C . ALA A 1 308 ? 16.942 11.643 -16.264 1.00 93.62 308 ALA A C 1
ATOM 2331 O O . ALA A 1 308 ? 18.119 11.592 -16.615 1.00 93.62 308 ALA A O 1
ATOM 2332 N N . HIS A 1 309 ? 16.234 10.552 -15.953 1.00 91.25 309 HIS A N 1
ATOM 2333 C CA . HIS A 1 309 ? 16.759 9.185 -15.985 1.00 91.25 309 HIS A CA 1
ATOM 2334 C C . HIS A 1 309 ? 16.531 8.468 -17.332 1.00 91.25 309 HIS A C 1
ATOM 2336 O O . HIS A 1 309 ? 16.961 7.331 -17.502 1.00 91.25 309 HIS A O 1
ATOM 2342 N N . ALA A 1 310 ? 15.905 9.110 -18.330 1.00 88.19 310 ALA A N 1
ATOM 2343 C CA . ALA A 1 310 ? 15.571 8.467 -19.609 1.00 88.19 310 ALA A CA 1
ATOM 2344 C C . ALA A 1 310 ? 16.795 7.994 -20.418 1.00 88.19 310 ALA A C 1
ATOM 2346 O O . ALA A 1 310 ? 16.682 7.101 -21.262 1.00 88.19 310 ALA A O 1
ATOM 2347 N N . THR A 1 311 ? 17.966 8.588 -20.171 1.00 86.25 311 THR A N 1
ATOM 2348 C CA . THR A 1 311 ? 19.233 8.245 -20.833 1.00 86.25 311 THR A CA 1
ATOM 2349 C C . THR A 1 311 ? 20.081 7.238 -20.056 1.00 86.25 311 THR A C 1
ATOM 2351 O O . THR A 1 311 ? 21.157 6.881 -20.536 1.00 86.25 311 THR A O 1
ATOM 2354 N N . GLU A 1 312 ? 19.643 6.793 -18.875 1.00 90.19 312 GLU A N 1
ATOM 2355 C CA . GLU A 1 312 ? 20.373 5.791 -18.096 1.00 90.19 312 GLU A CA 1
ATOM 2356 C C . GLU A 1 312 ? 20.315 4.413 -18.760 1.00 90.19 312 GLU A C 1
ATOM 2358 O O . GLU A 1 312 ? 19.295 4.014 -19.323 1.00 90.19 312 GLU A O 1
ATOM 2363 N N . ASP A 1 313 ? 21.417 3.669 -18.689 1.00 91.50 313 ASP A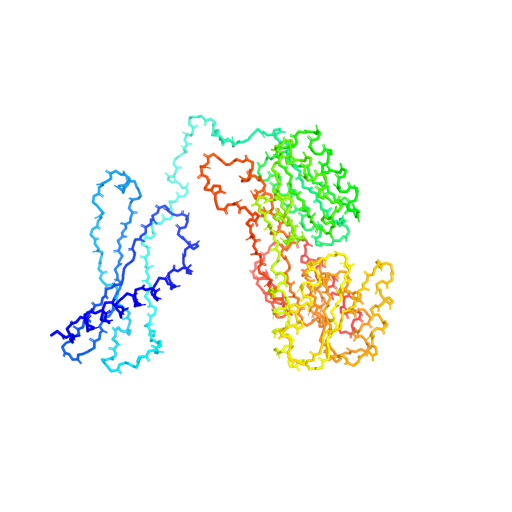 N 1
ATOM 2364 C CA . ASP A 1 313 ? 21.529 2.319 -19.248 1.00 91.50 313 ASP A CA 1
ATOM 2365 C C . ASP A 1 313 ? 20.895 1.290 -18.296 1.00 91.50 313 ASP A C 1
ATOM 2367 O O . ASP A 1 313 ? 21.574 0.555 -17.581 1.00 91.50 313 ASP A O 1
ATOM 2371 N N . VAL A 1 314 ? 19.564 1.320 -18.232 1.00 95.75 314 VAL A N 1
ATOM 2372 C CA . VAL A 1 314 ? 18.727 0.448 -17.397 1.00 95.75 314 VAL A CA 1
ATOM 2373 C C . VAL A 1 314 ? 17.958 -0.550 -18.255 1.00 95.75 314 VAL A C 1
ATOM 2375 O O . VAL A 1 314 ? 17.568 -0.232 -19.382 1.00 95.75 314 VAL A O 1
ATOM 2378 N N . GLY A 1 315 ? 17.712 -1.741 -17.707 1.00 96.19 315 GLY A N 1
ATOM 2379 C CA . GLY A 1 315 ? 16.891 -2.784 -18.331 1.00 96.19 315 GLY A CA 1
ATOM 2380 C C . GLY A 1 315 ? 15.398 -2.670 -18.004 1.00 96.19 315 GLY A C 1
ATOM 2381 O O . GLY A 1 315 ? 14.554 -3.238 -18.701 1.00 96.19 315 GLY A O 1
ATOM 2382 N N . GLY A 1 316 ? 15.045 -1.923 -16.957 1.00 97.62 316 GLY A N 1
ATOM 2383 C CA . GLY A 1 316 ? 13.658 -1.752 -16.542 1.00 97.62 316 GLY A CA 1
ATOM 2384 C C . GLY A 1 316 ? 13.454 -0.660 -15.501 1.00 97.62 316 GLY A C 1
ATOM 2385 O O . GLY A 1 316 ? 14.401 -0.119 -14.932 1.00 97.62 316 GLY A O 1
ATOM 2386 N N . ALA A 1 317 ? 12.191 -0.335 -15.251 1.00 97.88 317 ALA A N 1
ATOM 2387 C CA . ALA A 1 317 ? 11.791 0.637 -14.245 1.00 97.88 317 ALA A CA 1
ATOM 2388 C C . ALA A 1 317 ? 10.495 0.198 -13.560 1.00 97.88 317 ALA A C 1
ATOM 2390 O O . ALA A 1 317 ? 9.601 -0.356 -14.201 1.00 97.88 317 ALA A O 1
ATOM 2391 N N . ILE A 1 318 ? 10.390 0.450 -12.257 1.00 98.19 318 ILE A N 1
ATOM 2392 C CA . ILE A 1 318 ? 9.171 0.241 -11.481 1.00 98.19 318 ILE A CA 1
ATOM 2393 C C . ILE A 1 318 ? 8.767 1.521 -10.752 1.00 98.19 318 ILE A C 1
ATOM 2395 O O . ILE A 1 318 ? 9.543 2.100 -9.990 1.00 98.19 318 ILE A O 1
ATOM 2399 N N . ALA A 1 319 ? 7.526 1.945 -10.972 1.00 96.44 319 ALA A N 1
ATOM 2400 C CA . ALA A 1 319 ? 6.897 3.040 -10.248 1.00 96.44 319 ALA A CA 1
ATOM 2401 C C . ALA A 1 319 ? 6.071 2.514 -9.070 1.00 96.44 319 ALA A C 1
ATOM 2403 O O . ALA A 1 319 ? 5.344 1.537 -9.215 1.00 96.44 319 ALA A O 1
ATOM 2404 N N . LEU A 1 320 ? 6.175 3.132 -7.890 1.00 95.12 320 LEU A N 1
ATOM 2405 C CA . LEU A 1 320 ? 5.561 2.586 -6.671 1.00 95.12 320 LEU A CA 1
ATOM 2406 C C . LEU A 1 320 ? 4.108 3.033 -6.409 1.00 95.12 320 LEU A C 1
ATOM 2408 O O . LEU A 1 320 ? 3.555 2.673 -5.368 1.00 95.12 320 LEU A O 1
ATOM 2412 N N . ASN A 1 321 ? 3.499 3.789 -7.329 1.00 90.69 321 ASN A N 1
ATOM 2413 C CA . ASN A 1 321 ? 2.053 4.036 -7.402 1.00 90.69 321 ASN A CA 1
ATOM 2414 C C . ASN A 1 321 ? 1.598 4.295 -8.852 1.00 90.69 321 ASN A C 1
ATOM 2416 O O . ASN A 1 321 ? 2.419 4.473 -9.756 1.00 90.69 321 ASN A O 1
ATOM 2420 N N . SER A 1 322 ? 0.284 4.395 -9.062 1.00 87.81 322 SER A N 1
ATOM 2421 C CA . SER A 1 322 ? -0.308 4.625 -10.388 1.00 87.81 322 SER A CA 1
ATOM 2422 C C . SER A 1 322 ? 0.031 5.974 -11.017 1.00 87.81 322 SER A C 1
ATOM 2424 O O . SER A 1 322 ? 0.257 6.044 -12.225 1.00 87.81 322 SER A O 1
ATOM 2426 N N . ASN A 1 323 ? 0.098 7.045 -10.221 1.00 86.25 323 ASN A N 1
ATOM 2427 C CA . ASN A 1 323 ? 0.393 8.387 -10.733 1.00 86.25 323 ASN A CA 1
ATOM 2428 C C . ASN A 1 323 ? 1.813 8.456 -11.308 1.00 86.25 323 ASN A C 1
ATOM 2430 O O . ASN A 1 323 ? 2.012 8.889 -12.442 1.00 86.25 323 ASN A O 1
ATOM 2434 N N . THR A 1 324 ? 2.804 7.957 -10.566 1.00 91.06 324 THR A N 1
ATOM 2435 C CA . THR A 1 324 ? 4.180 7.879 -11.070 1.00 91.06 324 THR A CA 1
ATOM 2436 C C . THR A 1 324 ? 4.348 6.825 -12.151 1.00 91.06 324 THR A C 1
ATOM 2438 O O . THR A 1 324 ? 5.201 7.008 -13.011 1.00 91.06 324 THR A O 1
ATOM 2441 N N . ALA A 1 325 ? 3.520 5.776 -12.186 1.00 92.44 325 ALA A N 1
ATOM 2442 C CA . ALA A 1 325 ? 3.518 4.820 -13.291 1.00 92.44 325 ALA A CA 1
ATOM 2443 C C . ALA A 1 325 ? 3.103 5.471 -14.612 1.00 92.44 325 ALA A C 1
ATOM 2445 O O . ALA A 1 325 ? 3.758 5.243 -15.626 1.00 92.44 325 ALA A O 1
ATOM 2446 N N . TYR A 1 326 ? 2.068 6.317 -14.594 1.00 90.12 326 TYR A N 1
ATOM 2447 C CA . TYR A 1 326 ? 1.660 7.085 -15.770 1.00 90.12 326 TYR A CA 1
ATOM 2448 C C . TYR A 1 326 ? 2.788 8.011 -16.247 1.00 90.12 326 TYR A C 1
ATOM 2450 O O . TYR A 1 326 ? 3.171 7.965 -17.415 1.00 90.12 326 TYR A O 1
ATOM 2458 N N . LEU A 1 327 ? 3.389 8.786 -15.336 1.00 91.81 327 LEU A N 1
ATOM 2459 C CA . LEU A 1 327 ? 4.486 9.702 -15.675 1.00 91.81 327 LEU A CA 1
ATOM 2460 C C . LEU A 1 327 ? 5.754 8.966 -16.133 1.00 91.81 327 LEU A C 1
ATOM 2462 O O . LEU A 1 327 ? 6.445 9.427 -17.037 1.00 91.81 327 LEU A O 1
ATOM 2466 N N . MET A 1 328 ? 6.050 7.802 -15.550 1.00 94.38 328 MET A N 1
ATOM 2467 C CA . MET A 1 328 ? 7.121 6.908 -15.994 1.00 94.38 328 MET A CA 1
ATOM 2468 C C . MET A 1 328 ? 6.869 6.402 -17.408 1.00 94.38 328 MET A C 1
ATOM 2470 O O . MET A 1 328 ? 7.757 6.481 -18.255 1.00 94.38 328 MET A O 1
ATOM 2474 N N . ALA A 1 329 ? 5.658 5.927 -17.690 1.00 92.12 329 ALA A N 1
ATOM 2475 C CA . ALA A 1 329 ? 5.297 5.493 -19.026 1.00 92.12 329 ALA A CA 1
ATOM 2476 C C . ALA A 1 329 ? 5.338 6.656 -20.030 1.00 92.12 329 ALA A C 1
ATOM 2478 O O . ALA A 1 329 ? 5.728 6.441 -21.175 1.00 92.12 329 ALA A O 1
ATOM 2479 N N . GLU A 1 330 ? 4.944 7.872 -19.650 1.00 89.81 330 GLU A N 1
ATOM 2480 C CA . GLU A 1 330 ? 5.036 9.071 -20.498 1.00 89.81 330 GLU A CA 1
ATOM 2481 C C . GLU A 1 330 ? 6.494 9.445 -20.801 1.00 89.81 330 GLU A C 1
ATOM 2483 O O . GLU A 1 330 ? 6.853 9.650 -21.960 1.00 89.81 330 GLU A O 1
ATOM 2488 N N . ALA A 1 331 ? 7.348 9.472 -19.778 1.00 91.56 331 ALA A N 1
ATOM 2489 C CA . ALA A 1 331 ? 8.748 9.858 -19.912 1.00 91.56 331 ALA A CA 1
ATOM 2490 C C . ALA A 1 331 ? 9.588 8.824 -20.675 1.00 91.56 331 ALA A C 1
ATOM 2492 O O . ALA A 1 331 ? 10.503 9.195 -21.413 1.00 91.56 331 ALA A O 1
ATOM 2493 N N . LEU A 1 332 ? 9.311 7.530 -20.477 1.00 90.06 332 LEU A N 1
ATOM 2494 C CA . LEU A 1 332 ? 10.224 6.468 -20.892 1.00 90.06 332 LEU A CA 1
ATOM 2495 C C . LEU A 1 332 ? 9.750 5.672 -22.113 1.00 90.06 332 LEU A C 1
ATOM 2497 O O . LEU A 1 332 ? 10.590 5.335 -22.940 1.00 90.06 332 LEU A O 1
ATOM 2501 N N . SER A 1 333 ? 8.449 5.413 -22.299 1.00 83.38 333 SER A N 1
ATOM 2502 C CA . SER A 1 333 ? 7.995 4.434 -23.317 1.00 83.38 333 SER A CA 1
ATOM 2503 C C . SER A 1 333 ? 8.397 4.807 -24.750 1.00 83.38 333 SER A C 1
ATOM 2505 O O . SER A 1 333 ? 8.764 3.939 -25.536 1.00 83.38 333 SER A O 1
ATOM 2507 N N . ALA A 1 334 ? 8.358 6.098 -25.105 1.00 77.94 334 ALA A N 1
ATOM 2508 C CA . ALA A 1 334 ? 8.722 6.557 -26.449 1.00 77.94 334 ALA A CA 1
ATOM 2509 C C . ALA A 1 334 ? 10.243 6.644 -26.663 1.00 77.94 334 ALA A C 1
ATOM 2511 O O . ALA A 1 334 ? 10.734 6.410 -27.767 1.00 77.94 334 ALA A O 1
ATOM 2512 N N . ALA A 1 335 ? 10.991 7.003 -25.616 1.00 81.06 335 ALA A N 1
ATOM 2513 C CA . ALA A 1 335 ? 12.445 7.146 -25.674 1.00 81.06 335 ALA A CA 1
ATOM 2514 C C . ALA A 1 335 ? 13.172 5.798 -25.551 1.00 81.06 335 ALA A C 1
ATOM 2516 O O . ALA A 1 335 ? 14.285 5.656 -26.057 1.00 81.06 335 ALA A O 1
ATOM 2517 N N . ARG A 1 336 ? 12.544 4.833 -24.870 1.00 81.50 336 ARG A N 1
ATOM 2518 C CA . ARG A 1 336 ? 13.098 3.545 -24.447 1.00 81.50 336 ARG A CA 1
ATOM 2519 C C . ARG A 1 336 ? 12.068 2.420 -24.629 1.00 81.50 336 ARG A C 1
ATOM 2521 O O . ARG A 1 336 ? 11.618 1.834 -23.651 1.00 81.50 336 ARG A O 1
ATOM 2528 N N . PRO A 1 337 ? 11.670 2.085 -25.868 1.00 82.94 337 PRO A N 1
ATOM 2529 C CA . PRO A 1 337 ? 10.726 0.989 -26.109 1.00 82.94 337 PRO A CA 1
ATOM 2530 C C . PRO A 1 337 ? 11.299 -0.395 -25.742 1.00 82.94 337 PRO A C 1
ATOM 2532 O O . PRO A 1 337 ? 10.580 -1.387 -25.767 1.00 82.94 337 PRO A O 1
ATOM 2535 N N . ASP A 1 338 ? 12.600 -0.471 -25.450 1.00 86.38 338 ASP A N 1
ATOM 2536 C CA . ASP A 1 338 ? 13.342 -1.670 -25.065 1.00 86.38 338 ASP A CA 1
ATOM 2537 C C . ASP A 1 338 ? 13.251 -2.021 -23.572 1.00 86.38 338 ASP A C 1
ATOM 2539 O O . ASP A 1 338 ? 13.549 -3.160 -23.213 1.00 86.38 338 ASP A O 1
ATOM 2543 N N . ILE A 1 339 ? 12.865 -1.079 -22.703 1.00 92.56 339 ILE A N 1
ATOM 2544 C CA . ILE A 1 339 ? 12.887 -1.311 -21.252 1.00 92.56 339 ILE A CA 1
ATOM 2545 C C . ILE A 1 339 ? 11.564 -1.864 -20.736 1.00 92.56 339 ILE A C 1
ATOM 2547 O O . ILE A 1 339 ? 10.478 -1.469 -21.159 1.00 92.56 339 ILE A O 1
ATOM 2551 N N . VAL A 1 340 ? 11.654 -2.749 -19.746 1.00 96.44 340 VAL A N 1
ATOM 2552 C CA . VAL A 1 340 ? 10.477 -3.304 -19.073 1.00 96.44 340 VAL A CA 1
ATOM 2553 C C . VAL A 1 340 ? 9.974 -2.314 -18.028 1.00 96.44 340 VAL A C 1
ATOM 2555 O O . VAL A 1 340 ? 10.643 -2.053 -17.028 1.00 96.44 340 VAL A O 1
ATOM 2558 N N . LEU A 1 341 ? 8.774 -1.780 -18.246 1.00 96.62 341 LEU A N 1
ATOM 2559 C CA . LEU A 1 341 ? 8.110 -0.865 -17.322 1.00 96.62 341 LEU A CA 1
ATOM 2560 C C . LEU A 1 341 ? 7.101 -1.608 -16.444 1.00 96.62 341 LEU A C 1
ATOM 2562 O O . LEU A 1 341 ? 6.297 -2.400 -16.937 1.00 96.62 341 LEU A O 1
ATOM 2566 N N . ALA A 1 342 ? 7.119 -1.341 -15.144 1.00 97.25 342 ALA A N 1
ATOM 2567 C CA . ALA A 1 342 ? 6.226 -1.951 -14.169 1.00 97.25 342 ALA A CA 1
ATOM 2568 C C . ALA A 1 342 ? 5.653 -0.923 -13.193 1.00 97.25 342 ALA A C 1
ATOM 2570 O O . ALA A 1 342 ? 6.199 0.165 -13.007 1.00 97.25 342 ALA A O 1
ATOM 2571 N N . ALA A 1 343 ? 4.567 -1.286 -12.520 1.00 95.50 343 ALA A N 1
ATOM 2572 C CA . ALA A 1 343 ? 4.022 -0.479 -11.437 1.00 95.50 343 ALA A CA 1
ATOM 2573 C C . ALA A 1 343 ? 3.699 -1.326 -10.208 1.00 95.50 343 ALA A C 1
ATOM 2575 O O . ALA A 1 343 ? 3.393 -2.514 -10.302 1.00 95.50 343 ALA A O 1
ATOM 2576 N N . VAL A 1 344 ? 3.722 -0.698 -9.043 1.00 92.81 344 VAL A N 1
ATOM 2577 C CA . VAL A 1 344 ? 2.932 -1.127 -7.895 1.00 92.81 344 VAL A CA 1
ATOM 2578 C C . VAL A 1 344 ? 1.648 -0.322 -7.938 1.00 92.81 344 VAL A C 1
ATOM 2580 O O . VAL A 1 344 ? 1.684 0.863 -8.267 1.00 92.81 344 VAL A O 1
ATOM 2583 N N . SER A 1 345 ? 0.549 -0.969 -7.551 1.00 80.94 345 SER A N 1
ATOM 2584 C CA . SER A 1 345 ? -0.802 -0.418 -7.542 1.00 80.94 345 SER A CA 1
ATOM 2585 C C . SER A 1 345 ? -1.479 -0.505 -8.926 1.00 80.94 345 SER A C 1
ATOM 2587 O O . SER A 1 345 ? -1.077 0.127 -9.898 1.00 80.94 345 SER A O 1
ATOM 2589 N N . ALA A 1 346 ? -2.481 -1.390 -9.030 1.00 68.25 346 ALA A N 1
ATOM 2590 C CA . ALA A 1 346 ? -3.228 -1.704 -10.259 1.00 68.25 346 ALA A CA 1
ATOM 2591 C C . ALA A 1 346 ? -4.540 -0.926 -10.313 1.00 68.25 346 ALA A C 1
ATOM 2593 O O . ALA A 1 346 ? -5.609 -1.485 -10.567 1.00 68.25 346 ALA A O 1
ATOM 2594 N N . GLU A 1 347 ? -4.470 0.363 -9.994 1.00 72.00 347 GLU A N 1
ATOM 2595 C CA . GLU A 1 347 ? -5.669 1.170 -9.950 1.00 72.00 347 GLU A CA 1
ATOM 2596 C C . GLU A 1 347 ? -6.325 1.283 -11.318 1.00 72.00 347 GLU A C 1
ATOM 2598 O O . GLU A 1 347 ? -5.707 1.353 -12.379 1.00 72.00 347 GLU A O 1
ATOM 2603 N N . PHE A 1 348 ? -7.640 1.296 -11.260 1.00 63.81 348 PHE A N 1
ATOM 2604 C CA . PHE A 1 348 ? -8.488 1.440 -12.409 1.00 63.81 348 PHE A CA 1
ATOM 2605 C C . PHE A 1 348 ? -8.583 2.921 -12.841 1.00 63.81 348 PHE A C 1
ATOM 2607 O O . PHE A 1 348 ? -8.605 3.785 -11.980 1.00 63.81 348 PHE A O 1
ATOM 2614 N N . PRO A 1 349 ? -8.716 3.269 -14.132 1.00 66.12 349 PRO A N 1
ATOM 2615 C CA . PRO A 1 349 ? -8.456 2.443 -15.307 1.00 66.12 349 PRO A CA 1
ATOM 2616 C C . PRO A 1 349 ? -6.979 2.439 -15.733 1.00 66.12 349 PRO A C 1
ATOM 2618 O O . PRO A 1 349 ? -6.598 1.607 -16.549 1.00 66.12 349 PRO A O 1
ATOM 2621 N N . THR A 1 350 ? -6.165 3.375 -15.241 1.00 74.38 350 THR A N 1
ATOM 2622 C CA . THR A 1 350 ? -4.954 3.831 -15.940 1.00 74.38 350 THR A CA 1
ATOM 2623 C C . THR A 1 350 ? -3.848 2.763 -16.040 1.00 74.38 350 THR A C 1
ATOM 2625 O O . THR A 1 350 ? -3.532 2.369 -17.162 1.00 74.38 350 THR A O 1
ATOM 2628 N N . PRO A 1 351 ? -3.289 2.206 -14.945 1.00 77.00 351 PRO A N 1
ATOM 2629 C CA . PRO A 1 351 ? -2.361 1.072 -15.018 1.00 77.00 351 PRO A CA 1
ATOM 2630 C C . PRO A 1 351 ? -2.868 -0.132 -15.814 1.00 77.00 351 PRO A C 1
ATOM 2632 O O . PRO A 1 351 ? -2.094 -0.752 -16.539 1.00 77.00 351 PRO A O 1
ATOM 2635 N N . LEU A 1 352 ? -4.159 -0.464 -15.709 1.00 79.00 352 LEU A N 1
ATOM 2636 C CA . LEU A 1 352 ? -4.741 -1.587 -16.450 1.00 79.00 352 LEU A CA 1
ATOM 2637 C C . LEU A 1 352 ? -4.817 -1.302 -17.956 1.00 79.00 352 LEU A C 1
ATOM 2639 O O . LEU A 1 352 ? -4.544 -2.191 -18.760 1.00 79.00 352 LEU A O 1
ATOM 2643 N N . ALA A 1 353 ? -5.137 -0.067 -18.344 1.00 79.06 353 ALA A N 1
ATOM 2644 C CA . ALA A 1 353 ? -5.100 0.364 -19.736 1.00 79.06 353 ALA A CA 1
ATOM 2645 C C . ALA A 1 353 ? -3.665 0.365 -20.287 1.00 79.06 353 ALA A C 1
ATOM 2647 O O . ALA A 1 353 ? -3.451 -0.099 -21.402 1.00 79.06 353 ALA A O 1
ATOM 2648 N N . MET A 1 354 ? -2.675 0.788 -19.490 1.00 84.69 354 MET A N 1
ATOM 2649 C CA . MET A 1 354 ? -1.260 0.728 -19.878 1.00 84.69 354 MET A CA 1
ATOM 2650 C C . MET A 1 354 ? -0.723 -0.708 -19.978 1.00 84.69 354 MET A C 1
ATOM 2652 O O . MET A 1 354 ? 0.127 -0.976 -20.822 1.00 84.69 354 MET A O 1
ATOM 2656 N N . LEU A 1 355 ? -1.212 -1.645 -19.155 1.00 86.88 355 LEU A N 1
ATOM 2657 C CA . LEU A 1 355 ? -0.935 -3.077 -19.337 1.00 86.88 355 LEU A CA 1
ATOM 2658 C C . LEU A 1 355 ? -1.496 -3.579 -20.666 1.00 86.88 355 LEU A C 1
ATOM 2660 O O . LEU A 1 355 ? -0.821 -4.302 -21.391 1.00 86.88 355 LEU A O 1
ATOM 2664 N N . TYR A 1 356 ? -2.733 -3.191 -20.977 1.00 83.06 356 TYR A N 1
ATOM 2665 C CA . TYR A 1 356 ? -3.401 -3.597 -22.207 1.00 83.06 356 TYR A CA 1
ATOM 2666 C C . TYR A 1 356 ? -2.702 -3.045 -23.458 1.00 83.06 356 TYR A C 1
ATOM 2668 O O . TYR A 1 356 ? -2.516 -3.781 -24.421 1.00 83.06 356 TYR A O 1
ATOM 2676 N N . SER A 1 357 ? -2.280 -1.776 -23.439 1.00 83.50 357 SER A N 1
ATOM 2677 C CA . SER A 1 357 ? -1.553 -1.138 -24.546 1.00 83.50 357 SER A CA 1
ATOM 2678 C C . SER A 1 357 ? -0.065 -1.503 -24.609 1.00 83.50 357 SER A C 1
ATOM 2680 O O . SER A 1 357 ? 0.648 -1.010 -25.478 1.00 83.50 357 SER A O 1
ATOM 2682 N N . GLY A 1 358 ? 0.434 -2.330 -23.683 1.00 87.44 358 GLY A N 1
ATOM 2683 C CA . GLY A 1 358 ? 1.838 -2.746 -23.629 1.00 87.44 358 GLY A CA 1
ATOM 2684 C C . GLY A 1 358 ? 2.813 -1.691 -23.092 1.00 87.44 358 GLY A C 1
ATOM 2685 O O . GLY A 1 358 ? 4.013 -1.954 -23.034 1.00 87.44 358 GLY A O 1
ATOM 2686 N N . ARG A 1 359 ? 2.332 -0.520 -22.651 1.00 90.00 359 ARG A N 1
ATOM 2687 C CA . ARG A 1 359 ? 3.156 0.514 -21.992 1.00 90.00 359 ARG A CA 1
ATOM 2688 C C . ARG A 1 359 ? 3.634 0.098 -20.600 1.00 90.00 359 ARG A C 1
ATOM 2690 O O . ARG A 1 359 ? 4.641 0.610 -20.122 1.00 90.00 359 ARG A O 1
ATOM 2697 N N . LEU A 1 360 ? 2.927 -0.823 -19.947 1.00 93.12 360 LEU A N 1
ATOM 2698 C CA . LEU A 1 360 ? 3.399 -1.547 -18.769 1.00 93.12 360 LEU A CA 1
ATOM 2699 C C . LEU A 1 360 ? 3.455 -3.046 -19.073 1.00 93.12 360 LEU A C 1
ATOM 2701 O O . LEU A 1 360 ? 2.583 -3.599 -19.733 1.00 93.12 360 LEU A O 1
ATOM 2705 N N . SER A 1 361 ? 4.466 -3.723 -18.537 1.00 94.56 361 SER A N 1
ATOM 2706 C CA . SER A 1 361 ? 4.674 -5.167 -18.692 1.00 94.56 361 SER A CA 1
ATOM 2707 C C . SER A 1 361 ? 4.032 -6.001 -17.582 1.00 94.56 361 SER A C 1
ATOM 2709 O O . SER A 1 361 ? 3.665 -7.158 -17.803 1.00 94.56 361 SER A O 1
ATOM 2711 N N . PHE A 1 362 ? 3.951 -5.454 -16.368 1.00 95.38 362 PHE A N 1
ATOM 2712 C CA . PHE A 1 362 ? 3.226 -6.037 -15.240 1.00 95.38 362 PHE A CA 1
ATOM 2713 C C . PHE A 1 362 ? 2.915 -4.972 -14.189 1.00 95.38 362 PHE A C 1
ATOM 2715 O O . PHE A 1 362 ? 3.595 -3.949 -14.089 1.00 95.38 362 PHE A O 1
ATOM 2722 N N . VAL A 1 363 ? 1.902 -5.245 -13.374 1.00 93.69 363 VAL A N 1
ATOM 2723 C CA . VAL A 1 363 ? 1.579 -4.454 -12.190 1.00 93.69 363 VAL A CA 1
ATOM 2724 C C . VAL A 1 363 ? 1.470 -5.367 -10.978 1.00 93.69 363 VAL A C 1
ATOM 2726 O O . VAL A 1 363 ? 0.961 -6.482 -11.069 1.00 93.69 363 VAL A O 1
ATOM 2729 N N . LEU A 1 364 ? 1.949 -4.899 -9.830 1.00 94.12 364 LEU A N 1
ATOM 2730 C CA . LEU A 1 364 ? 1.736 -5.538 -8.538 1.00 94.12 364 LEU A CA 1
ATOM 2731 C C . LEU A 1 364 ? 0.554 -4.864 -7.846 1.00 94.12 364 LEU A C 1
ATOM 2733 O O . LEU A 1 364 ? 0.678 -3.757 -7.326 1.00 94.12 364 LEU A O 1
ATOM 2737 N N . TRP A 1 365 ? -0.607 -5.513 -7.856 1.00 89.31 365 TRP A N 1
ATOM 2738 C CA . TRP A 1 365 ? -1.805 -4.982 -7.216 1.00 89.31 365 TRP A CA 1
ATOM 2739 C C . TRP A 1 365 ? -1.624 -4.928 -5.694 1.00 89.31 365 TRP A C 1
ATOM 2741 O O . TRP A 1 365 ? -1.286 -5.924 -5.053 1.00 89.31 365 TRP A O 1
ATOM 2751 N N . SER A 1 366 ? -1.842 -3.734 -5.145 1.00 86.81 366 SER A N 1
ATOM 2752 C CA . SER A 1 366 ? -1.674 -3.349 -3.742 1.00 86.81 366 SER A CA 1
ATOM 2753 C C . SER A 1 366 ? -2.921 -3.546 -2.863 1.00 86.81 366 SER A C 1
ATOM 2755 O O . SER A 1 366 ? -2.841 -3.304 -1.658 1.00 86.81 366 SER A O 1
ATOM 2757 N N . HIS A 1 367 ? -4.054 -3.992 -3.434 1.00 88.06 367 HIS A N 1
ATOM 2758 C CA . HIS A 1 367 ? -5.284 -4.350 -2.702 1.00 88.06 367 HIS A CA 1
ATOM 2759 C C . HIS A 1 367 ? -5.848 -3.224 -1.810 1.00 88.06 367 HIS A C 1
ATOM 2761 O O . HIS A 1 367 ? -6.085 -3.393 -0.611 1.00 88.06 367 HIS A O 1
ATOM 2767 N N . ALA A 1 368 ? -6.026 -2.030 -2.385 1.00 88.94 368 ALA A N 1
ATOM 2768 C CA . ALA A 1 368 ? -6.481 -0.832 -1.669 1.00 88.94 368 ALA A CA 1
ATOM 2769 C C . ALA A 1 368 ? -7.871 -0.994 -1.016 1.00 88.94 368 ALA A C 1
ATOM 2771 O O . ALA A 1 368 ? -8.083 -0.570 0.124 1.00 88.94 368 ALA A O 1
ATOM 2772 N N . LEU A 1 369 ? -8.814 -1.641 -1.714 1.00 86.38 369 LEU A N 1
ATOM 2773 C CA . LEU A 1 369 ? -10.156 -1.920 -1.189 1.00 86.38 369 LEU A CA 1
ATOM 2774 C C . LEU A 1 369 ? -10.087 -2.833 0.040 1.00 86.38 369 LEU A C 1
ATOM 2776 O O . LEU A 1 369 ? -10.685 -2.539 1.078 1.00 86.38 369 LEU A O 1
ATOM 2780 N N . GLU A 1 370 ? -9.326 -3.921 -0.056 1.00 87.94 370 GLU A N 1
ATOM 2781 C CA . GLU A 1 370 ? -9.120 -4.890 1.014 1.00 87.94 370 GLU A CA 1
ATOM 2782 C C . GLU A 1 370 ? -8.482 -4.225 2.232 1.00 87.94 370 GLU A C 1
ATOM 2784 O O . GLU A 1 370 ? -8.935 -4.465 3.350 1.00 87.94 370 GLU A O 1
ATOM 2789 N N . GLN A 1 371 ? -7.496 -3.341 2.036 1.00 93.31 371 GLN A N 1
ATOM 2790 C CA . GLN A 1 371 ? -6.904 -2.566 3.130 1.00 93.31 371 GLN A CA 1
ATOM 2791 C C . GLN A 1 371 ? -7.962 -1.736 3.871 1.00 93.31 371 GLN A C 1
ATOM 2793 O O . GLN A 1 371 ? -7.987 -1.759 5.102 1.00 93.31 371 GLN A O 1
ATOM 2798 N N . GLY A 1 372 ? -8.885 -1.073 3.164 1.00 91.06 372 GLY A N 1
ATOM 2799 C CA . GLY A 1 372 ? -9.987 -0.323 3.780 1.00 91.06 372 GLY A CA 1
ATOM 2800 C C . GLY A 1 372 ? -10.957 -1.210 4.579 1.00 91.06 372 GLY A C 1
ATOM 2801 O O . GLY A 1 372 ? -11.282 -0.910 5.737 1.00 91.06 372 GLY A O 1
ATOM 2802 N N . TYR A 1 373 ? -11.381 -2.340 4.003 1.00 88.81 373 TYR A N 1
ATOM 2803 C CA . TYR A 1 373 ? -12.291 -3.285 4.666 1.00 88.81 373 TYR A CA 1
ATOM 2804 C C . TYR A 1 373 ? -11.659 -3.969 5.881 1.00 88.81 373 TYR A C 1
ATOM 2806 O O . TYR A 1 373 ? -12.279 -4.036 6.949 1.00 88.81 373 TYR A O 1
ATOM 2814 N N . LEU A 1 374 ? -10.426 -4.461 5.741 1.00 89.88 374 LEU A N 1
ATOM 2815 C CA . LEU A 1 374 ? -9.684 -5.121 6.814 1.00 89.88 374 LEU A CA 1
ATOM 2816 C C . LEU A 1 374 ? -9.359 -4.138 7.935 1.00 89.88 374 LEU A C 1
ATOM 2818 O O . LEU A 1 374 ? -9.514 -4.496 9.100 1.00 89.88 374 LEU A O 1
ATOM 2822 N N . THR A 1 375 ? -9.007 -2.891 7.613 1.00 93.62 375 THR A N 1
ATOM 2823 C CA . THR A 1 375 ? -8.793 -1.836 8.616 1.00 93.62 375 THR A CA 1
ATOM 2824 C C . THR A 1 375 ? -10.057 -1.578 9.421 1.00 93.62 375 THR A C 1
ATOM 2826 O O . THR A 1 375 ? -10.016 -1.621 10.649 1.00 93.62 375 THR A O 1
ATOM 2829 N N . THR A 1 376 ? -11.200 -1.385 8.755 1.00 90.44 376 THR A N 1
ATOM 2830 C CA . THR A 1 376 ? -12.471 -1.149 9.457 1.00 90.44 376 THR A CA 1
ATOM 2831 C C . THR A 1 376 ? -12.852 -2.347 10.324 1.00 90.44 376 THR A C 1
ATOM 2833 O O . THR A 1 376 ? -13.206 -2.186 11.488 1.00 90.44 376 THR A O 1
ATOM 2836 N N . THR A 1 377 ? -12.723 -3.562 9.794 1.00 87.56 377 THR A N 1
ATOM 2837 C CA . THR A 1 377 ? -13.020 -4.798 10.532 1.00 87.56 377 THR A CA 1
ATOM 2838 C C . THR A 1 377 ? -12.128 -4.942 11.768 1.00 87.56 377 THR A C 1
ATOM 2840 O O . THR A 1 377 ? -12.618 -5.203 12.865 1.00 87.56 377 THR A O 1
ATOM 2843 N N . THR A 1 378 ? -10.828 -4.693 11.611 1.00 87.19 378 THR A N 1
ATOM 2844 C CA . THR A 1 378 ? -9.837 -4.736 12.692 1.00 87.19 378 THR A CA 1
ATOM 2845 C C . THR A 1 378 ? -10.122 -3.676 13.756 1.00 87.19 378 THR A C 1
ATOM 2847 O O . THR A 1 378 ? -10.008 -3.953 14.949 1.00 87.19 378 THR A O 1
ATOM 2850 N N . LEU A 1 379 ? -10.562 -2.484 13.345 1.00 87.94 379 LEU A N 1
ATOM 2851 C CA . LEU A 1 379 ? -10.969 -1.406 14.244 1.00 87.94 379 LEU A CA 1
ATOM 2852 C C . LEU A 1 379 ? -12.171 -1.810 15.113 1.00 87.94 379 LEU A C 1
ATOM 2854 O O . LEU A 1 379 ? -12.150 -1.619 16.331 1.00 87.94 379 LEU A O 1
ATOM 2858 N N . LEU A 1 380 ? -13.186 -2.432 14.505 1.00 84.94 380 LEU A N 1
ATOM 2859 C CA . LEU A 1 380 ? -14.358 -2.947 15.222 1.00 84.94 380 LEU A CA 1
ATOM 2860 C C . LEU A 1 380 ? -13.986 -4.077 16.188 1.00 84.94 380 LEU A C 1
ATOM 2862 O O . LEU A 1 380 ? -14.464 -4.106 17.323 1.00 84.94 380 LEU A O 1
ATOM 2866 N N . TRP A 1 381 ? -13.104 -4.987 15.768 1.00 77.38 381 TRP A N 1
ATOM 2867 C CA . TRP A 1 381 ? -12.609 -6.060 16.631 1.00 77.38 381 TRP A CA 1
ATOM 2868 C C . TRP A 1 381 ? -11.808 -5.531 17.818 1.00 77.38 381 TRP A C 1
ATOM 2870 O O . TRP A 1 381 ? -11.967 -6.025 18.934 1.00 77.38 381 TRP A O 1
ATOM 2880 N N . GLY A 1 382 ? -10.996 -4.501 17.583 1.00 72.31 382 GLY A N 1
ATOM 2881 C CA . GLY A 1 382 ? -10.176 -3.850 18.593 1.00 72.31 382 GLY A CA 1
ATOM 2882 C C . GLY A 1 382 ? -10.961 -3.169 19.706 1.00 72.31 382 GLY A C 1
ATOM 2883 O O . GLY A 1 382 ? -10.517 -3.170 20.855 1.00 72.31 382 GLY A O 1
ATOM 2884 N N . HIS A 1 383 ? -12.125 -2.604 19.383 1.00 75.56 383 HIS A N 1
ATOM 2885 C CA . HIS A 1 383 ? -12.993 -1.965 20.369 1.00 75.56 383 HIS A CA 1
ATOM 2886 C C . HIS A 1 383 ? -13.714 -2.985 21.263 1.00 75.56 383 HIS A C 1
ATOM 2888 O O . HIS A 1 383 ? -13.785 -2.802 22.478 1.00 75.56 383 HIS A O 1
ATOM 2894 N N . GLY A 1 384 ? -14.195 -4.084 20.680 1.00 65.25 384 GLY A N 1
ATOM 2895 C CA . GLY A 1 384 ? -14.826 -5.165 21.425 1.00 65.25 384 GLY A CA 1
ATOM 2896 C C . GLY A 1 384 ? -15.818 -5.930 20.564 1.00 65.25 384 GLY A C 1
ATOM 2897 O O . GLY A 1 384 ? -16.852 -5.401 20.168 1.00 65.25 384 GLY A O 1
ATOM 2898 N N . THR A 1 385 ? -15.530 -7.202 20.300 1.00 53.78 385 THR A N 1
ATOM 2899 C CA . THR A 1 385 ? -16.559 -8.158 19.864 1.00 53.78 385 THR A CA 1
ATOM 2900 C C . THR A 1 385 ? -17.188 -8.811 21.103 1.00 53.78 385 THR A C 1
ATOM 2902 O O . THR A 1 385 ? -16.527 -8.886 22.140 1.00 53.78 385 THR A O 1
ATOM 2905 N N . PRO A 1 386 ? -18.434 -9.319 21.040 1.00 43.97 386 PRO A N 1
ATOM 2906 C CA . PRO A 1 386 ? -19.057 -10.001 22.175 1.00 43.97 386 PRO A CA 1
ATOM 2907 C C . PRO A 1 386 ? -18.445 -11.393 22.417 1.00 43.97 386 PRO A C 1
ATOM 2909 O O . PRO A 1 386 ? -18.785 -12.066 23.388 1.00 43.97 386 PRO A O 1
ATOM 2912 N N . PHE A 1 387 ? -17.537 -11.829 21.542 1.00 42.41 387 PHE A N 1
ATOM 2913 C CA . PHE A 1 387 ? -16.759 -13.039 21.709 1.00 42.41 387 PHE A CA 1
ATOM 2914 C C . PHE A 1 387 ? -15.453 -12.690 22.430 1.00 42.41 387 PHE A C 1
ATOM 2916 O O . PHE A 1 387 ? -14.813 -11.696 22.075 1.00 42.41 387 PHE A O 1
ATOM 2923 N N . PRO A 1 388 ? -15.016 -13.490 23.419 1.00 42.12 388 PRO A N 1
ATOM 2924 C CA . PRO A 1 388 ? -13.679 -13.378 23.975 1.00 42.12 388 PRO A CA 1
ATOM 2925 C C . PRO A 1 388 ? -12.687 -13.825 22.899 1.00 42.12 388 PRO A C 1
ATOM 2927 O O . PRO A 1 388 ? -12.209 -14.958 22.894 1.00 42.12 388 PRO A O 1
ATOM 2930 N N . LEU A 1 389 ? -12.403 -12.941 21.944 1.00 43.12 389 LEU A N 1
ATOM 2931 C CA . LEU A 1 389 ? -11.234 -13.080 21.099 1.00 43.12 389 LEU A CA 1
ATOM 2932 C C . LEU A 1 389 ? -10.045 -13.151 22.049 1.00 43.12 389 LEU A C 1
ATOM 2934 O O . LEU A 1 389 ? -9.949 -12.362 22.995 1.00 43.12 389 LEU A O 1
ATOM 2938 N N . GLN A 1 390 ? -9.160 -14.124 21.835 1.00 43.28 390 GLN A N 1
ATOM 2939 C CA . GLN A 1 390 ? -7.873 -14.119 22.512 1.00 43.28 390 GLN A CA 1
ATOM 2940 C C . GLN A 1 390 ? -7.221 -12.780 22.176 1.00 43.28 390 GLN A C 1
ATOM 2942 O O . GLN A 1 390 ? -6.726 -12.587 21.076 1.00 43.28 390 GLN A O 1
ATOM 2947 N N . THR A 1 391 ? -7.222 -11.837 23.113 1.00 43.91 391 THR A N 1
ATOM 2948 C CA . THR A 1 391 ? -6.531 -10.552 22.958 1.00 43.91 391 THR A CA 1
ATOM 2949 C C . THR A 1 391 ? -5.030 -10.757 22.748 1.00 43.91 391 THR A C 1
ATOM 2951 O O . THR A 1 391 ? -4.374 -9.897 22.179 1.00 43.91 391 THR A O 1
ATOM 2954 N N . GLY A 1 392 ? -4.506 -11.934 23.119 1.00 47.22 392 GLY A N 1
ATOM 2955 C CA . GLY A 1 392 ? -3.166 -12.401 22.756 1.00 47.22 392 GLY A CA 1
ATOM 2956 C C . GLY A 1 392 ? -2.950 -12.670 21.260 1.00 47.22 392 GLY A C 1
ATOM 2957 O O . GLY A 1 392 ? -1.803 -12.738 20.843 1.00 47.22 392 GLY A O 1
ATOM 2958 N N . LEU A 1 393 ? -4.011 -12.793 20.453 1.00 46.91 393 LEU A N 1
ATOM 2959 C CA . LEU A 1 393 ? -3.937 -12.917 18.992 1.00 46.91 393 LEU A CA 1
ATOM 2960 C C . LEU A 1 393 ? -3.714 -11.561 18.295 1.00 46.91 393 LEU A C 1
ATOM 2962 O O . LEU A 1 393 ? -3.300 -11.545 17.147 1.00 46.91 393 LEU A O 1
ATOM 2966 N N . PHE A 1 394 ? -4.005 -10.453 18.991 1.00 51.62 394 PHE A N 1
ATOM 2967 C CA . PHE A 1 394 ? -3.813 -9.064 18.544 1.00 51.62 394 PHE A CA 1
ATOM 2968 C C . PHE A 1 394 ? -2.913 -8.283 19.517 1.00 51.62 394 PHE A C 1
ATOM 2970 O O . PHE A 1 394 ? -3.031 -7.067 19.668 1.00 51.62 394 PHE A O 1
ATOM 2977 N N . ALA A 1 395 ? -2.060 -8.986 20.262 1.00 48.44 395 ALA A N 1
ATOM 2978 C CA . ALA A 1 395 ? -1.064 -8.339 21.100 1.00 48.44 395 ALA A CA 1
ATOM 2979 C C . ALA A 1 395 ? 0.111 -7.874 20.217 1.00 48.44 395 ALA A C 1
ATOM 2981 O O . ALA A 1 395 ? 0.458 -8.543 19.247 1.00 48.44 395 ALA A O 1
ATOM 2982 N N . GLU A 1 396 ? 0.714 -6.733 20.564 1.00 59.53 396 GLU A N 1
ATOM 2983 C CA . GLU A 1 396 ? 1.973 -6.228 19.978 1.00 59.53 396 GLU A CA 1
ATOM 2984 C C . GLU A 1 396 ? 1.936 -5.869 18.475 1.00 59.53 396 GLU A C 1
ATOM 2986 O O . GLU A 1 396 ? 2.866 -6.190 17.740 1.00 59.53 396 GLU A O 1
ATOM 2991 N N . ALA A 1 397 ? 0.907 -5.150 18.007 1.00 68.25 397 ALA A N 1
ATOM 2992 C CA . ALA A 1 397 ? 0.768 -4.736 16.603 1.00 68.25 397 ALA A CA 1
ATOM 2993 C C . ALA A 1 397 ? 0.841 -5.914 15.621 1.00 68.25 397 ALA A C 1
ATOM 2995 O O . ALA A 1 397 ? 1.654 -5.938 14.696 1.00 68.25 397 ALA A O 1
ATOM 2996 N N . THR A 1 398 ? -0.038 -6.899 15.831 1.00 82.38 398 THR A N 1
ATOM 2997 C CA . THR A 1 398 ? -0.151 -8.061 14.942 1.00 82.38 398 THR A CA 1
ATOM 2998 C C . THR A 1 398 ? -0.267 -7.613 13.485 1.00 82.38 398 THR A C 1
ATOM 3000 O O . THR A 1 398 ? -1.161 -6.844 13.131 1.00 82.38 398 THR A O 1
ATOM 3003 N N . GLN A 1 399 ? 0.655 -8.090 12.652 1.00 86.69 399 GLN A N 1
ATOM 3004 C CA . GLN A 1 399 ? 0.732 -7.744 11.236 1.00 86.69 399 GLN A CA 1
ATOM 3005 C C . GLN A 1 399 ? -0.268 -8.596 10.446 1.00 86.69 399 GLN A C 1
ATOM 3007 O O . GLN A 1 399 ? -0.118 -9.813 10.331 1.00 86.69 399 GLN A O 1
ATOM 3012 N N . ILE A 1 400 ? -1.293 -7.952 9.898 1.00 89.25 400 ILE A N 1
ATOM 3013 C CA . ILE A 1 400 ? -2.226 -8.515 8.924 1.00 89.25 400 ILE A CA 1
ATOM 3014 C C . ILE A 1 400 ? -1.681 -8.139 7.550 1.00 89.25 400 ILE A C 1
ATOM 3016 O O . ILE A 1 400 ? -1.943 -7.056 7.027 1.00 89.25 400 ILE A O 1
ATOM 3020 N N . SER A 1 401 ? -0.861 -9.032 7.006 1.00 87.38 401 SER A N 1
ATOM 3021 C CA . SER A 1 401 ? -0.094 -8.768 5.797 1.00 87.38 401 SER A CA 1
ATOM 3022 C C . SER A 1 401 ? -0.807 -9.289 4.550 1.00 87.38 401 SER A C 1
ATOM 3024 O O . SER A 1 401 ? -1.201 -10.456 4.486 1.00 87.38 401 SER A O 1
ATOM 3026 N N . ILE A 1 402 ? -0.976 -8.415 3.563 1.00 89.38 402 ILE A N 1
ATOM 3027 C CA . ILE A 1 402 ? -1.565 -8.714 2.260 1.00 89.38 402 ILE A CA 1
ATOM 3028 C C . ILE A 1 402 ? -0.425 -8.967 1.277 1.00 89.38 402 ILE A C 1
ATOM 3030 O O . ILE A 1 402 ? 0.511 -8.178 1.182 1.00 89.38 402 ILE A O 1
ATOM 3034 N N . LEU A 1 403 ? -0.491 -10.065 0.526 1.00 90.50 403 LEU A N 1
ATOM 3035 C CA . LEU A 1 403 ? 0.490 -10.339 -0.521 1.00 90.50 403 LEU A CA 1
ATOM 3036 C C . LEU A 1 403 ? 0.110 -9.609 -1.817 1.00 90.50 403 LEU A C 1
ATOM 3038 O O . LEU A 1 403 ? -1.074 -9.574 -2.164 1.00 90.50 403 LEU A O 1
ATOM 3042 N N . PRO A 1 404 ? 1.087 -9.071 -2.567 1.00 90.69 404 PRO A N 1
ATOM 3043 C CA . PRO A 1 404 ? 0.811 -8.469 -3.862 1.00 90.69 404 PRO A CA 1
ATOM 3044 C C . PRO A 1 404 ? 0.315 -9.523 -4.851 1.00 90.69 404 PRO A C 1
ATOM 3046 O O . PRO A 1 404 ? 0.790 -10.662 -4.870 1.00 90.69 404 PRO A O 1
ATOM 3049 N N . THR A 1 405 ? -0.608 -9.130 -5.724 1.00 89.69 405 THR A N 1
ATOM 3050 C CA . THR A 1 405 ? -1.033 -9.971 -6.850 1.00 89.69 405 THR A CA 1
ATOM 3051 C C . THR A 1 405 ? -0.431 -9.441 -8.139 1.00 89.69 405 THR A C 1
ATOM 3053 O O . THR A 1 405 ? -0.551 -8.258 -8.443 1.00 89.69 405 THR A O 1
ATOM 3056 N N . VAL A 1 406 ? 0.224 -10.315 -8.902 1.00 91.81 406 VAL A N 1
ATOM 3057 C CA . VAL A 1 406 ? 0.746 -9.958 -10.224 1.00 91.81 406 VAL A CA 1
ATOM 3058 C C . VAL A 1 406 ? -0.415 -9.858 -11.205 1.00 91.81 406 VAL A C 1
ATOM 3060 O O . VAL A 1 406 ? -1.190 -10.801 -11.353 1.00 91.81 406 VAL A O 1
ATOM 3063 N N . VAL A 1 407 ? -0.499 -8.730 -11.899 1.00 89.81 407 VAL A N 1
ATOM 3064 C CA . VAL A 1 407 ? -1.442 -8.482 -12.988 1.00 89.81 407 VAL A CA 1
ATOM 3065 C C . VAL A 1 407 ? -0.646 -8.248 -14.268 1.00 89.81 407 VAL A C 1
ATOM 3067 O O . VAL A 1 407 ? 0.270 -7.425 -14.303 1.00 89.81 407 VAL A O 1
ATOM 3070 N N . THR A 1 408 ? -0.986 -8.991 -15.318 1.00 89.81 408 THR A N 1
ATOM 3071 C CA . THR A 1 408 ? -0.387 -8.884 -16.657 1.00 89.81 408 THR A CA 1
ATOM 3072 C C . THR A 1 408 ? -1.462 -8.587 -17.700 1.00 89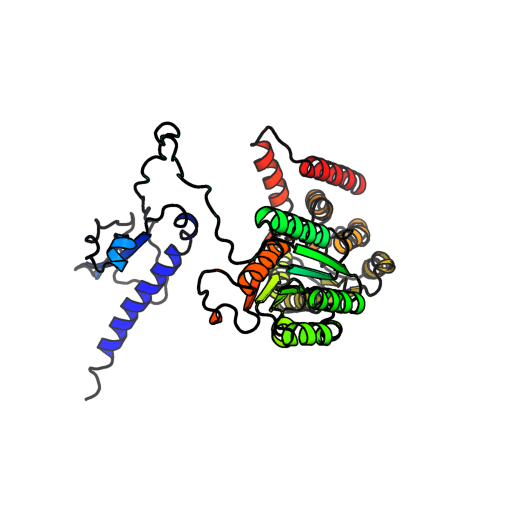.81 408 THR A C 1
ATOM 3074 O O . THR A 1 408 ? -2.656 -8.680 -17.405 1.00 89.81 408 THR A O 1
ATOM 3077 N N . ALA A 1 409 ? -1.054 -8.259 -18.928 1.00 85.31 409 ALA A N 1
ATOM 3078 C CA . ALA A 1 409 ? -1.979 -8.051 -20.041 1.00 85.31 409 ALA A CA 1
ATOM 3079 C C . ALA A 1 409 ? -2.890 -9.272 -20.273 1.00 85.31 409 ALA A C 1
ATOM 3081 O O . ALA A 1 409 ? -4.091 -9.118 -20.482 1.00 85.31 409 ALA A O 1
ATOM 3082 N N . GLU A 1 410 ? -2.356 -10.492 -20.148 1.00 83.56 410 GLU A N 1
ATOM 3083 C CA . GLU A 1 410 ? -3.132 -11.729 -20.291 1.00 83.56 410 GLU A CA 1
ATOM 3084 C C . GLU A 1 410 ? -4.182 -11.874 -19.187 1.00 83.56 410 GLU A C 1
ATOM 3086 O O . GLU A 1 410 ? -5.302 -12.302 -19.457 1.00 83.56 410 GLU A O 1
ATOM 3091 N N . ALA A 1 411 ? -3.845 -11.499 -17.948 1.00 79.62 411 ALA A N 1
ATOM 3092 C CA . ALA A 1 411 ? -4.795 -11.518 -16.840 1.00 79.62 411 ALA A CA 1
ATOM 3093 C C . ALA A 1 411 ? -5.931 -10.505 -17.059 1.00 79.62 411 ALA A C 1
ATOM 3095 O O . ALA A 1 411 ? -7.096 -10.840 -16.848 1.00 79.62 411 ALA A O 1
ATOM 3096 N N . VAL A 1 412 ? -5.610 -9.299 -17.545 1.00 74.06 412 VAL A N 1
ATOM 3097 C CA . VAL A 1 412 ? -6.606 -8.271 -17.892 1.00 74.06 412 VAL A CA 1
ATOM 3098 C C . VAL A 1 412 ? -7.504 -8.749 -19.035 1.00 74.06 412 VAL A C 1
ATOM 3100 O O . VAL A 1 412 ? -8.726 -8.647 -18.937 1.00 74.06 412 VAL A O 1
ATOM 3103 N N . GLN A 1 413 ? -6.932 -9.340 -20.086 1.00 73.19 413 GLN A N 1
ATOM 3104 C CA . GLN A 1 413 ? -7.707 -9.918 -21.186 1.00 73.19 413 GLN A CA 1
ATOM 3105 C C . GLN A 1 413 ? -8.617 -11.053 -20.698 1.00 73.19 413 GLN A C 1
ATOM 3107 O O . GLN A 1 413 ? -9.789 -11.094 -21.060 1.00 73.19 413 GLN A O 1
ATOM 3112 N N . ALA A 1 414 ? -8.124 -11.930 -19.821 1.00 71.75 414 ALA A N 1
ATOM 3113 C CA . ALA A 1 414 ? -8.930 -13.005 -19.251 1.00 71.75 414 ALA A CA 1
ATOM 3114 C C . ALA A 1 414 ? -10.102 -12.471 -18.409 1.00 71.75 414 ALA A C 1
ATOM 3116 O O . ALA A 1 414 ? -11.177 -13.069 -18.422 1.00 71.75 414 ALA A O 1
ATOM 3117 N N . MET A 1 415 ? -9.926 -11.343 -17.709 1.00 66.06 415 MET A N 1
ATOM 3118 C CA . MET A 1 415 ? -11.021 -10.664 -17.007 1.00 66.06 415 MET A CA 1
ATOM 3119 C C . MET A 1 415 ? -12.095 -10.166 -17.984 1.00 66.06 415 MET A C 1
ATOM 3121 O O . MET A 1 415 ? -13.278 -10.402 -17.743 1.00 66.06 415 MET A O 1
ATOM 3125 N N . PHE A 1 416 ? -11.703 -9.542 -19.102 1.00 63.25 416 PHE A N 1
ATOM 3126 C CA . PHE A 1 416 ? -12.644 -9.136 -20.155 1.00 63.25 416 PHE A CA 1
ATOM 3127 C C . PHE A 1 416 ? -13.376 -10.330 -20.772 1.00 63.25 416 PHE A C 1
ATOM 3129 O O . PHE A 1 416 ? -14.595 -10.291 -20.949 1.00 63.25 416 PHE A O 1
ATOM 3136 N N . ASP A 1 417 ? -12.652 -11.406 -21.071 1.00 67.06 417 ASP A N 1
ATOM 3137 C CA . ASP A 1 417 ? -13.220 -12.600 -21.691 1.00 67.06 417 ASP A CA 1
ATOM 3138 C C . ASP A 1 417 ? -14.217 -13.293 -20.748 1.00 67.06 417 ASP A C 1
ATOM 3140 O O . ASP A 1 417 ? -15.311 -13.674 -21.177 1.00 67.06 417 ASP A O 1
ATOM 3144 N N . ALA A 1 418 ? -13.885 -13.397 -19.456 1.00 60.34 418 ALA A N 1
ATOM 3145 C CA . ALA A 1 418 ? -14.757 -13.965 -18.430 1.00 60.34 418 ALA A CA 1
ATOM 3146 C C . ALA A 1 418 ? -16.027 -13.128 -18.205 1.00 60.34 418 ALA A C 1
ATOM 3148 O O . ALA A 1 418 ? -17.109 -13.696 -18.050 1.00 60.34 418 ALA A O 1
ATOM 3149 N N . ASP A 1 419 ? -15.924 -11.797 -18.238 1.00 55.34 419 ASP A N 1
ATOM 3150 C CA . ASP A 1 419 ? -17.075 -10.910 -18.042 1.00 55.34 419 ASP A CA 1
ATOM 3151 C C . ASP A 1 419 ? -17.966 -10.825 -19.296 1.00 55.34 419 ASP A C 1
ATOM 3153 O O . ASP A 1 419 ? -19.194 -10.806 -19.200 1.00 55.34 419 ASP A O 1
ATOM 3157 N N . SER A 1 420 ? -17.385 -10.940 -20.499 1.00 51.19 420 SER A N 1
ATOM 3158 C CA . SER A 1 420 ? -18.139 -11.037 -21.762 1.00 51.19 420 SER A CA 1
ATOM 3159 C C . SER A 1 420 ? -19.061 -12.271 -21.836 1.00 51.19 420 SER A C 1
ATOM 3161 O O . SER A 1 420 ? -20.065 -12.272 -22.565 1.00 51.19 420 SER A O 1
ATOM 3163 N N . ALA A 1 421 ? -18.760 -13.313 -21.049 1.00 47.09 421 ALA A N 1
ATOM 3164 C CA . ALA A 1 421 ? -19.598 -14.498 -20.889 1.00 47.09 421 ALA A CA 1
ATOM 3165 C C . ALA A 1 421 ? -20.824 -14.251 -19.982 1.00 47.09 421 ALA A C 1
ATOM 3167 O O . ALA A 1 421 ? -21.824 -14.965 -20.102 1.00 47.09 421 ALA A O 1
ATOM 3168 N N . ILE A 1 422 ? -20.801 -13.211 -19.140 1.00 45.62 422 ILE A N 1
ATOM 3169 C CA . ILE A 1 422 ? -21.885 -12.798 -18.237 1.00 45.62 422 ILE A CA 1
ATOM 3170 C C . ILE A 1 422 ? -22.620 -11.602 -18.868 1.00 45.62 422 ILE A C 1
ATOM 3172 O O . ILE A 1 422 ? -22.568 -10.460 -18.420 1.00 45.62 422 ILE A O 1
ATOM 3176 N N . ARG A 1 423 ? -23.328 -11.846 -19.977 1.00 39.25 423 ARG A N 1
ATOM 3177 C CA . ARG A 1 423 ? -24.096 -10.794 -20.665 1.00 39.25 423 ARG A CA 1
ATOM 3178 C C . ARG A 1 423 ? -25.190 -10.210 -19.760 1.00 39.25 423 ARG A C 1
ATOM 3180 O O . ARG A 1 423 ? -26.151 -10.910 -19.448 1.00 39.25 423 ARG A O 1
ATOM 3187 N N . GLY A 1 424 ? -25.132 -8.905 -19.470 1.00 43.81 424 GLY A N 1
ATOM 3188 C CA . GLY A 1 424 ? -26.332 -8.142 -19.089 1.00 43.81 424 GLY A CA 1
ATOM 3189 C C . GLY A 1 424 ? -26.139 -6.887 -18.241 1.00 43.81 424 GLY A C 1
ATOM 3190 O O . GLY A 1 424 ? -27.012 -6.024 -18.256 1.00 43.81 424 GLY A O 1
ATOM 3191 N N . THR A 1 425 ? -25.023 -6.745 -17.536 1.00 44.44 425 THR A N 1
ATOM 3192 C CA . THR A 1 425 ? -24.777 -5.591 -16.661 1.00 44.44 425 THR A CA 1
ATOM 3193 C C . THR A 1 425 ? -23.293 -5.275 -16.658 1.00 44.44 425 THR A C 1
ATOM 3195 O O . THR A 1 425 ? -22.621 -5.555 -15.672 1.00 44.44 425 THR A O 1
ATOM 3198 N N . LEU A 1 426 ? -22.776 -4.727 -17.763 1.00 45.34 426 LEU A N 1
ATOM 3199 C CA . LEU A 1 426 ? -21.434 -4.145 -17.753 1.00 45.34 426 LEU A CA 1
ATOM 3200 C C . LEU A 1 426 ? -21.416 -3.083 -16.643 1.00 45.34 426 LEU A C 1
ATOM 3202 O O . LEU A 1 426 ? -22.207 -2.133 -16.704 1.00 45.34 426 LEU A O 1
ATOM 3206 N N . PRO A 1 427 ? -20.608 -3.240 -15.586 1.00 54.28 427 PRO A N 1
ATOM 3207 C CA . PRO A 1 427 ? -20.488 -2.199 -14.585 1.00 54.28 427 PRO A CA 1
ATOM 3208 C C . PRO A 1 427 ? -19.888 -0.947 -15.240 1.00 54.28 427 PRO A C 1
ATOM 3210 O O . PRO A 1 427 ? -19.060 -1.054 -16.141 1.00 54.28 427 PRO A O 1
ATOM 3213 N N . ALA A 1 428 ? -20.241 0.246 -14.756 1.00 57.12 428 ALA A N 1
ATOM 3214 C CA . ALA A 1 428 ? -19.766 1.522 -15.312 1.00 57.12 428 ALA A CA 1
ATOM 3215 C C . ALA A 1 428 ? -18.226 1.653 -15.405 1.00 57.12 428 ALA A C 1
ATOM 3217 O O . ALA A 1 428 ? -17.723 2.510 -16.135 1.00 57.12 428 ALA A O 1
ATOM 3218 N N . TRP A 1 429 ? -17.480 0.812 -14.678 1.00 52.84 429 TRP A N 1
ATOM 3219 C CA . TRP A 1 429 ? -16.029 0.739 -14.779 1.00 52.84 429 TRP A CA 1
ATOM 3220 C C . TRP A 1 429 ? -15.564 0.092 -16.092 1.00 52.84 429 TRP A C 1
ATOM 3222 O O . TRP A 1 429 ? -14.615 0.589 -16.670 1.00 52.84 429 TRP A O 1
ATOM 3232 N N . ILE A 1 430 ? -16.240 -0.902 -16.674 1.00 58.38 430 ILE A N 1
ATOM 3233 C CA . ILE A 1 430 ? -15.778 -1.495 -17.947 1.00 58.38 430 ILE A CA 1
ATOM 3234 C C . ILE A 1 430 ? -15.798 -0.464 -19.076 1.00 58.38 430 ILE A C 1
ATOM 3236 O O . ILE A 1 430 ? -14.806 -0.304 -19.782 1.00 58.38 430 ILE A O 1
ATOM 3240 N N . ASP A 1 431 ? -16.862 0.335 -19.168 1.00 65.06 431 ASP A N 1
ATOM 3241 C CA . ASP A 1 431 ? -16.943 1.430 -20.141 1.00 65.06 431 ASP A CA 1
ATOM 3242 C C . ASP A 1 431 ? -15.827 2.467 -19.944 1.00 65.06 431 ASP A C 1
ATOM 3244 O O . ASP A 1 431 ? -15.317 3.038 -20.911 1.00 65.06 431 ASP A O 1
ATOM 3248 N N . ALA A 1 432 ? -15.453 2.750 -18.691 1.00 62.88 432 ALA A N 1
ATOM 3249 C CA . ALA A 1 432 ? -14.333 3.631 -18.382 1.00 62.88 432 ALA A CA 1
ATOM 3250 C C . ALA A 1 432 ? -12.985 3.000 -18.768 1.00 62.88 432 ALA A C 1
ATOM 3252 O O . ALA A 1 432 ? -12.096 3.729 -19.202 1.00 62.88 432 ALA A O 1
ATOM 3253 N N . LEU A 1 433 ? -12.857 1.671 -18.689 1.00 62.50 433 LEU A N 1
ATOM 3254 C CA . LEU A 1 433 ? -11.630 0.950 -19.024 1.00 62.50 433 LEU A CA 1
ATOM 3255 C C . LEU A 1 433 ? -11.446 0.952 -20.519 1.00 62.50 433 LEU A C 1
ATOM 3257 O O . LEU A 1 433 ? -10.386 1.297 -21.008 1.00 62.50 433 LEU A O 1
ATOM 3261 N N . GLU A 1 434 ? -12.507 0.614 -21.245 1.00 68.06 434 GLU A N 1
ATOM 3262 C CA . GLU A 1 434 ? -12.495 0.643 -22.692 1.00 68.06 434 GLU A CA 1
ATOM 3263 C C . GLU A 1 434 ? -12.231 2.055 -23.218 1.00 68.06 434 GLU A C 1
ATOM 3265 O O . GLU A 1 434 ? -11.577 2.214 -24.244 1.00 68.06 434 GLU A O 1
ATOM 3270 N N . ARG A 1 435 ? -12.751 3.101 -22.555 1.00 73.75 435 ARG A N 1
ATOM 3271 C CA . ARG A 1 435 ? -12.406 4.490 -22.900 1.00 73.75 435 ARG A CA 1
ATOM 3272 C C . ARG A 1 435 ? -10.922 4.760 -22.675 1.00 73.75 435 ARG A C 1
ATOM 3274 O O . ARG A 1 435 ? -10.286 5.226 -23.611 1.00 73.75 435 ARG A O 1
ATOM 3281 N N . ALA A 1 436 ? -10.384 4.413 -21.508 1.00 68.50 436 ALA A N 1
ATOM 3282 C CA . ALA A 1 436 ? -8.966 4.589 -21.213 1.00 68.50 436 ALA A CA 1
ATOM 3283 C C . ALA A 1 436 ? -8.076 3.790 -22.176 1.00 68.50 436 ALA A C 1
ATOM 3285 O O . ALA A 1 436 ? -7.125 4.338 -22.708 1.00 68.50 436 ALA A O 1
ATOM 3286 N N . ILE A 1 437 ? -8.429 2.540 -22.489 1.00 68.38 437 ILE A N 1
ATOM 3287 C CA . ILE A 1 437 ? -7.747 1.711 -23.491 1.00 68.38 437 ILE A CA 1
ATOM 3288 C C . ILE A 1 437 ? -7.770 2.400 -24.857 1.00 68.38 437 ILE A C 1
ATOM 3290 O O . ILE A 1 437 ? -6.734 2.504 -25.497 1.00 68.38 437 ILE A O 1
ATOM 3294 N N . ARG A 1 438 ? -8.924 2.913 -25.307 1.00 73.50 438 ARG A N 1
ATOM 3295 C CA . ARG A 1 438 ? -9.020 3.629 -26.592 1.00 73.50 438 ARG A CA 1
ATOM 3296 C C . ARG A 1 438 ? -8.172 4.903 -26.615 1.00 73.50 438 ARG A C 1
ATOM 3298 O O . ARG A 1 438 ? -7.577 5.207 -27.645 1.00 73.50 438 ARG A O 1
ATOM 3305 N N . GLU A 1 439 ? -8.146 5.652 -25.517 1.00 74.81 439 GLU A N 1
ATOM 3306 C CA . GLU A 1 439 ? -7.318 6.855 -25.371 1.00 74.81 439 GLU A CA 1
ATOM 3307 C C . GLU A 1 439 ? -5.822 6.509 -25.369 1.00 74.81 439 GLU A C 1
ATOM 3309 O O . GLU A 1 439 ? -5.045 7.174 -26.050 1.00 74.81 439 GLU A O 1
ATOM 3314 N N . GLU A 1 440 ? -5.438 5.432 -24.685 1.00 70.75 440 GLU A N 1
ATOM 3315 C CA . GLU A 1 440 ? -4.073 4.905 -24.634 1.00 70.75 440 GLU A CA 1
ATOM 3316 C C . GLU A 1 440 ? -3.596 4.380 -25.995 1.00 70.75 440 GLU A C 1
ATOM 3318 O O . GLU A 1 440 ? -2.538 4.788 -26.469 1.00 70.75 440 GLU A O 1
ATOM 3323 N N . SER A 1 441 ? -4.393 3.553 -26.680 1.00 67.94 441 SER A N 1
ATOM 3324 C CA . SER A 1 441 ? -4.090 3.059 -28.034 1.00 67.94 441 SER A CA 1
ATOM 3325 C C . SER A 1 441 ? -3.912 4.206 -29.038 1.00 67.94 441 SER A C 1
ATOM 3327 O O . SER A 1 441 ? -2.997 4.205 -29.861 1.00 67.94 441 SER A O 1
ATOM 3329 N N . ALA A 1 442 ? -4.724 5.264 -28.921 1.00 67.62 442 ALA A N 1
ATOM 3330 C CA . ALA A 1 442 ? -4.576 6.453 -29.758 1.00 67.62 442 ALA A CA 1
ATOM 3331 C C . ALA A 1 442 ? -3.253 7.209 -29.514 1.00 67.62 442 ALA A C 1
ATOM 3333 O O . ALA A 1 442 ? -2.763 7.871 -30.432 1.00 67.62 442 ALA A O 1
ATOM 3334 N N . GLN A 1 443 ? -2.679 7.127 -28.308 1.00 59.62 443 GLN A N 1
ATOM 3335 C CA . GLN A 1 443 ? -1.381 7.723 -27.973 1.00 59.62 443 GLN A CA 1
ATOM 3336 C C . GLN A 1 443 ? -0.199 6.839 -28.393 1.00 59.62 443 GLN A C 1
ATOM 3338 O O . GLN A 1 443 ? 0.822 7.378 -28.822 1.00 59.62 443 GLN A O 1
ATOM 3343 N N . SER A 1 444 ? -0.324 5.510 -28.302 1.00 50.12 444 SER A N 1
ATOM 3344 C CA . SER A 1 444 ? 0.722 4.564 -28.724 1.00 50.12 444 SER A CA 1
ATOM 3345 C C . SER A 1 444 ? 0.809 4.388 -30.246 1.00 50.12 444 SER A C 1
ATOM 3347 O O . SER A 1 444 ? 1.849 3.970 -30.753 1.00 50.12 444 SER A O 1
ATOM 3349 N N . GLY A 1 445 ? -0.239 4.765 -30.987 1.00 45.44 445 GLY A N 1
ATOM 3350 C CA . GLY A 1 445 ? -0.284 4.671 -32.448 1.00 45.44 445 GLY A CA 1
ATOM 3351 C C . GLY A 1 445 ? -0.659 3.285 -32.982 1.00 45.44 445 GLY A C 1
ATOM 3352 O O . GLY A 1 445 ? -0.436 3.034 -34.170 1.00 45.44 445 GLY A O 1
ATOM 3353 N N . GLU A 1 446 ? -1.221 2.420 -32.130 1.00 42.06 446 GLU A N 1
ATOM 3354 C CA . GLU A 1 446 ? -1.738 1.082 -32.469 1.00 42.06 446 GLU A CA 1
ATOM 3355 C C . GLU A 1 446 ? -3.267 1.031 -32.562 1.00 42.06 446 GLU A C 1
ATOM 3357 O O . GLU A 1 446 ? -3.955 1.653 -31.717 1.00 42.06 446 GLU A O 1
#

Radius of gyration: 27.73 Å; Cα contacts (8 Å, |Δi|>4): 736; chains: 1; bounding box: 67×78×61 Å

Sequence (446 aa):
MSGGWKMINDHRRTLVGLVVGLIIGASATGLIWATSGSTAEVRVVARKLDDGRVEVALQTRPVDPQAQLEGLDSPGWGDRLSPEFRFLAGDATVNRWYASSVVTIESEEPPPPSVAEIGPFEISGTPTVSRPFDRDTLFCVLTHGVQEDFFWFQVYSALLDARRWNDINLRAEMYTKGVDQADGIRRCVEDGAAAIATTLAEPDVLLPALQEASEAGVRVVTFNSGAESATAVGSIAHVSLDEAAVGRTAAEQFRQREVSGDLLCIIHEPSNTGLEQRCDSLEISYDGGSVIRVRISDADDSLATITAHATEDVGGAIALNSNTAYLMAEALSAARPDIVLAAVSAEFPTPLAMLYSGRLSFVLWSHALEQGYLTTTTLLWGHGTPFPLQTGLFAEATQISILPTVVTAEAVQAMFDADSAIRGTLPAWIDALERAIREESAQSGE

Nearest PDB structures (foldseek):
  4ru1-assembly3_C  TM=8.370E-01  e=3.217E-20  Acidothermus cellulolyticus 11B
  4yo7-assembly1_A  TM=8.281E-01  e=9.739E-15  Halalkalibacterium halodurans C-125
  4ry0-assembly1_A  TM=8.141E-01  e=1.381E-14  Rhizobium etli CFN 42
  2vk2-assembly1_A  TM=7.751E-01  e=5.988E-11  Escherichia coli K-12
  8abp-assembly1_A  TM=7.101E-01  e=1.399E-11  Escherichia coli